Protein AF-A0A7S0JYP8-F1 (afdb_monomer)

Secondary structure (DSSP, 8-state):
----------------PPP---------TTPPPHHHHHHHHHHHTTHHHHHHHHTTSPPPSEEEE--TGGGTT-HHHHHHHIIIII-----PPPPTT--HHHHGGGG-EEEEEPP--TT----EEEEE--GGGHHHHHHHHHT--SS-EEEE--TTGGG-HHHHHHHHHHHHHHHHTT-SEEEE---PPSTTS---S----S-GGGGSHHHHHHT-GGGT-SS-HHHHSEEEE-HHHHHHHHH---HHHHHHIIIIIHHHHHHHHHHHHHHHHHS-SHHHHHT-BHHHHHHHHHHHHHHHHHHS-TT-S---GGGS-------SS--------TT---EEEEGGGGG-SSHHHHHHS----BTTTSSGGGPPP-EEEEEEE-TTT--EEEEEEE-S--SSTTSHHHHHHHHHHHHHHHHHHHHHHHHHHHHHHHTTS---TT-

Foldseek 3Di:
DDDDDDDDDDDDDDPPDPDPPDPPPPDPLFADDLVQLQVLQLLVLCLQVLQCVVVVHDGFQKEKQQAALLQPRQQLSLQSLCCNQRVDLASDDQPPPDDQLSVQSNLKMKMWGHDPDDPDSFTQIEIEGACSNDVRCVVSLVSRPDPRYHYQYDPVLNVPVVSVLVSSLLSVLVSCPPTQEYEYALDDDQPPDDDDPDDPDDRPRLPRNSQVSCQDVVSVSPHRPCVRHPYDHSNVSSVVSSPDQDPSNVSSCVPPVVVVQVVLVVVLVVVLVVQPDLVSSQQAFQVVSFVSQQVVQVVLVVVRPPNQQPDDPVVPDDDDDDDPDDDDPCPDVQVDAQGKAFACLQVDPRVSVCRVQPDRHGQCQRHDPGHHTQKMKGKHARRNSRDIDMDIDGSDDDPDCPDPSNVVVVVVVVVVVVVVVVVVVVVVVVVVVVVVDDDDPPD

pLDDT: mean 71.66, std 21.79, range [24.28, 95.75]

Nearest PDB structures (foldseek):
  3biq-assembly1_A  TM=5.154E-01  e=3.720E-04  Saccharomyces cerevisiae
  1ji6-assembly1_A  TM=6.051E-01  e=8.886E+00  Bacillus thuringiensis

Organism: Cafeteria roenbergensis (NCBI:txid33653)

Radius of gyration: 30.13 Å; Cα contacts (8 Å, |Δi|>4): 627; chains: 1; bounding box: 76×76×91 Å

InterPro domains:
  IPR040342 Dynein axonemal assembly factor 9 DNAAF9 [PTHR33664] (57-307)
  IPR056498 DAAF9, N-terminal domain [PF23281] (59-238)

Structure (mmCIF, N/CA/C/O backbone):
data_AF-A0A7S0JYP8-F1
#
_entry.id   AF-A0A7S0JYP8-F1
#
loop_
_atom_site.group_PDB
_atom_site.id
_atom_site.type_symbol
_atom_site.label_atom_id
_atom_site.label_alt_id
_atom_site.label_comp_id
_atom_site.label_asym_id
_atom_site.label_entity_id
_atom_site.label_seq_id
_atom_site.pdbx_PDB_ins_code
_atom_site.Cartn_x
_atom_site.Cartn_y
_atom_site.Cartn_z
_atom_site.occupancy
_atom_site.B_iso_or_equiv
_atom_site.auth_seq_id
_atom_site.auth_comp_id
_atom_site.auth_asym_id
_atom_site.auth_atom_id
_atom_site.pdbx_PDB_model_num
ATOM 1 N N . SER A 1 1 ? -37.304 51.599 -56.605 1.00 38.38 1 SER A N 1
ATOM 2 C CA . SER A 1 1 ? -36.209 51.089 -57.449 1.00 38.38 1 SER A CA 1
ATOM 3 C C . SER A 1 1 ? -35.754 49.749 -56.903 1.00 38.38 1 SER A C 1
ATOM 5 O O . SER A 1 1 ? -35.212 49.688 -55.813 1.00 38.38 1 SER A O 1
ATOM 7 N N . ASN A 1 2 ? -36.113 48.712 -57.657 1.00 34.31 2 ASN A N 1
ATOM 8 C CA . ASN A 1 2 ? -35.653 47.323 -57.707 1.00 34.31 2 ASN A CA 1
ATOM 9 C C . ASN A 1 2 ? -34.955 46.667 -56.505 1.00 34.31 2 ASN A C 1
ATOM 11 O O . ASN A 1 2 ? -33.808 46.949 -56.175 1.00 34.31 2 ASN A O 1
ATOM 15 N N . SER A 1 3 ? -35.674 45.663 -56.002 1.00 34.47 3 SER A N 1
ATOM 16 C CA . SER A 1 3 ? -35.250 44.478 -55.260 1.00 34.47 3 SER A CA 1
ATOM 17 C C . SER A 1 3 ? -34.004 43.766 -55.829 1.00 34.47 3 SER A C 1
ATOM 19 O O . SER A 1 3 ? -33.767 43.823 -57.039 1.00 34.47 3 SER A O 1
ATOM 21 N N . PRO A 1 4 ? -33.254 43.022 -54.991 1.00 41.75 4 PRO A N 1
ATOM 22 C CA . PRO A 1 4 ? -32.166 42.145 -55.430 1.00 41.75 4 PRO A CA 1
ATOM 23 C C . PRO A 1 4 ? -32.707 40.815 -56.002 1.00 41.75 4 PRO A C 1
ATOM 25 O O . PRO A 1 4 ? -33.774 40.371 -55.569 1.00 41.75 4 PRO A O 1
ATOM 28 N N . PRO A 1 5 ? -32.003 40.139 -56.934 1.00 43.28 5 PRO A N 1
ATOM 29 C CA . PRO A 1 5 ? -32.432 38.840 -57.432 1.00 43.28 5 PRO A CA 1
ATOM 30 C C . PRO A 1 5 ? -31.711 37.659 -56.754 1.00 43.28 5 PRO A C 1
ATOM 32 O O . PRO A 1 5 ? -30.488 37.555 -56.769 1.00 43.28 5 PRO A O 1
ATOM 35 N N . SER A 1 6 ? -32.550 36.734 -56.281 1.00 33.50 6 SER A N 1
ATOM 36 C CA . SER A 1 6 ? -32.518 35.291 -56.571 1.00 33.50 6 SER A CA 1
ATOM 37 C C . SER A 1 6 ? -31.501 34.388 -55.861 1.00 33.50 6 SER A C 1
ATOM 39 O O . SER A 1 6 ? -30.442 34.057 -56.394 1.00 33.50 6 SER A O 1
ATOM 41 N N . GLU A 1 7 ? -31.945 33.827 -54.733 1.00 34.00 7 GLU A N 1
ATOM 42 C CA . GLU A 1 7 ? -31.540 32.502 -54.254 1.00 34.00 7 GLU A CA 1
ATOM 43 C C . GLU A 1 7 ? -31.936 31.414 -55.270 1.00 34.00 7 GLU A C 1
ATOM 45 O O . GLU A 1 7 ? -33.095 31.297 -55.673 1.00 34.00 7 GLU A O 1
ATOM 50 N N . LYS A 1 8 ? -30.973 30.571 -55.656 1.00 33.84 8 LYS A N 1
ATOM 51 C CA . LYS A 1 8 ? -31.238 29.228 -56.184 1.00 33.84 8 LYS A CA 1
ATOM 52 C C . LYS A 1 8 ? -30.760 28.212 -55.154 1.00 33.84 8 LYS A C 1
ATOM 54 O O . LYS A 1 8 ? -29.562 28.029 -54.966 1.00 33.84 8 LYS A O 1
ATOM 59 N N . HIS A 1 9 ? -31.721 27.550 -54.520 1.00 34.22 9 HIS A N 1
ATOM 60 C CA . HIS A 1 9 ? -31.520 26.329 -53.751 1.00 34.22 9 HIS A CA 1
ATOM 61 C C . HIS A 1 9 ? -31.039 25.178 -54.649 1.00 34.22 9 HIS A C 1
ATOM 63 O O . HIS A 1 9 ? -31.643 24.900 -55.683 1.00 34.22 9 HIS A O 1
ATOM 69 N N . LEU A 1 10 ? -30.015 24.460 -54.185 1.00 30.80 10 LEU A N 1
ATOM 70 C CA . LEU A 1 10 ? -29.766 23.039 -54.454 1.00 30.80 10 LEU A CA 1
ATOM 71 C C . LEU A 1 10 ? -29.291 22.396 -53.131 1.00 30.80 10 LEU A C 1
ATOM 73 O O . LEU A 1 10 ? -28.670 23.086 -52.319 1.00 30.80 10 LEU A O 1
ATOM 77 N N . PRO A 1 11 ? -29.655 21.132 -52.853 1.00 31.03 11 PRO A N 1
ATOM 78 C CA . PRO A 1 11 ? -29.790 20.625 -51.494 1.00 31.03 11 PRO A CA 1
ATOM 79 C C . PRO A 1 11 ? -28.448 20.191 -50.900 1.00 31.03 11 PRO A C 1
ATOM 81 O O . PRO A 1 11 ? -27.652 19.512 -51.548 1.00 31.03 11 PRO A O 1
ATOM 84 N N . ALA A 1 12 ? -28.225 20.546 -49.635 1.00 29.23 12 ALA A N 1
ATOM 85 C CA . ALA A 1 12 ? -27.153 19.978 -48.835 1.00 29.23 12 ALA A CA 1
ATOM 86 C C . ALA A 1 12 ? -27.485 18.509 -48.538 1.00 29.23 12 ALA A C 1
ATOM 88 O O . ALA A 1 12 ? -28.432 18.210 -47.812 1.00 29.23 12 ALA A O 1
ATOM 89 N N . ALA A 1 13 ? -26.710 17.594 -49.116 1.00 32.03 13 ALA A N 1
ATOM 90 C CA . ALA A 1 13 ? -26.668 16.216 -48.662 1.00 32.03 13 ALA A CA 1
ATOM 91 C C . ALA A 1 13 ? -26.139 16.202 -47.220 1.00 32.03 13 ALA A C 1
ATOM 93 O O . ALA A 1 13 ? -25.031 16.671 -46.952 1.00 32.03 13 ALA A O 1
ATOM 94 N N . GLU A 1 14 ? -26.950 15.685 -46.298 1.00 32.75 14 GLU A N 1
ATOM 95 C CA . GLU A 1 14 ? -26.583 15.419 -44.911 1.00 32.75 14 GLU A CA 1
ATOM 96 C C . GLU A 1 14 ? -25.392 14.451 -44.849 1.00 32.75 14 GLU A C 1
ATOM 98 O O . GLU A 1 14 ? -25.542 13.230 -44.817 1.00 32.75 14 GLU A O 1
ATOM 103 N N . ALA A 1 15 ? -24.179 14.992 -44.769 1.00 31.27 15 ALA A N 1
ATOM 104 C CA . ALA A 1 15 ? -23.066 14.277 -44.173 1.00 31.27 15 ALA A CA 1
ATOM 105 C C . ALA A 1 15 ? -23.215 14.402 -42.653 1.00 31.27 15 ALA A C 1
ATOM 107 O O . ALA A 1 15 ? -22.774 15.373 -42.039 1.00 31.27 15 ALA A O 1
ATOM 108 N N . ARG A 1 16 ? -23.894 13.418 -42.055 1.00 28.92 16 ARG A N 1
ATOM 109 C CA . ARG A 1 16 ? -23.946 13.190 -40.607 1.00 28.92 16 ARG A CA 1
ATOM 110 C C . ARG A 1 16 ? -22.506 13.129 -40.084 1.00 28.92 16 ARG A C 1
ATOM 112 O O . ARG A 1 16 ? -21.831 12.110 -40.218 1.00 28.92 16 ARG A O 1
ATOM 119 N N . ALA A 1 17 ? -22.024 14.229 -39.512 1.00 27.73 17 ALA A N 1
ATOM 120 C CA . ALA A 1 17 ? -20.802 14.213 -38.727 1.00 27.73 17 ALA A CA 1
ATOM 121 C C . ALA A 1 17 ? -21.011 13.215 -37.574 1.00 27.73 17 ALA A C 1
ATOM 123 O O . ALA A 1 17 ? -22.061 13.269 -36.920 1.00 27.73 17 ALA A O 1
ATOM 124 N N . PRO A 1 18 ? -20.080 12.279 -37.322 1.00 28.25 18 PRO A N 1
ATOM 125 C CA . PRO A 1 18 ? -20.191 11.421 -36.158 1.00 28.25 18 PRO A CA 1
ATOM 126 C C . PRO A 1 18 ? -20.210 12.319 -34.921 1.00 28.25 18 PRO A C 1
ATOM 128 O O . PRO A 1 18 ? -19.336 13.172 -34.746 1.00 28.25 18 PRO A O 1
ATOM 131 N N . ALA A 1 19 ? -21.249 12.150 -34.101 1.00 27.58 19 ALA A N 1
ATOM 132 C CA . ALA A 1 19 ? -21.385 12.827 -32.822 1.00 27.58 19 ALA A CA 1
ATOM 133 C C . ALA A 1 19 ? -20.058 12.722 -32.052 1.00 27.58 19 ALA A C 1
ATOM 135 O O . ALA A 1 19 ? -19.449 11.645 -32.071 1.00 27.58 19 ALA A O 1
ATOM 136 N N . PRO A 1 20 ? -19.591 13.798 -31.392 1.00 28.33 20 PRO A N 1
ATOM 137 C CA . PRO A 1 20 ? -18.383 13.725 -30.593 1.00 28.33 20 PRO A CA 1
ATOM 138 C C . PRO A 1 20 ? -18.623 12.658 -29.533 1.00 28.33 20 PRO A C 1
ATOM 140 O O . PRO A 1 20 ? -19.459 12.825 -28.642 1.00 28.33 20 PRO A O 1
ATOM 143 N N . ALA A 1 21 ? -17.938 11.524 -29.692 1.00 29.47 21 ALA A N 1
ATOM 144 C CA . ALA A 1 21 ? -17.915 10.470 -28.704 1.00 29.47 21 ALA A CA 1
ATOM 145 C C . ALA A 1 21 ? -17.587 11.146 -27.380 1.00 29.47 21 ALA A C 1
ATOM 147 O O . ALA A 1 21 ? -16.561 11.820 -27.262 1.00 29.47 21 ALA A O 1
ATOM 148 N N . ALA A 1 22 ? -18.545 11.032 -26.463 1.00 30.12 22 ALA A N 1
ATOM 149 C CA . ALA A 1 22 ? -18.546 11.626 -25.149 1.00 30.12 22 ALA A CA 1
ATOM 150 C C . ALA A 1 22 ? -17.125 11.748 -24.599 1.00 30.12 22 ALA A C 1
ATOM 152 O O . ALA A 1 22 ? -16.362 10.776 -24.616 1.00 30.12 22 ALA A O 1
ATOM 153 N N . GLN A 1 23 ? -16.812 12.938 -24.085 1.00 27.78 23 GLN A N 1
ATOM 154 C CA . GLN A 1 23 ? -15.854 13.131 -23.006 1.00 27.78 23 GLN A CA 1
ATOM 155 C C . GLN A 1 23 ? -16.126 12.068 -21.932 1.00 27.78 23 GLN A C 1
ATOM 157 O O . GLN A 1 23 ? -16.851 12.288 -20.967 1.00 27.78 23 GLN A O 1
ATOM 162 N N . ARG A 1 24 ? -15.559 10.873 -22.119 1.00 27.98 24 ARG A N 1
ATOM 163 C CA . ARG A 1 24 ? -15.326 9.922 -21.050 1.00 27.98 24 ARG A CA 1
ATOM 164 C C . ARG A 1 24 ? -14.409 10.681 -20.120 1.00 27.98 24 ARG A C 1
ATOM 166 O O . ARG A 1 24 ? -13.292 11.015 -20.514 1.00 27.98 24 ARG A O 1
ATOM 173 N N . LEU A 1 25 ? -14.968 11.052 -18.972 1.00 29.31 25 LEU A N 1
ATOM 174 C CA . LEU A 1 25 ? -14.283 11.569 -17.799 1.00 29.31 25 LEU A CA 1
ATOM 175 C C . LEU A 1 25 ? -12.829 11.104 -17.823 1.00 29.31 25 LEU A C 1
ATOM 177 O O . LEU A 1 25 ? -12.538 9.937 -17.562 1.00 29.31 25 LEU A O 1
ATOM 181 N N . ARG A 1 26 ? -11.927 12.011 -18.208 1.00 27.34 26 ARG A N 1
ATOM 182 C CA . ARG A 1 26 ? -10.499 11.821 -18.000 1.00 27.34 26 ARG A CA 1
ATOM 183 C C . ARG A 1 26 ? -10.314 11.925 -16.494 1.00 27.34 26 ARG A C 1
ATOM 185 O O . ARG A 1 26 ? -10.079 13.009 -15.972 1.00 27.34 26 ARG A O 1
ATOM 192 N N . SER A 1 27 ? -10.535 10.816 -15.791 1.00 31.59 27 SER A N 1
ATOM 193 C CA . SER A 1 27 ? -10.029 10.647 -14.439 1.00 31.59 27 SER A CA 1
ATOM 194 C C . SER A 1 27 ? -8.530 10.897 -14.515 1.00 31.59 27 SER A C 1
ATOM 196 O O . SER A 1 27 ? -7.853 10.297 -15.356 1.00 31.59 27 SER A O 1
ATOM 198 N N . MET A 1 28 ? -8.034 11.816 -13.690 1.00 31.59 28 MET A N 1
ATOM 199 C CA . MET A 1 28 ? -6.600 12.017 -13.519 1.00 31.59 28 MET A CA 1
ATOM 200 C C . MET A 1 28 ? -5.933 10.647 -13.305 1.00 31.59 28 MET A C 1
ATOM 202 O O . MET A 1 28 ? -6.488 9.833 -12.557 1.00 31.59 28 MET A O 1
ATOM 206 N N . PRO A 1 29 ? -4.799 10.353 -13.963 1.00 39.94 29 PRO A N 1
ATOM 207 C CA . PRO A 1 29 ? -4.041 9.143 -13.677 1.00 39.94 29 PRO A CA 1
ATOM 208 C C . PRO A 1 29 ? -3.634 9.184 -12.197 1.00 39.94 29 PRO A C 1
ATOM 210 O O . PRO A 1 29 ? -2.798 9.993 -11.816 1.00 39.94 29 PRO A O 1
ATOM 213 N N . GLY A 1 30 ? -4.307 8.392 -11.358 1.00 55.50 30 GLY A N 1
ATOM 214 C CA . GLY A 1 30 ? -4.053 8.318 -9.914 1.00 55.50 30 GLY A CA 1
ATOM 215 C C . GLY A 1 30 ? -5.302 8.248 -9.030 1.00 55.50 30 GLY A C 1
ATOM 216 O O . GLY A 1 30 ? -5.243 7.648 -7.967 1.00 55.50 30 GLY A O 1
ATOM 217 N N . ALA A 1 31 ? -6.457 8.772 -9.454 1.00 67.25 31 ALA A N 1
ATOM 218 C CA . ALA A 1 31 ? -7.658 8.720 -8.611 1.00 67.25 31 ALA A CA 1
ATOM 219 C C . ALA A 1 31 ? -8.293 7.315 -8.605 1.00 67.25 31 ALA A C 1
ATOM 221 O O . ALA A 1 31 ? -8.536 6.728 -9.665 1.00 67.25 31 ALA A O 1
ATOM 222 N N . ILE A 1 32 ? -8.593 6.780 -7.418 1.00 73.00 32 ILE A N 1
ATOM 223 C CA . ILE A 1 32 ? -9.308 5.506 -7.267 1.00 73.00 32 ILE A CA 1
ATOM 224 C C . ILE A 1 32 ? -10.743 5.621 -7.805 1.00 73.00 32 ILE A C 1
ATOM 226 O O . ILE A 1 32 ? -11.442 6.607 -7.562 1.00 73.00 32 ILE A O 1
ATOM 230 N N . SER A 1 33 ? -11.197 4.626 -8.577 1.00 78.56 33 SER A N 1
ATOM 231 C CA . SER A 1 33 ? -12.579 4.616 -9.065 1.00 78.56 33 SER A CA 1
ATOM 232 C C . SER A 1 33 ? -13.539 4.138 -7.974 1.00 78.56 33 SER A C 1
ATOM 234 O O . SER A 1 33 ? -13.151 3.411 -7.060 1.00 78.56 33 SER A O 1
ATOM 236 N N . GLN A 1 34 ? -14.824 4.482 -8.096 1.00 77.00 34 GLN A N 1
ATOM 237 C CA . GLN A 1 34 ? -15.848 4.011 -7.156 1.00 77.00 34 GLN A CA 1
ATOM 238 C C . GLN A 1 34 ? -15.930 2.478 -7.082 1.00 77.00 34 GLN A C 1
ATOM 240 O O . GLN A 1 34 ? -16.160 1.932 -6.007 1.00 77.00 34 GLN A O 1
ATOM 245 N N . ALA A 1 35 ? -15.722 1.791 -8.210 1.00 81.19 35 ALA A N 1
ATOM 246 C CA . ALA A 1 35 ? -15.755 0.333 -8.278 1.00 81.19 35 ALA A CA 1
ATOM 247 C C . ALA A 1 35 ? -14.564 -0.305 -7.546 1.00 81.19 35 ALA A C 1
ATOM 249 O O . ALA A 1 35 ? -14.758 -1.250 -6.785 1.00 81.19 35 ALA A O 1
ATOM 250 N N . ASP A 1 36 ? -13.355 0.242 -7.720 1.00 80.19 36 ASP A N 1
ATOM 251 C CA . ASP A 1 36 ? -12.170 -0.252 -7.004 1.00 80.19 36 ASP A CA 1
ATOM 252 C C . ASP A 1 36 ? -12.294 0.008 -5.502 1.00 80.19 36 ASP A C 1
ATOM 254 O O . ASP A 1 36 ? -12.020 -0.873 -4.693 1.00 80.19 36 ASP A O 1
ATOM 258 N N . ALA A 1 37 ? -12.770 1.198 -5.121 1.00 78.94 37 ALA A N 1
ATOM 259 C CA . ALA A 1 37 ? -13.018 1.530 -3.725 1.00 78.94 37 ALA A CA 1
ATOM 260 C C . ALA A 1 37 ? -14.028 0.556 -3.100 1.00 78.94 37 ALA A C 1
ATOM 262 O O . ALA A 1 37 ? -13.767 -0.010 -2.042 1.00 78.94 37 ALA A O 1
ATOM 263 N N . ALA A 1 38 ? -15.150 0.283 -3.778 1.00 79.00 38 ALA A N 1
ATOM 264 C CA . ALA A 1 38 ? -16.141 -0.689 -3.316 1.00 79.00 38 ALA A CA 1
ATOM 265 C C . ALA A 1 38 ? -15.550 -2.102 -3.152 1.00 79.00 38 ALA A C 1
ATOM 267 O O . ALA A 1 38 ? -15.900 -2.811 -2.208 1.00 79.00 38 ALA A O 1
ATOM 268 N N . GLN A 1 39 ? -14.638 -2.515 -4.035 1.00 82.25 39 GLN A N 1
ATOM 269 C CA . GLN A 1 39 ? -13.924 -3.785 -3.907 1.00 82.25 39 GLN A CA 1
ATOM 270 C C . GLN A 1 39 ? -13.003 -3.806 -2.678 1.00 82.25 39 GLN A C 1
ATOM 272 O O . GLN A 1 39 ? -13.064 -4.760 -1.901 1.00 82.25 39 GLN A O 1
ATOM 277 N N . ARG A 1 40 ? -12.210 -2.750 -2.453 1.00 84.56 40 ARG A N 1
ATOM 278 C CA . ARG A 1 40 ? -11.354 -2.630 -1.259 1.00 84.56 40 ARG A CA 1
ATOM 279 C C . ARG A 1 40 ? -12.174 -2.661 0.031 1.00 84.56 40 ARG A C 1
ATOM 281 O O . ARG A 1 40 ? -11.799 -3.354 0.971 1.00 84.56 40 ARG A O 1
ATOM 288 N N . TRP A 1 41 ? -13.335 -2.005 0.054 1.00 81.62 41 TRP A N 1
ATOM 289 C CA . TRP A 1 41 ? -14.266 -2.055 1.186 1.00 81.62 41 TRP A CA 1
ATOM 290 C C . TRP A 1 41 ? -14.820 -3.461 1.456 1.00 81.62 41 TRP A C 1
ATOM 292 O O . TRP A 1 41 ? -14.961 -3.856 2.612 1.00 81.62 41 TRP A O 1
ATOM 302 N N . ARG A 1 42 ? -15.100 -4.252 0.412 1.00 81.75 42 ARG A N 1
ATOM 303 C CA . ARG A 1 42 ? -15.509 -5.657 0.585 1.00 81.75 42 ARG A CA 1
ATOM 304 C C . ARG A 1 42 ? -14.402 -6.491 1.220 1.00 81.75 42 ARG A C 1
ATOM 306 O O . ARG A 1 42 ? -14.683 -7.272 2.122 1.00 81.75 42 ARG A O 1
ATOM 313 N N . TRP A 1 43 ? -13.158 -6.307 0.784 1.00 85.44 43 TRP A N 1
ATOM 314 C CA . TRP A 1 43 ? -12.010 -6.976 1.399 1.00 85.44 43 TRP A CA 1
ATOM 315 C C . TRP A 1 43 ? -11.770 -6.525 2.832 1.00 85.44 43 TRP A C 1
ATOM 317 O O . TRP A 1 43 ? -11.442 -7.356 3.676 1.00 85.44 43 TRP A O 1
ATOM 327 N N . LEU A 1 44 ? -11.997 -5.242 3.127 1.00 87.06 44 LEU A N 1
ATOM 328 C CA . LEU A 1 44 ? -11.921 -4.725 4.488 1.00 87.06 44 LEU A CA 1
ATOM 329 C C . LEU A 1 44 ? -12.873 -5.482 5.423 1.00 87.06 44 LEU A C 1
ATOM 331 O O . LEU A 1 44 ? -12.488 -5.801 6.539 1.00 87.06 44 LEU A O 1
ATOM 335 N N . GLY A 1 45 ? -14.064 -5.873 4.960 1.00 86.25 45 GLY A N 1
ATOM 336 C CA . GLY A 1 45 ? -14.987 -6.715 5.735 1.00 86.25 45 GLY A CA 1
ATOM 337 C C . GLY A 1 45 ? -14.423 -8.068 6.171 1.00 86.25 45 GLY A C 1
ATOM 338 O O . GLY A 1 45 ? -14.879 -8.635 7.160 1.00 86.25 45 GLY A O 1
ATOM 339 N N . CYS A 1 46 ? -13.407 -8.586 5.478 1.00 86.38 46 CYS A N 1
ATOM 340 C CA . CYS A 1 46 ? -12.728 -9.821 5.861 1.00 86.38 46 CYS A CA 1
ATOM 341 C C . CYS A 1 46 ? -11.677 -9.612 6.961 1.00 86.38 46 CYS A C 1
ATOM 343 O O . CYS A 1 46 ? -11.145 -10.598 7.473 1.00 86.38 46 CYS A O 1
ATOM 345 N N . LEU A 1 47 ? -11.366 -8.367 7.336 1.00 89.81 47 LEU A N 1
ATOM 346 C CA . LEU A 1 47 ? -10.264 -8.041 8.240 1.00 89.81 47 LEU A CA 1
ATOM 347 C C . LEU A 1 47 ? -10.368 -8.732 9.614 1.00 89.81 47 LEU A C 1
ATOM 349 O O . LEU A 1 47 ? -9.358 -9.297 10.034 1.00 89.81 47 LEU A O 1
ATOM 353 N N . PRO A 1 48 ? -11.539 -8.818 10.284 1.00 91.62 48 PRO A N 1
ATOM 354 C CA . PRO A 1 48 ? -11.655 -9.589 11.525 1.00 91.62 48 PRO A CA 1
ATOM 355 C C . PRO A 1 48 ? -11.330 -11.077 11.333 1.00 91.62 48 PRO A C 1
ATOM 357 O O . PRO A 1 48 ? -10.617 -11.677 12.131 1.00 91.62 48 PRO A O 1
ATOM 360 N N . VAL A 1 49 ? -11.782 -11.686 10.233 1.00 89.56 49 VAL A N 1
ATOM 361 C CA . VAL A 1 49 ? -11.495 -13.100 9.933 1.00 89.56 49 VAL A CA 1
ATOM 362 C C . VAL A 1 49 ? -10.005 -13.314 9.656 1.00 89.56 49 VAL A C 1
ATOM 364 O O . VAL A 1 49 ? -9.426 -14.294 10.124 1.00 89.56 49 VAL A O 1
ATOM 367 N N . LEU A 1 50 ? -9.372 -12.398 8.917 1.00 89.19 50 LEU A N 1
ATOM 368 C CA . LEU A 1 50 ? -7.932 -12.432 8.657 1.00 89.19 50 LEU A CA 1
ATOM 369 C C . LEU A 1 50 ? -7.120 -12.266 9.946 1.00 89.19 50 LEU A C 1
ATOM 371 O O . LEU A 1 50 ? -6.144 -12.988 10.127 1.00 89.19 50 LEU A O 1
ATOM 375 N N . ALA A 1 51 ? -7.542 -11.380 10.851 1.00 87.94 51 ALA A N 1
ATOM 376 C CA . ALA A 1 51 ? -6.898 -11.181 12.147 1.00 87.94 51 ALA A CA 1
ATOM 377 C C . ALA A 1 51 ? -6.962 -12.446 13.015 1.00 87.94 51 ALA A C 1
ATOM 379 O O . ALA A 1 51 ? -5.931 -12.891 13.513 1.00 87.94 51 ALA A O 1
ATOM 380 N N . GLY A 1 52 ? -8.133 -13.089 13.112 1.00 85.38 52 GLY A N 1
ATOM 381 C CA . GLY A 1 52 ? -8.266 -14.371 13.816 1.00 85.38 52 GLY A CA 1
ATOM 382 C C . GLY A 1 52 ? -7.348 -15.449 13.235 1.00 85.38 52 GLY A C 1
ATOM 383 O O . GLY A 1 52 ? -6.590 -16.088 13.961 1.00 85.38 52 GLY A O 1
ATOM 384 N N . ARG A 1 53 ? -7.333 -15.595 11.902 1.00 87.12 53 ARG A N 1
ATOM 385 C CA . ARG A 1 53 ? -6.454 -16.554 11.209 1.00 87.12 53 ARG A CA 1
ATOM 386 C C . ARG A 1 53 ? -4.972 -16.296 11.459 1.00 87.12 53 ARG A C 1
ATOM 388 O O . ARG A 1 53 ? -4.250 -17.243 11.748 1.00 87.12 53 ARG A O 1
ATOM 395 N N . ALA A 1 54 ? -4.528 -15.045 11.351 1.00 82.44 54 ALA A N 1
ATOM 396 C CA . ALA A 1 54 ? -3.132 -14.676 11.574 1.00 82.44 54 ALA A CA 1
ATOM 397 C C . ALA A 1 54 ? -2.692 -14.951 13.020 1.00 82.44 54 ALA A C 1
ATOM 399 O O . ALA A 1 54 ? -1.583 -15.419 13.249 1.00 82.44 54 ALA A O 1
ATOM 400 N N . ALA A 1 55 ? -3.586 -14.723 13.982 1.00 78.44 55 ALA A N 1
ATOM 401 C CA . ALA A 1 55 ? -3.348 -14.995 15.395 1.00 78.44 55 ALA A CA 1
ATOM 402 C C . ALA A 1 55 ? -3.620 -16.457 15.806 1.00 78.44 55 ALA A C 1
ATOM 404 O O . ALA A 1 55 ? -3.572 -16.759 16.997 1.00 78.44 55 ALA A O 1
ATOM 405 N N . LEU A 1 56 ? -3.957 -17.350 14.861 1.00 83.25 56 LEU A N 1
ATOM 406 C CA . LEU A 1 56 ? -4.392 -18.732 15.125 1.00 83.25 56 LEU A CA 1
ATOM 407 C C . LEU A 1 56 ? -5.474 -18.820 16.219 1.00 83.25 56 LEU A C 1
ATOM 409 O O . LEU A 1 56 ? -5.471 -19.716 17.064 1.00 83.25 56 LEU A O 1
ATOM 413 N N . SER A 1 57 ? -6.400 -17.863 16.212 1.00 84.31 57 SER A N 1
ATOM 414 C CA . SER A 1 57 ? -7.440 -17.705 17.223 1.00 84.31 57 SER A CA 1
ATOM 415 C C . SER A 1 57 ? -8.796 -17.379 16.595 1.00 84.31 57 SER A C 1
ATOM 417 O O . SER A 1 57 ? -8.932 -17.138 15.394 1.00 84.31 57 SER A O 1
ATOM 419 N N . GLU A 1 58 ? -9.838 -17.413 17.418 1.00 85.81 58 GLU A N 1
ATOM 420 C CA . GLU A 1 58 ? -11.174 -16.980 17.016 1.00 85.81 58 GLU A CA 1
ATOM 421 C C . GLU A 1 58 ? -11.161 -15.508 16.554 1.00 85.81 58 GLU A C 1
ATOM 423 O O . GLU A 1 58 ? -10.560 -14.675 17.238 1.00 85.81 58 GLU A O 1
ATOM 428 N N . PRO A 1 59 ? -11.861 -15.151 15.457 1.00 90.38 59 PRO A N 1
ATOM 429 C CA . PRO A 1 59 ? -11.909 -13.777 14.962 1.00 90.38 59 PRO A CA 1
ATOM 430 C C . PRO A 1 59 ? -12.313 -12.764 16.049 1.00 90.38 59 PRO A C 1
ATOM 432 O O . PRO A 1 59 ? -13.286 -13.016 16.775 1.00 90.38 59 PRO A O 1
ATOM 435 N N . PRO A 1 60 ? -11.623 -11.612 16.173 1.00 92.56 60 PRO A N 1
ATOM 436 C CA . PRO A 1 60 ? -12.078 -10.525 17.030 1.00 92.56 60 PRO A CA 1
ATOM 437 C C . PRO A 1 60 ? -13.472 -10.048 16.606 1.00 92.56 60 PRO A C 1
ATOM 439 O O . PRO A 1 60 ? -13.892 -10.214 15.461 1.00 92.56 60 PRO A O 1
ATOM 442 N N . ASP A 1 61 ? -14.193 -9.437 17.542 1.00 93.25 61 ASP A N 1
ATOM 443 C CA . ASP A 1 61 ? -15.531 -8.906 17.275 1.00 93.25 61 ASP A CA 1
ATOM 444 C C . ASP A 1 61 ? -15.461 -7.650 16.409 1.00 93.25 61 ASP A C 1
ATOM 446 O O . ASP A 1 61 ? -16.375 -7.385 15.631 1.00 93.25 61 ASP A O 1
ATOM 450 N N . ALA A 1 62 ? -14.360 -6.905 16.515 1.00 94.25 62 ALA A N 1
ATOM 451 C CA . ALA A 1 62 ? -14.061 -5.794 15.635 1.00 94.25 62 ALA A CA 1
ATOM 452 C C . ALA A 1 62 ? -12.557 -5.595 15.438 1.00 94.25 62 ALA A C 1
ATOM 454 O O . ALA A 1 62 ? -11.750 -5.959 16.293 1.00 94.25 62 ALA A O 1
ATOM 455 N N . VAL A 1 63 ? -12.194 -4.962 14.325 1.00 95.31 63 VAL A N 1
ATOM 456 C CA . VAL A 1 63 ? -10.866 -4.391 14.091 1.00 95.31 63 VAL A CA 1
ATOM 457 C C . VAL A 1 63 ? -11.013 -2.878 13.994 1.00 95.31 63 VAL A C 1
ATOM 459 O O . VAL A 1 63 ? -11.793 -2.391 13.176 1.00 95.31 63 VAL A O 1
ATOM 462 N N . ALA A 1 64 ? -10.290 -2.144 14.833 1.00 95.62 64 ALA A N 1
ATOM 463 C CA . ALA A 1 64 ? -10.297 -0.689 14.861 1.00 95.62 64 ALA A CA 1
ATOM 464 C C . ALA A 1 64 ? -9.033 -0.132 14.192 1.00 95.62 64 ALA A C 1
ATOM 466 O O . ALA A 1 64 ? -7.923 -0.608 14.431 1.00 95.62 64 ALA A O 1
ATOM 467 N N . LEU A 1 65 ? -9.222 0.878 13.346 1.00 94.00 65 LEU A N 1
ATOM 468 C CA . LEU A 1 65 ? -8.171 1.627 12.670 1.00 94.00 65 LEU A CA 1
ATOM 469 C C . LEU A 1 65 ? -8.274 3.075 13.141 1.00 94.00 65 LEU A C 1
ATOM 471 O O . LEU A 1 65 ? -9.261 3.758 12.854 1.00 94.00 65 LEU A O 1
ATOM 475 N N . VAL A 1 66 ? -7.261 3.508 13.885 1.00 93.44 66 VAL A N 1
ATOM 476 C CA . VAL A 1 66 ? -7.161 4.850 14.461 1.00 93.44 66 VAL A CA 1
ATOM 477 C C . VAL A 1 66 ? -5.866 5.462 13.922 1.00 93.44 66 VAL A C 1
ATOM 479 O O . VAL A 1 66 ? -4.787 5.144 14.419 1.00 93.44 66 VAL A O 1
ATOM 482 N N . PRO A 1 67 ? -5.928 6.224 12.821 1.00 87.38 67 PRO A N 1
ATOM 483 C CA . PRO A 1 67 ? -4.776 6.935 12.282 1.00 87.38 67 PRO A CA 1
ATOM 484 C C . PRO A 1 67 ? -4.463 8.181 13.129 1.00 87.38 67 PRO A C 1
ATOM 486 O O . PRO A 1 67 ? -5.097 8.433 14.153 1.00 87.38 67 PRO A O 1
ATOM 489 N N . GLY A 1 68 ? -3.458 8.945 12.692 1.00 85.94 68 GLY A N 1
ATOM 490 C CA . GLY A 1 68 ? -3.153 10.258 13.264 1.00 85.94 68 GLY A CA 1
ATOM 491 C C . GLY A 1 68 ? -2.738 10.239 14.734 1.00 85.94 68 GLY A C 1
ATOM 492 O O . GLY A 1 68 ? -2.435 9.194 15.313 1.00 85.94 68 GLY A O 1
ATOM 493 N N . ILE A 1 69 ? -2.724 11.423 15.343 1.00 86.69 69 ILE A N 1
ATOM 494 C CA . ILE A 1 69 ? -2.285 11.646 16.731 1.00 86.69 69 ILE A CA 1
ATOM 495 C C . ILE A 1 69 ? -3.129 10.832 17.726 1.00 86.69 69 ILE A C 1
ATOM 497 O O . ILE A 1 69 ? -2.596 10.300 18.702 1.00 86.69 69 ILE A O 1
ATOM 501 N N . ASP A 1 70 ? -4.419 10.660 17.438 1.00 90.75 70 ASP A N 1
ATOM 502 C CA . ASP A 1 70 ? -5.376 9.917 18.262 1.00 90.75 70 ASP A CA 1
ATOM 503 C C . ASP A 1 70 ? -5.049 8.431 18.417 1.00 90.75 70 ASP A C 1
ATOM 505 O O . ASP A 1 70 ? -5.369 7.835 19.449 1.00 90.75 70 ASP A O 1
ATOM 509 N N . GLY A 1 71 ? -4.386 7.849 17.416 1.00 88.94 71 GLY A N 1
ATOM 510 C CA . GLY A 1 71 ? -3.838 6.497 17.439 1.00 88.94 71 GLY A CA 1
ATOM 511 C C . GLY A 1 71 ? -2.328 6.462 17.656 1.00 88.94 71 GLY A C 1
ATOM 512 O O . GLY A 1 71 ? -1.683 5.495 17.269 1.00 88.94 71 GLY A O 1
ATOM 513 N N . SER A 1 72 ? -1.730 7.520 18.217 1.00 86.94 72 SER A N 1
ATOM 514 C CA . SER A 1 72 ? -0.273 7.645 18.385 1.00 86.94 72 SER A CA 1
ATOM 515 C C . SER A 1 72 ? 0.512 7.517 17.065 1.00 86.94 72 SER A C 1
ATOM 517 O O . SER A 1 72 ? 1.608 6.956 17.032 1.00 86.94 72 SER A O 1
ATOM 519 N N . SER A 1 73 ? -0.053 8.041 15.978 1.00 82.00 73 SER A N 1
ATOM 520 C CA . SER A 1 73 ? 0.475 7.987 14.610 1.00 82.00 73 SER A CA 1
ATOM 521 C C . SER A 1 73 ? 0.701 6.565 14.094 1.00 82.00 73 SER A C 1
ATOM 523 O O . SER A 1 73 ? 1.669 6.298 13.384 1.00 82.00 73 SER A O 1
ATOM 525 N N . ASN A 1 74 ? -0.209 5.655 14.447 1.00 84.25 74 ASN A N 1
ATOM 526 C CA . ASN A 1 74 ? -0.141 4.246 14.085 1.00 84.25 74 ASN A CA 1
ATOM 527 C C . ASN A 1 74 ? -0.021 4.027 12.570 1.00 84.25 74 ASN A C 1
ATOM 529 O O . ASN A 1 74 ? -0.897 4.419 11.785 1.00 84.25 74 ASN A O 1
ATOM 533 N N . TRP A 1 75 ? 1.047 3.342 12.164 1.00 81.12 75 TRP A N 1
ATOM 534 C CA . TRP A 1 75 ? 1.396 3.184 10.756 1.00 81.12 75 TRP A CA 1
ATOM 535 C C . TRP A 1 75 ? 0.370 2.322 10.021 1.00 81.12 75 TRP A C 1
ATOM 537 O O . TRP A 1 75 ? -0.091 2.694 8.940 1.00 81.12 75 TRP A O 1
ATOM 547 N N . GLY A 1 76 ? -0.040 1.200 10.620 1.00 82.94 76 GLY A N 1
ATOM 548 C CA . GLY A 1 76 ? -0.989 0.276 9.990 1.00 82.94 76 GLY A CA 1
ATOM 549 C C . GLY A 1 76 ? -2.340 0.930 9.681 1.00 82.94 76 GLY A C 1
ATOM 550 O O . GLY A 1 76 ? -2.901 0.727 8.601 1.00 82.94 76 GLY A O 1
ATOM 551 N N . SER A 1 77 ? -2.838 1.765 10.594 1.00 87.69 77 SER A N 1
ATOM 552 C CA . SER A 1 77 ? -4.078 2.524 10.412 1.00 87.69 77 SER A CA 1
ATOM 553 C C . SER A 1 77 ? -3.931 3.586 9.323 1.00 87.69 77 SER A C 1
ATOM 555 O O . SER A 1 77 ? -4.759 3.641 8.413 1.00 87.69 77 SER A O 1
ATOM 557 N N . GLN A 1 78 ? -2.850 4.375 9.344 1.00 81.62 78 GLN A N 1
ATOM 558 C CA . GLN A 1 78 ? -2.589 5.381 8.308 1.00 81.62 78 GLN A CA 1
ATOM 559 C C . GLN A 1 78 ? -2.446 4.755 6.913 1.00 81.62 78 GLN A C 1
ATOM 561 O O . GLN A 1 78 ? -3.050 5.234 5.950 1.00 81.62 78 GLN A O 1
ATOM 566 N N . ALA A 1 79 ? -1.681 3.667 6.792 1.00 79.19 79 ALA A N 1
ATOM 567 C CA . ALA A 1 79 ? -1.488 2.953 5.533 1.00 79.19 79 ALA A CA 1
ATOM 568 C C . ALA A 1 79 ? -2.814 2.399 4.992 1.00 79.19 79 ALA A C 1
ATOM 570 O O . ALA A 1 79 ? -3.103 2.526 3.801 1.00 79.19 79 ALA A O 1
ATOM 571 N N . MET A 1 80 ? -3.663 1.849 5.867 1.00 84.88 80 MET A N 1
ATOM 572 C CA . MET A 1 80 ? -4.979 1.350 5.472 1.00 84.88 80 MET A CA 1
ATOM 573 C C . MET A 1 80 ? -5.901 2.466 4.978 1.00 84.88 80 MET A C 1
ATOM 575 O O . MET A 1 80 ? -6.588 2.289 3.974 1.00 84.88 80 MET A O 1
ATOM 579 N N . LEU A 1 81 ? -5.897 3.636 5.617 1.00 83.50 81 LEU A N 1
ATOM 580 C CA . LEU A 1 81 ? -6.690 4.764 5.133 1.00 83.50 81 LEU A CA 1
ATOM 581 C C . LEU A 1 81 ? -6.175 5.294 3.794 1.00 83.50 81 LEU A C 1
ATOM 583 O O . LEU A 1 81 ? -6.976 5.510 2.888 1.00 83.50 81 LEU A O 1
ATOM 587 N N . LYS A 1 82 ? -4.860 5.425 3.608 1.00 78.69 82 LYS A N 1
ATOM 588 C CA . LYS A 1 82 ? -4.280 5.789 2.302 1.00 78.69 82 LYS A CA 1
ATOM 589 C C . LYS A 1 82 ? -4.668 4.786 1.217 1.00 78.69 82 LYS A C 1
ATOM 591 O O . LYS A 1 82 ? -5.028 5.179 0.107 1.00 78.69 82 LYS A O 1
ATOM 596 N N . TYR A 1 83 ? -4.669 3.500 1.554 1.00 80.75 83 TYR A N 1
ATOM 597 C CA . TYR A 1 83 ? -5.144 2.446 0.671 1.00 80.75 83 TYR A CA 1
ATOM 598 C C . TYR A 1 83 ? -6.627 2.602 0.333 1.00 80.75 83 TYR A C 1
ATOM 600 O O . TYR A 1 83 ? -6.996 2.597 -0.838 1.00 80.75 83 TYR A O 1
ATOM 608 N N . LEU A 1 84 ? -7.504 2.804 1.308 1.00 81.00 84 LEU A N 1
ATOM 609 C CA . LEU A 1 84 ? -8.940 2.908 1.044 1.00 81.00 84 LEU A CA 1
ATOM 610 C C . LEU A 1 84 ? -9.318 4.206 0.312 1.00 81.00 84 LEU A C 1
ATOM 612 O O . LEU A 1 84 ? -10.138 4.174 -0.608 1.00 81.00 84 LEU A O 1
ATOM 616 N N . PHE A 1 85 ? -8.714 5.331 0.699 1.00 77.00 85 PHE A N 1
ATOM 617 C CA . PHE A 1 85 ? -9.129 6.668 0.274 1.00 77.00 85 PHE A CA 1
ATOM 618 C C . PHE A 1 85 ? -8.311 7.242 -0.884 1.00 77.00 85 PHE A C 1
ATOM 620 O O . PHE A 1 85 ? -8.862 7.907 -1.758 1.00 77.00 85 PHE A O 1
ATOM 627 N N . LEU A 1 86 ? -7.008 6.977 -0.933 1.00 74.75 86 LEU A N 1
ATOM 628 C CA . LEU A 1 86 ? -6.112 7.609 -1.907 1.00 74.75 86 LEU A CA 1
ATOM 629 C C . LEU A 1 86 ? -5.669 6.657 -3.016 1.00 74.75 86 LEU A C 1
ATOM 631 O O . LEU A 1 86 ? -4.975 7.065 -3.941 1.00 74.75 86 LEU A O 1
ATOM 635 N N . GLY A 1 87 ? -6.037 5.376 -2.941 1.00 72.75 87 GLY A N 1
ATOM 636 C CA . GLY A 1 87 ? -5.568 4.383 -3.905 1.00 72.75 87 GLY A CA 1
ATOM 637 C C . GLY A 1 87 ? -4.130 3.913 -3.655 1.00 72.75 87 GLY A C 1
ATOM 638 O O . GLY A 1 87 ? -3.728 2.895 -4.229 1.00 72.75 87 GLY A O 1
ATOM 639 N N . SER A 1 88 ? -3.391 4.586 -2.762 1.00 69.88 88 SER A N 1
ATOM 640 C CA . SER A 1 88 ? -1.967 4.353 -2.517 1.00 69.88 88 SER A CA 1
ATOM 641 C C . SER A 1 88 ? -1.697 3.002 -1.858 1.00 69.88 88 SER A C 1
ATOM 643 O O . SER A 1 88 ? -2.484 2.499 -1.063 1.00 69.88 88 SER A O 1
ATOM 645 N N . ARG A 1 89 ? -0.562 2.402 -2.208 1.00 59.88 89 ARG A N 1
ATOM 646 C CA . ARG A 1 89 ? -0.035 1.179 -1.584 1.00 59.88 89 ARG A CA 1
ATOM 647 C C . ARG A 1 89 ? 1.253 1.427 -0.812 1.00 59.88 89 ARG A C 1
ATOM 649 O O . ARG A 1 89 ? 1.750 0.500 -0.188 1.00 59.88 89 ARG A O 1
ATOM 656 N N . SER A 1 90 ? 1.814 2.627 -0.932 1.00 49.81 90 SER A N 1
ATOM 657 C CA . SER A 1 90 ? 3.129 2.936 -0.397 1.00 49.81 90 SER A CA 1
ATOM 658 C C . SER A 1 90 ? 3.045 3.258 1.094 1.00 49.81 90 SER A C 1
ATOM 660 O O . SER A 1 90 ? 2.137 3.956 1.552 1.00 49.81 90 SER A O 1
ATOM 662 N N . SER A 1 91 ? 4.021 2.743 1.841 1.00 42.62 91 SER A N 1
ATOM 663 C CA . SER A 1 91 ? 4.251 2.994 3.270 1.00 42.62 91 SER A CA 1
ATOM 664 C C . SER A 1 91 ? 4.684 4.426 3.607 1.00 42.62 91 SER A C 1
ATOM 666 O O . SER A 1 91 ? 4.823 4.753 4.786 1.00 42.62 91 SER A O 1
ATOM 668 N N . GLY A 1 92 ? 4.893 5.283 2.603 1.00 40.97 92 GLY A N 1
ATOM 669 C CA . GLY A 1 92 ? 5.380 6.643 2.797 1.00 40.97 92 GLY A CA 1
ATOM 670 C C . GLY A 1 92 ? 4.414 7.481 3.627 1.00 40.97 92 GLY A C 1
ATOM 671 O O . GLY A 1 92 ? 3.194 7.434 3.427 1.00 40.97 92 GLY A O 1
ATOM 672 N N . ALA A 1 93 ? 4.959 8.276 4.551 1.00 35.59 93 ALA A N 1
ATOM 673 C CA . ALA A 1 93 ? 4.260 9.418 5.135 1.00 35.59 93 ALA A CA 1
ATOM 674 C C . ALA A 1 93 ? 3.605 10.250 4.016 1.00 35.59 93 ALA A C 1
ATOM 676 O O . ALA A 1 93 ? 4.040 10.188 2.865 1.00 35.59 93 ALA A O 1
ATOM 677 N N . LEU A 1 94 ? 2.518 10.964 4.325 1.00 39.28 94 LEU A N 1
ATOM 678 C CA . LEU A 1 94 ? 1.900 11.856 3.342 1.00 39.28 94 LEU A CA 1
ATOM 679 C C . LEU A 1 94 ? 3.017 12.763 2.781 1.00 39.28 94 LEU A C 1
ATOM 681 O O . LEU A 1 94 ? 3.720 13.411 3.556 1.00 39.28 94 LEU A O 1
ATOM 685 N N . GLU A 1 95 ? 3.270 12.705 1.467 1.00 40.81 95 GLU A N 1
ATOM 686 C CA . GLU A 1 95 ? 4.310 13.518 0.822 1.00 40.81 95 GLU A CA 1
ATOM 687 C C . GLU A 1 95 ? 4.135 14.992 1.226 1.00 40.81 95 GLU A C 1
ATOM 689 O O . GLU A 1 95 ? 2.998 15.422 1.375 1.00 40.81 95 GLU A O 1
ATOM 694 N N . PRO A 1 96 ? 5.191 15.820 1.324 1.00 33.59 96 PRO A N 1
ATOM 695 C CA . PRO A 1 96 ? 5.105 17.206 1.816 1.00 33.59 96 PRO A CA 1
ATOM 696 C C . PRO A 1 96 ? 4.127 18.137 1.066 1.00 33.59 96 PRO A C 1
ATOM 698 O O . PRO A 1 96 ? 3.923 19.276 1.474 1.00 33.59 96 PRO A O 1
ATOM 701 N N . THR A 1 97 ? 3.526 17.681 -0.036 1.00 37.53 97 THR A N 1
ATOM 702 C CA . THR A 1 97 ? 2.442 18.343 -0.773 1.00 37.53 97 THR A CA 1
ATOM 703 C C . THR A 1 97 ? 1.065 17.745 -0.458 1.00 37.53 97 THR A C 1
ATOM 705 O O . THR A 1 97 ? 0.237 17.590 -1.359 1.00 37.53 97 THR A O 1
ATOM 708 N N . VAL A 1 98 ? 0.822 17.384 0.805 1.00 52.06 98 VAL A N 1
ATOM 709 C CA . VAL A 1 98 ? -0.476 16.903 1.304 1.00 52.06 98 VAL A CA 1
ATOM 710 C C . VAL A 1 98 ? -1.546 17.933 0.963 1.00 52.06 98 VAL A C 1
ATOM 712 O O . VAL A 1 98 ? -1.434 19.108 1.322 1.00 52.06 98 VAL A O 1
ATOM 715 N N . ARG A 1 99 ? -2.597 17.532 0.244 1.00 56.56 99 ARG A N 1
ATOM 716 C CA . ARG A 1 99 ? -3.776 18.395 0.128 1.00 56.56 99 ARG A CA 1
ATOM 717 C C . ARG A 1 99 ? -4.398 18.442 1.523 1.00 56.56 99 ARG A C 1
ATOM 719 O O . ARG A 1 99 ? -4.496 17.404 2.154 1.00 56.56 99 ARG A O 1
ATOM 726 N N . ALA A 1 100 ? -4.864 19.594 2.003 1.00 58.66 100 ALA A N 1
ATOM 727 C CA . ALA A 1 100 ? -5.446 19.698 3.354 1.00 58.66 100 ALA A CA 1
ATOM 728 C C . ALA A 1 100 ? -6.571 18.666 3.634 1.00 58.66 100 ALA A C 1
ATOM 730 O O . ALA A 1 100 ? -6.792 18.256 4.766 1.00 58.66 100 ALA A O 1
ATOM 731 N N . GLU A 1 101 ? -7.262 18.203 2.587 1.00 61.47 101 GLU A N 1
ATOM 732 C CA . GLU A 1 101 ? -8.255 17.120 2.656 1.00 61.47 101 GLU A CA 1
ATOM 733 C C . GLU A 1 101 ? -7.664 15.724 2.942 1.00 61.47 101 GLU A C 1
ATOM 735 O O . GLU A 1 101 ? -8.360 14.889 3.514 1.00 61.47 101 GLU A O 1
ATOM 740 N N . ASP A 1 102 ? -6.404 15.479 2.576 1.00 69.06 102 ASP A N 1
ATOM 741 C CA . ASP A 1 102 ? -5.667 14.244 2.866 1.00 69.06 102 ASP A CA 1
ATOM 742 C C . ASP A 1 102 ? -5.099 14.256 4.297 1.00 69.06 102 ASP A C 1
ATOM 744 O O . ASP A 1 102 ? -5.016 13.203 4.922 1.00 69.06 102 ASP A O 1
ATOM 748 N N . GLU A 1 103 ? -4.764 15.435 4.837 1.00 73.56 103 GLU A N 1
ATOM 749 C CA . GLU A 1 103 ? -4.372 15.620 6.246 1.00 73.56 103 GLU A CA 1
ATOM 750 C C . GLU A 1 103 ? -5.555 15.327 7.178 1.00 73.56 103 GLU A C 1
ATOM 752 O O . GLU A 1 103 ? -5.428 14.587 8.146 1.00 73.56 103 GLU A O 1
ATOM 757 N N . ALA A 1 104 ? -6.757 15.778 6.810 1.00 78.12 104 ALA A N 1
ATOM 758 C CA . ALA A 1 104 ? -7.978 15.488 7.559 1.00 78.12 104 ALA A CA 1
ATOM 759 C C . ALA A 1 104 ? -8.387 13.994 7.566 1.00 78.12 104 ALA A C 1
ATOM 761 O O . ALA A 1 104 ? -9.310 13.618 8.292 1.00 78.12 104 ALA A O 1
ATOM 762 N N . LEU A 1 105 ? -7.734 13.124 6.777 1.00 79.00 105 LEU A N 1
ATOM 763 C CA . LEU A 1 105 ? -7.900 11.669 6.907 1.00 79.00 105 LEU A CA 1
ATOM 764 C C . LEU A 1 105 ? -7.257 11.126 8.189 1.00 79.00 105 LEU A C 1
ATOM 766 O O . LEU A 1 105 ? -7.639 10.046 8.630 1.00 79.00 105 LEU A O 1
ATOM 770 N N . GLU A 1 106 ? -6.315 11.847 8.799 1.00 82.50 106 GLU A N 1
ATOM 771 C CA . GLU A 1 106 ? -5.689 11.445 10.063 1.00 82.50 106 GLU A CA 1
ATOM 772 C C . GLU A 1 106 ? -6.662 11.458 11.249 1.00 82.50 106 GLU A C 1
ATOM 774 O O . GLU A 1 106 ? -6.434 10.748 12.222 1.00 82.50 106 GLU A O 1
ATOM 779 N N . ASP A 1 107 ? -7.780 12.172 11.124 1.00 86.62 107 ASP A N 1
ATOM 780 C CA . ASP A 1 107 ? -8.851 12.236 12.123 1.00 86.62 107 ASP A CA 1
ATOM 781 C C . ASP A 1 107 ? -10.011 11.260 11.830 1.00 86.62 107 ASP A C 1
ATOM 783 O O . ASP A 1 107 ? -11.007 11.214 12.555 1.00 86.62 107 ASP A O 1
ATOM 787 N N . VAL A 1 108 ? -9.940 10.485 10.741 1.00 88.00 108 VAL A N 1
ATOM 788 C CA . VAL A 1 108 ? -10.979 9.507 10.378 1.00 88.00 108 VAL A CA 1
ATOM 789 C C . VAL A 1 108 ? -10.765 8.213 11.157 1.00 88.00 108 VAL A C 1
ATOM 791 O O . VAL A 1 108 ? -9.723 7.579 11.042 1.00 88.00 108 VAL A O 1
ATOM 794 N N . VAL A 1 109 ? -11.790 7.745 11.871 1.00 92.56 109 VAL A N 1
ATOM 795 C CA . VAL A 1 109 ? -11.732 6.485 12.631 1.00 92.56 109 VAL A CA 1
ATOM 796 C C . VAL A 1 109 ? -12.621 5.441 11.969 1.00 92.56 109 VAL A C 1
ATOM 798 O O . VAL A 1 109 ? -13.787 5.706 11.661 1.00 92.56 109 VAL A O 1
ATOM 801 N N . LEU A 1 110 ? -12.088 4.233 11.769 1.00 92.38 110 LEU A N 1
ATOM 802 C CA . LEU A 1 110 ? -12.824 3.103 11.196 1.00 92.38 110 LEU A CA 1
ATOM 803 C C . LEU A 1 110 ? -12.896 1.953 12.198 1.00 92.38 110 LEU A C 1
ATOM 805 O O . LEU A 1 110 ? -11.884 1.558 12.771 1.00 92.38 110 LEU A O 1
ATOM 809 N N . VAL A 1 111 ? -14.076 1.359 12.358 1.00 94.25 111 VAL A N 1
ATOM 810 C CA . VAL A 1 111 ? -14.250 0.109 13.108 1.00 94.25 111 VAL A CA 1
ATOM 811 C C . VAL A 1 111 ? -14.983 -0.894 12.231 1.00 94.25 111 VAL A C 1
ATOM 813 O O . VAL A 1 111 ? -16.128 -0.678 11.836 1.00 94.25 111 VAL A O 1
ATOM 816 N N . VAL A 1 112 ? -14.304 -1.995 11.924 1.00 92.62 112 VAL A N 1
ATOM 817 C CA . VAL A 1 112 ? -14.807 -3.091 11.095 1.00 92.62 112 VAL A CA 1
ATOM 818 C C . VAL A 1 112 ? -15.276 -4.207 12.011 1.00 92.62 112 VAL A C 1
ATOM 820 O O . VAL A 1 112 ? -14.458 -4.890 12.626 1.00 92.62 112 VAL A O 1
ATOM 823 N N . ARG A 1 113 ? -16.586 -4.403 12.111 1.00 90.50 113 ARG A N 1
ATOM 824 C CA . ARG A 1 113 ? -17.199 -5.421 12.965 1.00 90.50 113 ARG A CA 1
ATOM 825 C C . ARG A 1 113 ? -17.342 -6.746 12.225 1.00 90.50 113 ARG A C 1
ATOM 827 O O . ARG A 1 113 ? -17.695 -6.794 11.046 1.00 90.50 113 ARG A O 1
ATOM 834 N N . ALA A 1 114 ? -17.089 -7.842 12.931 1.00 86.62 114 ALA A N 1
ATOM 835 C CA . ALA A 1 114 ? -17.293 -9.183 12.407 1.00 86.62 114 ALA A CA 1
ATOM 836 C C . ALA A 1 114 ? -18.795 -9.463 12.239 1.00 86.62 114 ALA A C 1
ATOM 838 O O . ALA A 1 114 ? -19.556 -9.434 13.207 1.00 86.62 114 ALA A O 1
ATOM 839 N N . GLN A 1 115 ? -19.226 -9.788 11.019 1.00 73.69 115 GLN A N 1
ATOM 840 C CA . GLN A 1 115 ? -20.568 -10.321 10.792 1.00 73.69 115 GLN A CA 1
ATOM 841 C C . GLN A 1 115 ? -20.619 -11.780 11.243 1.00 73.69 115 GLN A C 1
ATOM 843 O O . GLN A 1 115 ? -19.848 -12.615 10.772 1.00 73.69 115 GLN A O 1
ATOM 848 N N . ARG A 1 116 ? -21.523 -12.092 12.175 1.00 61.94 116 ARG A N 1
ATOM 849 C CA . ARG A 1 116 ? -21.721 -13.459 12.685 1.00 61.94 116 ARG A CA 1
ATOM 850 C C . ARG A 1 116 ? -22.874 -14.201 12.001 1.00 61.94 116 ARG A C 1
ATOM 852 O O . ARG A 1 116 ? -23.006 -15.409 12.188 1.00 61.94 116 ARG A O 1
ATOM 859 N N . GLU A 1 117 ? -23.699 -13.510 11.217 1.00 58.16 117 GLU A N 1
ATOM 860 C CA . GLU A 1 117 ? -24.855 -14.108 10.545 1.00 58.16 117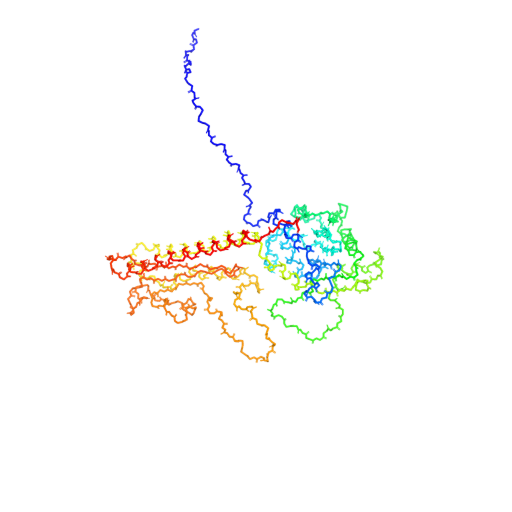 GLU A CA 1
ATOM 861 C C . GLU A 1 117 ? -24.467 -14.688 9.176 1.00 58.16 117 GLU A C 1
ATOM 863 O O . GLU A 1 117 ? -23.834 -14.034 8.352 1.00 58.16 117 GLU A O 1
ATOM 868 N N . LYS A 1 118 ? -24.834 -15.958 8.958 1.00 47.56 118 LYS A N 1
ATOM 869 C CA . LYS A 1 118 ? -24.334 -16.846 7.892 1.00 47.56 118 LYS A CA 1
ATOM 870 C C . LYS A 1 118 ? -24.720 -16.464 6.454 1.00 47.56 118 LYS A C 1
ATOM 872 O O . LYS A 1 118 ? -24.219 -17.101 5.533 1.00 47.56 118 LYS A O 1
ATOM 877 N N . GLU A 1 119 ? -25.590 -15.479 6.241 1.00 47.88 119 GLU A N 1
ATOM 878 C CA . GLU A 1 119 ? -26.272 -15.298 4.945 1.00 47.88 119 GLU A CA 1
ATOM 879 C C . GLU A 1 119 ? -26.008 -13.954 4.252 1.00 47.88 119 GLU A C 1
ATOM 881 O O . GLU A 1 119 ? -26.415 -13.774 3.107 1.00 47.88 119 GLU A O 1
ATOM 886 N N . SER A 1 120 ? -25.269 -13.028 4.876 1.00 45.00 120 SER A N 1
ATOM 887 C CA . SER A 1 120 ? -24.923 -11.748 4.247 1.00 45.00 120 SER A CA 1
ATOM 888 C C . SER A 1 120 ? -23.415 -11.506 4.279 1.00 45.00 120 SER A C 1
ATOM 890 O O . SER A 1 120 ? -22.833 -11.152 5.302 1.00 45.00 120 SER A O 1
ATOM 892 N N . PHE A 1 121 ? -22.764 -11.701 3.130 1.00 46.12 121 PHE A N 1
ATOM 893 C CA . PHE A 1 121 ? -21.390 -11.255 2.894 1.00 46.12 121 PHE A CA 1
ATOM 894 C C . PHE A 1 121 ? -21.383 -9.723 2.756 1.00 46.12 121 PHE A C 1
ATOM 896 O O . PHE A 1 121 ? -21.477 -9.176 1.657 1.00 46.12 121 PHE A O 1
ATOM 903 N N . GLY A 1 122 ? -21.295 -9.020 3.882 1.00 54.44 122 GLY A N 1
ATOM 904 C CA . GLY A 1 122 ? -21.136 -7.569 3.945 1.00 54.44 122 GLY A CA 1
ATOM 905 C C . GLY A 1 122 ? -20.185 -7.182 5.072 1.00 54.44 122 GLY A C 1
ATOM 906 O O . GLY A 1 122 ? -20.119 -7.859 6.088 1.00 54.44 122 GLY A O 1
ATOM 907 N N . ALA A 1 123 ? -19.419 -6.110 4.898 1.00 63.44 123 ALA A N 1
ATOM 908 C CA . ALA A 1 123 ? -18.662 -5.520 5.996 1.00 63.44 123 ALA A CA 1
ATOM 909 C C . ALA A 1 123 ? -19.629 -4.671 6.840 1.00 63.44 123 ALA A C 1
ATOM 911 O O . ALA A 1 123 ? -20.300 -3.812 6.269 1.00 63.44 123 ALA A O 1
ATOM 912 N N . ASP A 1 124 ? -19.711 -4.888 8.156 1.00 82.12 124 ASP A N 1
ATOM 913 C CA . ASP A 1 124 ? -20.312 -3.895 9.057 1.00 82.12 124 ASP A CA 1
ATOM 914 C C . ASP A 1 124 ? -19.223 -2.923 9.479 1.00 82.12 124 ASP A C 1
ATOM 916 O O . ASP A 1 124 ? -18.295 -3.280 10.207 1.00 82.12 124 ASP A O 1
ATOM 920 N N . VAL A 1 125 ? -19.284 -1.721 8.915 1.00 86.25 125 VAL A N 1
ATOM 921 C CA . VAL A 1 125 ? -18.241 -0.711 9.074 1.00 86.25 125 VAL A CA 1
ATOM 922 C C . VAL A 1 125 ? -18.861 0.539 9.662 1.00 86.25 125 VAL A C 1
ATOM 924 O O . VAL A 1 125 ? -19.711 1.196 9.048 1.00 86.25 125 VAL A O 1
ATOM 927 N N . ALA A 1 126 ? -18.384 0.892 10.848 1.00 89.00 126 ALA A N 1
ATOM 928 C CA . ALA A 1 126 ? -18.642 2.184 11.439 1.00 89.00 126 ALA A CA 1
ATOM 929 C C . ALA A 1 126 ? -17.496 3.138 11.089 1.00 89.00 126 ALA A C 1
ATOM 931 O O . ALA A 1 126 ? -16.322 2.763 11.141 1.00 89.00 126 ALA A O 1
ATOM 932 N N . VAL A 1 127 ? -17.847 4.363 10.705 1.00 88.50 127 VAL A N 1
ATOM 933 C CA . VAL A 1 127 ? -16.918 5.398 10.247 1.00 88.50 127 VAL A CA 1
ATOM 934 C C . VAL A 1 127 ? -17.239 6.703 10.958 1.00 88.50 127 VAL A C 1
ATOM 936 O O . VAL A 1 127 ? -18.318 7.264 10.761 1.00 88.50 127 VAL A O 1
ATOM 939 N N . TYR A 1 128 ? -16.286 7.214 11.727 1.00 89.94 128 TYR A N 1
ATOM 940 C CA . TYR A 1 128 ? -16.255 8.620 12.112 1.00 89.94 128 TYR A CA 1
ATOM 941 C C . TYR A 1 128 ? -15.408 9.382 11.091 1.00 89.94 128 TYR A C 1
ATOM 943 O O . TYR A 1 128 ? -14.318 8.936 10.739 1.00 89.94 128 TYR A O 1
ATOM 951 N N . ALA A 1 129 ? -15.909 10.511 10.593 1.00 86.00 129 ALA A N 1
ATOM 952 C CA . ALA A 1 129 ? -15.151 11.363 9.682 1.00 86.00 129 ALA A CA 1
ATOM 953 C C . ALA A 1 129 ? -15.494 12.838 9.924 1.00 86.00 129 ALA A C 1
ATOM 955 O O . ALA A 1 129 ? -16.678 13.170 9.812 1.00 86.00 129 ALA A O 1
ATOM 956 N N . PRO A 1 130 ? -14.507 13.717 10.176 1.00 81.56 130 PRO A N 1
ATOM 957 C CA . PRO A 1 130 ? -14.763 15.139 10.408 1.00 81.56 130 PRO A CA 1
ATOM 958 C C . PRO A 1 130 ? -15.257 15.836 9.133 1.00 81.56 130 PRO A C 1
ATOM 960 O O . PRO A 1 130 ? -14.972 15.380 8.017 1.00 81.56 130 PRO A O 1
ATOM 963 N N . ALA A 1 131 ? -15.946 16.978 9.257 1.00 77.38 131 ALA A N 1
ATOM 964 C CA . ALA A 1 131 ? -16.329 17.771 8.081 1.00 77.38 131 ALA A CA 1
ATOM 965 C C . ALA A 1 131 ? -15.123 18.213 7.235 1.00 77.38 131 ALA A C 1
ATOM 967 O O . ALA A 1 131 ? -15.226 18.284 6.006 1.00 77.38 131 ALA A O 1
ATOM 968 N N . ALA A 1 132 ? -13.972 18.455 7.872 1.00 72.75 132 ALA A N 1
ATOM 969 C CA . ALA A 1 132 ? -12.727 18.855 7.215 1.00 72.75 132 ALA A CA 1
ATOM 970 C C . ALA A 1 132 ? -12.200 17.814 6.207 1.00 72.75 132 ALA A C 1
ATOM 972 O O . ALA A 1 132 ? -11.598 18.192 5.205 1.00 72.75 132 ALA A O 1
ATOM 973 N N . ALA A 1 133 ? -12.519 16.523 6.389 1.00 69.06 133 ALA A N 1
ATOM 974 C CA . ALA A 1 133 ? -12.173 15.458 5.436 1.00 69.06 133 ALA A CA 1
ATOM 975 C C . ALA A 1 133 ? -12.912 15.592 4.083 1.00 69.06 133 ALA A C 1
ATOM 977 O O . ALA A 1 133 ? -12.646 14.870 3.113 1.00 69.06 133 ALA A O 1
ATOM 978 N N . GLY A 1 134 ? -13.851 16.541 4.000 1.00 65.62 134 GLY A N 1
ATOM 979 C CA . GLY A 1 134 ? -14.339 17.114 2.759 1.00 65.62 134 GLY A CA 1
ATOM 980 C C . GLY A 1 134 ? -15.048 16.129 1.829 1.00 65.62 134 GLY A C 1
ATOM 981 O O . GLY A 1 134 ? -15.603 15.092 2.218 1.00 65.62 134 GLY A O 1
ATOM 982 N N . SER A 1 135 ? -15.071 16.488 0.542 1.00 60.78 135 SER A N 1
ATOM 983 C CA . SER A 1 135 ? -15.775 15.713 -0.487 1.00 60.78 135 SER A CA 1
ATOM 984 C C . SER A 1 135 ? -15.065 14.406 -0.859 1.00 60.78 135 SER A C 1
ATOM 986 O O . SER A 1 135 ? -15.723 13.512 -1.389 1.00 60.78 135 SER A O 1
ATOM 988 N N . SER A 1 136 ? -13.768 14.273 -0.564 1.00 54.72 136 SER A N 1
ATOM 989 C CA . SER A 1 136 ? -12.948 13.096 -0.888 1.00 54.72 136 SER A CA 1
ATOM 990 C C . SER A 1 136 ? -13.254 11.921 0.043 1.00 54.72 136 SER A C 1
ATOM 992 O O . SER A 1 136 ? -13.661 10.861 -0.441 1.00 54.72 136 SER A O 1
ATOM 994 N N . ALA A 1 137 ? -13.230 12.130 1.366 1.00 60.72 137 ALA A N 1
ATOM 995 C CA . ALA A 1 137 ? -13.712 11.128 2.317 1.00 60.72 137 ALA A CA 1
ATOM 996 C C . ALA A 1 137 ? -15.204 10.847 2.095 1.00 60.72 137 ALA A C 1
ATOM 998 O O . ALA A 1 137 ? -15.622 9.698 2.018 1.00 60.72 137 ALA A O 1
ATOM 999 N N . THR A 1 138 ? -16.019 11.883 1.870 1.00 62.94 138 THR A N 1
ATOM 1000 C CA . THR A 1 138 ? -17.460 11.711 1.617 1.00 62.94 138 THR A CA 1
ATOM 1001 C C . THR A 1 138 ? -17.751 10.908 0.341 1.00 62.94 138 THR A C 1
ATOM 1003 O O . THR A 1 138 ? -18.640 10.058 0.353 1.00 62.94 138 THR A O 1
ATOM 1006 N N . ARG A 1 139 ? -17.003 11.089 -0.757 1.00 59.66 139 ARG A N 1
ATOM 1007 C CA . ARG A 1 139 ? -17.178 10.302 -1.994 1.00 59.66 139 ARG A CA 1
ATOM 1008 C C . ARG A 1 139 ? -16.848 8.826 -1.825 1.00 59.66 139 ARG A C 1
ATOM 1010 O O . ARG A 1 139 ? -17.468 8.013 -2.494 1.00 59.66 139 ARG A O 1
ATOM 1017 N N . LEU A 1 140 ? -15.891 8.481 -0.973 1.00 60.41 140 LEU A N 1
ATOM 1018 C CA . LEU A 1 140 ? -15.429 7.097 -0.818 1.00 60.41 140 LEU A CA 1
ATOM 1019 C C . LEU A 1 140 ? -16.101 6.379 0.354 1.00 60.41 140 LEU A C 1
ATOM 1021 O O . LEU A 1 140 ? -16.332 5.174 0.305 1.00 60.41 140 LEU A O 1
ATOM 1025 N N . ILE A 1 141 ? -16.540 7.135 1.357 1.00 64.38 141 ILE A N 1
ATOM 1026 C CA . ILE A 1 141 ? -17.497 6.666 2.358 1.00 64.38 141 ILE A CA 1
ATOM 1027 C C . ILE A 1 141 ? -18.853 6.409 1.684 1.00 64.38 141 ILE A C 1
ATOM 1029 O O . ILE A 1 141 ? -19.525 5.438 2.018 1.00 64.38 141 ILE A O 1
ATOM 1033 N N . THR A 1 142 ? -19.275 7.213 0.699 1.00 61.22 142 THR A N 1
ATOM 1034 C CA . THR A 1 142 ? -20.538 6.958 -0.027 1.00 61.22 142 THR A CA 1
ATOM 1035 C C . THR A 1 142 ? -20.476 5.747 -0.960 1.00 61.22 142 THR A C 1
ATOM 1037 O O . THR A 1 142 ? -21.524 5.149 -1.198 1.00 61.22 142 THR A O 1
ATOM 1040 N N . THR A 1 143 ? -19.286 5.324 -1.411 1.00 59.72 143 THR A N 1
ATOM 1041 C CA . THR A 1 143 ? -19.088 4.101 -2.219 1.00 59.72 143 THR A CA 1
ATOM 1042 C C . THR A 1 143 ? -18.987 2.813 -1.403 1.00 59.72 143 THR A C 1
ATOM 1044 O O . THR A 1 143 ? -18.912 1.739 -2.001 1.00 59.72 143 THR A O 1
ATOM 1047 N N . LEU A 1 144 ? -19.026 2.887 -0.065 1.00 62.12 144 LEU A N 1
ATOM 1048 C CA . LEU A 1 144 ? -19.282 1.731 0.799 1.00 62.12 144 LEU A CA 1
ATOM 1049 C C . LEU A 1 144 ? -20.582 1.051 0.343 1.00 62.12 144 LEU A C 1
ATOM 1051 O O . LEU A 1 144 ? -21.682 1.557 0.570 1.00 62.12 144 LEU A O 1
ATOM 1055 N N . ALA A 1 145 ? -20.444 -0.084 -0.337 1.00 47.69 145 ALA A N 1
ATOM 1056 C CA . ALA A 1 145 ? -21.561 -0.907 -0.765 1.00 47.69 145 ALA A CA 1
ATOM 1057 C C . ALA A 1 145 ? -21.881 -1.919 0.341 1.00 47.69 145 ALA A C 1
ATOM 1059 O O . ALA A 1 145 ? -21.094 -2.828 0.593 1.00 47.69 145 ALA A O 1
ATOM 1060 N N . GLY A 1 146 ? -23.037 -1.766 0.983 1.00 53.56 146 GLY A N 1
ATOM 1061 C CA . GLY A 1 146 ? -23.542 -2.700 1.987 1.00 53.56 146 GLY A CA 1
ATOM 1062 C C . GLY A 1 146 ? -24.615 -2.059 2.875 1.00 53.56 146 GLY A C 1
ATOM 1063 O O . GLY A 1 146 ? -24.603 -0.841 3.048 1.00 53.56 146 GLY A O 1
ATOM 1064 N N . PRO A 1 147 ? -25.556 -2.846 3.423 1.00 46.69 147 PRO A N 1
ATOM 1065 C CA . PRO A 1 147 ? -26.626 -2.340 4.288 1.00 46.69 147 PRO A CA 1
ATOM 1066 C C . PRO A 1 147 ? -26.144 -1.887 5.681 1.00 46.69 147 PRO A C 1
ATOM 1068 O O . PRO A 1 147 ? -26.836 -1.107 6.328 1.00 46.69 147 PRO A O 1
ATOM 1071 N N . ASN A 1 148 ? -24.954 -2.313 6.121 1.00 57.38 148 ASN A N 1
ATOM 1072 C CA . ASN A 1 148 ? -24.458 -2.119 7.489 1.00 57.38 148 ASN A CA 1
ATOM 1073 C C . ASN A 1 148 ? -23.346 -1.058 7.529 1.00 57.38 148 ASN A C 1
ATOM 1075 O O . ASN A 1 148 ? -22.170 -1.358 7.724 1.00 57.38 148 ASN A O 1
ATOM 1079 N N . ARG A 1 149 ? -23.714 0.199 7.254 1.00 69.12 149 ARG A N 1
ATOM 1080 C CA . ARG A 1 149 ? -22.806 1.350 7.356 1.00 69.12 149 ARG A CA 1
ATOM 1081 C C . ARG A 1 149 ? -23.311 2.329 8.401 1.00 69.12 149 ARG A C 1
ATOM 1083 O O . ARG A 1 149 ? -24.417 2.854 8.273 1.00 69.12 149 ARG A O 1
ATOM 1090 N N . HIS A 1 150 ? -22.436 2.686 9.333 1.00 73.38 150 HIS A N 1
ATOM 1091 C CA . HIS A 1 150 ? -22.710 3.694 10.352 1.00 73.38 150 HIS A CA 1
ATOM 1092 C C . HIS A 1 150 ? -21.755 4.878 10.180 1.00 73.38 150 HIS A C 1
ATOM 1094 O O . HIS A 1 150 ? -20.620 4.826 10.639 1.00 73.38 150 HIS A O 1
ATOM 1100 N N . ILE A 1 151 ? -22.195 5.931 9.478 1.00 76.06 151 ILE A N 1
ATOM 1101 C CA . ILE A 1 151 ? -21.432 7.187 9.374 1.00 76.06 151 ILE A CA 1
ATOM 1102 C C . ILE A 1 151 ? -21.824 8.076 10.553 1.00 76.06 151 ILE A C 1
ATOM 1104 O O . ILE A 1 151 ? -22.994 8.433 10.683 1.00 76.06 151 ILE A O 1
ATOM 1108 N N . LEU A 1 152 ? -20.849 8.452 11.372 1.00 79.56 152 LEU A N 1
ATOM 1109 C CA . LEU A 1 152 ? -21.026 9.327 12.527 1.00 79.56 152 LEU A CA 1
ATOM 1110 C C . LEU A 1 152 ? -20.439 10.704 12.195 1.00 79.56 152 LEU A C 1
ATOM 1112 O O . LEU A 1 152 ? -19.235 10.833 11.977 1.00 79.56 152 LEU A O 1
ATOM 1116 N N . ARG A 1 153 ? -21.313 11.715 12.108 1.00 77.06 153 ARG A N 1
ATOM 1117 C CA . ARG A 1 153 ? -21.000 13.123 11.800 1.00 77.06 153 ARG A CA 1
ATOM 1118 C C . ARG A 1 153 ? -21.908 14.056 12.596 1.00 77.06 153 ARG A C 1
ATOM 1120 O O . ARG A 1 153 ? -23.041 13.677 12.893 1.00 77.06 153 ARG A O 1
ATOM 1127 N N . SER A 1 154 ? -21.430 15.262 12.897 1.00 75.56 154 SER A N 1
ATOM 1128 C CA . SER A 1 154 ? -22.211 16.286 13.594 1.00 75.56 154 SER A CA 1
ATOM 1129 C C . SER A 1 154 ? -21.850 17.693 13.116 1.00 75.56 154 SER A C 1
ATOM 1131 O O . SER A 1 154 ? -20.827 18.243 13.514 1.00 75.56 154 SER A O 1
ATOM 1133 N N . ASP A 1 155 ? -22.759 18.308 12.350 1.00 72.44 155 ASP A N 1
ATOM 1134 C CA . ASP A 1 155 ? -22.616 19.684 11.845 1.00 72.44 155 ASP A CA 1
ATOM 1135 C C . ASP A 1 155 ? -22.477 20.730 12.970 1.00 72.44 155 ASP A C 1
ATOM 1137 O O . ASP A 1 155 ? -21.999 21.845 12.749 1.00 72.44 155 ASP A O 1
ATOM 1141 N N . GLU A 1 156 ? -22.964 20.414 14.173 1.00 72.19 156 GLU A N 1
ATOM 1142 C CA . GLU A 1 156 ? -22.846 21.272 15.355 1.00 72.19 156 GLU A CA 1
ATOM 1143 C C . GLU A 1 156 ? -21.480 21.138 16.025 1.00 72.19 156 GLU A C 1
ATOM 1145 O O . GLU A 1 156 ? -20.943 22.137 16.507 1.00 72.19 156 GLU A O 1
ATOM 1150 N N . ALA A 1 157 ? -20.922 19.926 16.032 1.00 73.69 157 ALA A N 1
ATOM 1151 C CA . ALA A 1 157 ? -19.587 19.661 16.549 1.00 73.69 157 ALA A CA 1
ATOM 1152 C C . ALA A 1 157 ? -18.515 20.242 15.617 1.00 73.69 157 ALA A C 1
ATOM 1154 O O . ALA A 1 157 ? -17.544 20.815 16.086 1.00 73.69 157 ALA A O 1
ATOM 1155 N N . ASP A 1 158 ? -18.742 20.229 14.302 1.00 71.88 158 ASP A N 1
ATOM 1156 C CA . ASP A 1 158 ? -17.800 20.764 13.308 1.00 71.88 158 ASP A CA 1
ATOM 1157 C C . ASP A 1 158 ? -17.548 22.288 13.424 1.00 71.88 158 ASP A C 1
ATOM 1159 O O . ASP A 1 158 ? -16.645 22.823 12.780 1.00 71.88 158 ASP A O 1
ATOM 1163 N N . ARG A 1 159 ? -18.340 23.017 14.226 1.00 78.38 159 ARG A N 1
ATOM 1164 C CA . ARG A 1 159 ? -18.180 24.468 14.455 1.00 78.38 159 ARG A CA 1
ATOM 1165 C C . ARG A 1 159 ? -17.321 24.811 15.672 1.00 78.38 159 ARG A C 1
ATOM 1167 O O . ARG A 1 159 ? -17.025 25.987 15.874 1.00 78.38 159 ARG A O 1
ATOM 1174 N N . ASP A 1 160 ? -16.978 23.823 16.490 1.00 85.94 160 ASP A N 1
ATOM 1175 C CA . ASP A 1 160 ? -16.326 24.002 17.784 1.00 85.94 160 ASP A CA 1
ATOM 1176 C C . ASP A 1 160 ? -15.380 22.822 18.038 1.00 85.94 160 ASP A C 1
ATOM 1178 O O . ASP A 1 160 ? -15.822 21.681 18.164 1.00 85.94 160 ASP A O 1
ATOM 1182 N N . ALA A 1 161 ? -14.075 23.097 18.096 1.00 84.06 161 ALA A N 1
ATOM 1183 C CA . ALA A 1 161 ? -13.051 22.061 18.205 1.00 84.06 161 ALA A CA 1
ATOM 1184 C C . ALA A 1 161 ? -13.244 21.170 19.444 1.00 84.06 161 ALA A C 1
ATOM 1186 O O . ALA A 1 161 ? -13.116 19.953 19.339 1.00 84.06 161 ALA A O 1
ATOM 1187 N N . ASP A 1 162 ? -13.643 21.739 20.584 1.00 85.81 162 ASP A N 1
ATOM 1188 C CA . ASP A 1 162 ? -13.830 20.969 21.818 1.00 85.81 162 ASP A CA 1
ATOM 1189 C C . ASP A 1 162 ? -15.034 20.021 21.693 1.00 85.81 162 ASP A C 1
ATOM 1191 O O . ASP A 1 162 ? -14.991 18.868 22.130 1.00 85.81 162 ASP A O 1
ATOM 1195 N N . LYS A 1 163 ? -16.105 20.471 21.027 1.00 87.19 163 LYS A N 1
ATOM 1196 C CA . LYS A 1 163 ? -17.277 19.624 20.746 1.00 87.19 163 LYS A CA 1
ATOM 1197 C C . LYS A 1 163 ? -16.984 18.556 19.701 1.00 87.19 163 LYS A C 1
ATOM 1199 O O . LYS A 1 163 ? -17.561 17.472 19.786 1.00 87.19 163 LYS A O 1
ATOM 1204 N N . ALA A 1 164 ? -16.128 18.845 18.720 1.00 87.00 164 ALA A N 1
ATOM 1205 C CA . ALA A 1 164 ? -15.664 17.861 17.745 1.00 87.00 164 ALA A CA 1
ATOM 1206 C C . ALA A 1 164 ? -14.898 16.725 18.435 1.00 87.00 164 ALA A C 1
ATOM 1208 O O . ALA A 1 164 ? -15.188 15.555 18.178 1.00 87.00 164 ALA A O 1
ATOM 1209 N N . GLU A 1 165 ? -14.004 17.054 19.369 1.00 89.81 165 GLU A N 1
ATOM 1210 C CA . GLU A 1 165 ? -13.268 16.068 20.165 1.00 89.81 165 GLU A CA 1
ATOM 1211 C C . GLU A 1 165 ? -14.191 15.238 21.074 1.00 89.81 165 GLU A C 1
ATOM 1213 O O . GLU A 1 165 ? -14.108 14.006 21.080 1.00 89.81 165 GLU A O 1
ATOM 1218 N N . GLU A 1 166 ? -15.142 15.867 21.780 1.00 90.44 166 GLU A N 1
ATOM 1219 C CA . GLU A 1 166 ? -16.128 15.129 22.590 1.00 90.44 166 GLU A CA 1
ATOM 1220 C C . GLU A 1 166 ? -16.981 14.192 21.718 1.00 90.44 166 GLU A C 1
ATOM 1222 O O . GLU A 1 166 ? -17.209 13.025 22.063 1.00 90.44 166 GLU A O 1
ATOM 1227 N N . PHE A 1 167 ? -17.444 14.682 20.565 1.00 91.69 167 PHE A N 1
ATOM 1228 C CA . PHE A 1 167 ? -18.243 13.890 19.638 1.00 91.69 167 PHE A CA 1
ATOM 1229 C C . PHE A 1 167 ? -17.445 12.714 19.068 1.00 91.69 167 PHE A C 1
ATOM 1231 O O . PHE A 1 167 ? -17.982 11.609 19.012 1.00 91.69 167 PHE A O 1
ATOM 1238 N N . LYS A 1 168 ? -16.173 12.908 18.702 1.00 92.25 168 LYS A N 1
ATOM 1239 C CA . LYS A 1 168 ? -15.270 11.842 18.241 1.00 92.25 168 LYS A CA 1
ATOM 1240 C C . LYS A 1 168 ? -15.115 10.747 19.296 1.00 92.25 168 LYS A C 1
ATOM 1242 O O . LYS A 1 168 ? -15.270 9.566 18.980 1.00 92.25 168 LYS A O 1
ATOM 1247 N N . ALA A 1 169 ? -14.888 11.122 20.556 1.00 93.94 169 ALA A N 1
ATOM 1248 C CA . ALA A 1 169 ? -14.786 10.165 21.656 1.00 93.94 169 ALA A CA 1
ATOM 1249 C C . ALA A 1 169 ? -16.098 9.382 21.857 1.00 93.94 169 ALA A C 1
ATOM 1251 O O . ALA A 1 169 ? -16.086 8.153 21.957 1.00 93.94 169 ALA A O 1
ATOM 1252 N N . ARG A 1 170 ? -17.252 10.065 21.844 1.00 93.50 170 ARG A N 1
ATOM 1253 C CA . ARG A 1 170 ? -18.569 9.414 21.959 1.00 93.50 170 ARG A CA 1
ATOM 1254 C C . ARG A 1 170 ? -18.876 8.511 20.760 1.00 93.50 170 ARG A C 1
ATOM 1256 O O . ARG A 1 170 ? -19.381 7.405 20.946 1.00 93.50 170 ARG A O 1
ATOM 1263 N N . ALA A 1 171 ? -18.513 8.942 19.553 1.00 92.94 171 ALA A N 1
ATOM 1264 C CA . ALA A 1 171 ? -18.613 8.141 18.342 1.00 92.94 171 ALA A CA 1
ATOM 1265 C C . ALA A 1 171 ? -17.782 6.861 18.476 1.00 92.94 171 ALA A C 1
ATOM 1267 O O . ALA A 1 171 ? -18.313 5.778 18.254 1.00 92.94 171 ALA A O 1
ATOM 1268 N N . PHE A 1 172 ? -16.529 6.953 18.929 1.00 95.25 172 PHE A N 1
ATOM 1269 C CA . PHE A 1 172 ? -15.684 5.780 19.149 1.00 95.25 172 PHE A CA 1
ATOM 1270 C C . PHE A 1 172 ? -16.306 4.791 20.150 1.00 95.25 172 PHE A C 1
ATOM 1272 O O . PHE A 1 172 ? -16.372 3.596 19.858 1.00 95.25 172 PHE A O 1
ATOM 1279 N N . VAL A 1 173 ? -16.853 5.276 21.273 1.00 95.06 173 VAL A N 1
ATOM 1280 C CA . VAL A 1 173 ? -17.594 4.442 22.243 1.00 95.06 173 VAL A CA 1
ATOM 1281 C C . VAL A 1 173 ? -18.757 3.704 21.574 1.00 95.06 173 VAL A C 1
ATOM 1283 O O . VAL A 1 173 ? -18.909 2.493 21.747 1.00 95.06 173 VAL A O 1
ATOM 1286 N N . ASP A 1 174 ? -19.568 4.403 20.780 1.00 93.00 174 ASP A N 1
ATOM 1287 C CA . ASP A 1 174 ? -20.687 3.797 20.053 1.00 93.00 174 ASP A CA 1
ATOM 1288 C C . ASP A 1 174 ? -20.205 2.766 19.013 1.00 93.00 174 ASP A C 1
ATOM 1290 O O . ASP A 1 174 ? -20.817 1.702 18.859 1.00 93.00 174 ASP A O 1
ATOM 1294 N N . MET A 1 175 ? -19.078 3.035 18.345 1.00 93.19 175 MET A N 1
ATOM 1295 C CA . MET A 1 175 ? -18.463 2.169 17.334 1.00 93.19 175 MET A CA 1
ATOM 1296 C C . MET A 1 175 ? -17.916 0.857 17.907 1.00 93.19 175 MET A C 1
ATOM 1298 O O . MET A 1 175 ? -17.959 -0.155 17.204 1.00 93.19 175 MET A O 1
ATOM 1302 N N . VAL A 1 176 ? -17.482 0.809 19.169 1.00 94.06 176 VAL A N 1
ATOM 1303 C CA . VAL A 1 176 ? -17.008 -0.435 19.819 1.00 94.06 176 VAL A CA 1
ATOM 1304 C C . VAL A 1 176 ? -18.034 -1.081 20.755 1.00 94.06 176 VAL A C 1
ATOM 1306 O O . VAL A 1 176 ? -17.821 -2.199 21.233 1.00 94.06 176 VAL A O 1
ATOM 1309 N N . ARG A 1 177 ? -19.176 -0.425 21.003 1.00 92.25 177 ARG A N 1
ATOM 1310 C CA . ARG A 1 177 ? -20.214 -0.932 21.911 1.00 92.25 177 ARG A CA 1
ATOM 1311 C C . ARG A 1 177 ? -20.641 -2.357 21.540 1.00 92.25 177 ARG A C 1
ATOM 1313 O O . ARG A 1 177 ? -20.984 -2.647 20.396 1.00 92.25 177 ARG A O 1
ATOM 1320 N N . GLY A 1 178 ? -20.652 -3.244 22.536 1.00 90.31 178 GLY A N 1
ATOM 1321 C CA . GLY A 1 178 ? -21.047 -4.649 22.384 1.00 90.31 178 GLY A CA 1
ATOM 1322 C C . GLY A 1 178 ? -19.943 -5.585 21.874 1.00 90.31 178 GLY A C 1
ATOM 1323 O O . GLY A 1 178 ? -20.122 -6.802 21.928 1.00 90.31 178 GLY A O 1
ATOM 1324 N N . CYS A 1 179 ? -18.794 -5.058 21.443 1.00 92.44 179 CYS A N 1
ATOM 1325 C CA . CYS A 1 179 ? -17.624 -5.871 21.119 1.00 92.44 179 CYS A CA 1
ATOM 1326 C C . CYS A 1 179 ? -16.941 -6.305 22.420 1.00 92.44 179 CYS A C 1
ATOM 1328 O O . CYS A 1 179 ? -16.711 -5.480 23.294 1.00 92.44 179 CYS A O 1
ATOM 1330 N N . LYS A 1 180 ? -16.586 -7.580 22.577 1.00 93.12 180 LYS A N 1
ATOM 1331 C CA . LYS A 1 180 ? -15.765 -8.048 23.709 1.00 93.12 180 LYS A CA 1
ATOM 1332 C C . LYS A 1 180 ? -14.290 -8.083 23.339 1.00 93.12 180 LYS A C 1
ATOM 1334 O O . LYS A 1 180 ? -13.445 -7.810 24.182 1.00 93.12 180 LYS A O 1
ATOM 1339 N N . ARG A 1 181 ? -13.991 -8.413 22.082 1.00 93.00 181 ARG A N 1
ATOM 1340 C CA . ARG A 1 181 ? -12.631 -8.520 21.546 1.00 93.00 181 ARG A CA 1
ATOM 1341 C C . ARG A 1 181 ? -12.435 -7.505 20.433 1.00 93.00 181 ARG A C 1
ATOM 1343 O O . ARG A 1 181 ? -13.105 -7.604 19.407 1.00 93.00 181 ARG A O 1
ATOM 1350 N N . VAL A 1 182 ? -11.525 -6.559 20.625 1.00 95.25 182 VAL A N 1
ATOM 1351 C CA . VAL A 1 182 ? -11.206 -5.534 19.624 1.00 95.25 182 VAL A CA 1
ATOM 1352 C C . VAL A 1 182 ? -9.738 -5.671 19.251 1.00 95.25 182 VAL A C 1
ATOM 1354 O O . VAL A 1 182 ? -8.874 -5.691 20.123 1.00 95.25 182 VAL A O 1
ATOM 1357 N N . ALA A 1 183 ? -9.447 -5.810 17.964 1.00 93.94 183 ALA A N 1
ATOM 1358 C CA . ALA A 1 183 ? -8.079 -5.858 17.474 1.00 93.94 183 ALA A CA 1
ATOM 1359 C C . ALA A 1 183 ? -7.653 -4.510 16.892 1.00 93.94 183 ALA A C 1
ATOM 1361 O O . ALA A 1 183 ? -8.471 -3.787 16.323 1.00 93.94 183 ALA A O 1
ATOM 1362 N N . PHE A 1 184 ? -6.366 -4.210 17.005 1.00 93.94 184 PHE A N 1
ATOM 1363 C CA . PHE A 1 184 ? -5.737 -3.024 16.434 1.00 93.94 184 PHE A CA 1
ATOM 1364 C C . PHE A 1 184 ? -4.453 -3.458 15.719 1.00 93.94 184 PHE A C 1
ATOM 1366 O O . PHE A 1 184 ? -3.812 -4.409 16.169 1.00 93.94 184 PHE A O 1
ATOM 1373 N N . PRO A 1 185 ? -4.038 -2.811 14.622 1.00 90.06 185 PRO A N 1
ATOM 1374 C CA . PRO A 1 185 ? -2.650 -2.913 14.178 1.00 90.06 185 PRO A CA 1
ATOM 1375 C C . PRO A 1 185 ? -1.750 -2.290 15.256 1.00 90.06 185 PRO A C 1
ATOM 1377 O O . PRO A 1 185 ? -1.887 -1.108 15.544 1.00 90.06 185 PRO A O 1
ATOM 1380 N N . LEU A 1 186 ? -0.871 -3.069 15.888 1.00 81.62 186 LEU A N 1
ATOM 1381 C CA . LEU A 1 186 ? -0.073 -2.622 17.044 1.00 81.62 186 LEU A CA 1
ATOM 1382 C C . LEU A 1 186 ? 1.310 -2.057 16.691 1.00 81.62 186 LEU A C 1
ATOM 1384 O O . LEU A 1 186 ? 2.039 -1.667 17.598 1.00 81.62 186 LEU A O 1
ATOM 1388 N N . ASP A 1 187 ? 1.619 -1.985 15.394 1.00 68.50 187 ASP A N 1
ATOM 1389 C CA . ASP A 1 187 ? 2.927 -1.677 14.812 1.00 68.50 187 ASP A CA 1
ATOM 1390 C C . ASP A 1 187 ? 4.007 -2.712 15.191 1.00 68.50 187 ASP A C 1
ATOM 1392 O O . ASP A 1 187 ? 4.353 -2.916 16.351 1.00 68.50 187 ASP A O 1
ATOM 1396 N N . SER A 1 188 ? 4.604 -3.343 14.180 1.00 46.12 188 SER A N 1
ATOM 1397 C CA . SER A 1 188 ? 6.006 -3.754 14.268 1.00 46.12 188 SER A CA 1
ATOM 1398 C C . SER A 1 188 ? 6.778 -2.720 13.450 1.00 46.12 188 SER A C 1
ATOM 1400 O O . SER A 1 188 ? 6.283 -2.344 12.381 1.00 46.12 188 SER A O 1
ATOM 1402 N N . PRO A 1 189 ? 7.924 -2.200 13.922 1.00 36.75 189 PRO A N 1
ATOM 1403 C CA . PRO A 1 189 ? 8.672 -1.218 13.152 1.00 36.75 189 PRO A CA 1
ATOM 1404 C C . PRO A 1 189 ? 9.018 -1.776 11.761 1.00 36.75 189 PRO A C 1
ATOM 1406 O O . PRO A 1 189 ? 9.153 -2.998 11.610 1.00 36.75 189 PRO A O 1
ATOM 1409 N N . PRO A 1 190 ? 9.191 -0.913 10.740 1.00 35.12 190 PRO A N 1
ATOM 1410 C CA . PRO A 1 190 ? 9.776 -1.346 9.478 1.00 35.12 190 PRO A CA 1
ATOM 1411 C C . PRO A 1 190 ? 11.090 -2.080 9.772 1.00 35.12 190 PRO A C 1
ATOM 1413 O O . PRO A 1 190 ? 11.832 -1.705 10.685 1.00 35.12 190 PRO A O 1
ATOM 1416 N N . ALA A 1 191 ? 11.328 -3.174 9.047 1.00 34.53 191 ALA A N 1
ATOM 1417 C CA . ALA A 1 191 ? 12.453 -4.075 9.271 1.00 34.53 191 ALA A CA 1
ATOM 1418 C C . ALA A 1 191 ? 13.768 -3.286 9.434 1.00 34.53 191 ALA A C 1
ATOM 1420 O O . ALA A 1 191 ? 14.259 -2.7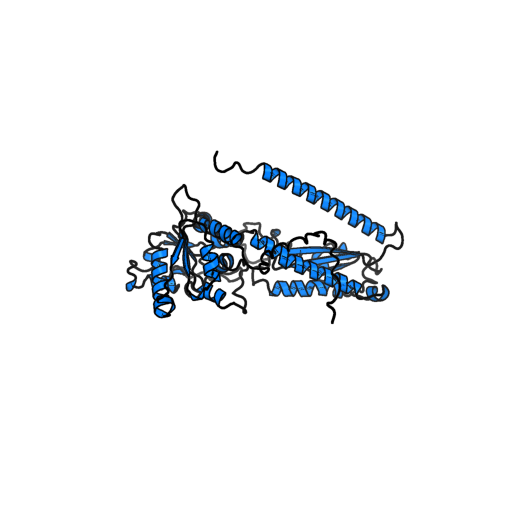01 8.472 1.00 34.53 191 ALA A O 1
ATOM 1421 N N . GLY A 1 192 ? 14.313 -3.248 10.657 1.00 37.31 192 GLY A N 1
ATOM 1422 C CA . GLY A 1 192 ? 15.551 -2.521 10.966 1.00 37.31 192 GLY A CA 1
ATOM 1423 C C . GLY A 1 192 ? 15.603 -1.799 12.318 1.00 37.31 192 GLY A C 1
ATOM 1424 O O . GLY A 1 192 ? 16.697 -1.447 12.747 1.00 37.31 192 GLY A O 1
ATOM 1425 N N . ALA A 1 193 ? 14.483 -1.601 13.023 1.00 32.81 193 ALA A N 1
ATOM 1426 C CA . ALA A 1 193 ? 14.528 -1.081 14.394 1.00 32.81 193 ALA A CA 1
ATOM 1427 C C . ALA A 1 193 ? 14.557 -2.238 15.404 1.00 32.81 193 ALA A C 1
ATOM 1429 O O . ALA A 1 193 ? 13.609 -3.019 15.499 1.00 32.81 193 ALA A O 1
ATOM 1430 N N . GLU A 1 194 ? 15.660 -2.363 16.142 1.00 27.62 194 GLU A N 1
ATOM 1431 C CA . GLU A 1 194 ? 15.832 -3.389 17.168 1.00 27.62 194 GLU A CA 1
ATOM 1432 C C . GLU A 1 194 ? 14.739 -3.284 18.240 1.00 27.62 194 GLU A C 1
ATOM 1434 O O . GLU A 1 194 ? 14.612 -2.277 18.944 1.00 27.62 194 GLU A O 1
ATOM 1439 N N . ALA A 1 195 ? 13.950 -4.349 18.390 1.00 30.89 195 ALA A N 1
ATOM 1440 C CA . ALA A 1 195 ? 13.058 -4.504 19.525 1.00 30.89 195 ALA A CA 1
ATOM 1441 C C . ALA A 1 195 ? 13.912 -4.614 20.796 1.00 30.89 195 ALA A C 1
ATOM 1443 O O . ALA A 1 195 ? 14.535 -5.643 21.051 1.00 30.89 195 ALA A O 1
ATOM 1444 N N . SER A 1 196 ? 13.955 -3.549 21.598 1.00 27.48 196 SER A N 1
ATOM 1445 C CA . SER A 1 196 ? 14.592 -3.590 22.915 1.00 27.48 196 SER A CA 1
ATOM 1446 C C . SER A 1 196 ? 13.824 -4.568 23.819 1.00 27.48 196 SER A C 1
ATOM 1448 O O . SER A 1 196 ? 12.645 -4.333 24.103 1.00 27.48 196 SER A O 1
ATOM 1450 N N . PRO A 1 197 ? 14.445 -5.663 24.294 1.00 28.33 197 PRO A N 1
ATOM 1451 C CA . PRO A 1 197 ? 13.771 -6.629 25.143 1.00 28.33 197 PRO A CA 1
ATOM 1452 C C . PRO A 1 197 ? 13.747 -6.092 26.576 1.00 28.33 197 PRO A C 1
ATOM 1454 O O . PRO A 1 197 ? 14.801 -5.908 27.181 1.00 28.33 197 PRO A O 1
ATOM 1457 N N . GLY A 1 198 ? 12.561 -5.837 27.143 1.00 29.56 198 GLY A N 1
ATOM 1458 C CA . GLY A 1 198 ? 12.494 -5.552 28.583 1.00 29.56 198 GLY A CA 1
ATOM 1459 C C . GLY A 1 198 ? 11.311 -4.782 29.163 1.00 29.56 198 GLY A C 1
ATOM 1460 O O . GLY A 1 198 ? 11.364 -4.497 30.352 1.00 29.56 198 GLY A O 1
ATOM 1461 N N . HIS A 1 199 ? 10.244 -4.463 28.421 1.00 29.45 199 HIS A N 1
ATOM 1462 C CA . HIS A 1 199 ? 9.048 -3.851 29.026 1.00 29.45 199 HIS A CA 1
ATOM 1463 C C . HIS A 1 199 ? 7.764 -4.577 28.615 1.00 29.45 199 HIS A C 1
ATOM 1465 O O . HIS A 1 199 ? 7.076 -4.197 27.674 1.00 29.45 199 HIS A O 1
ATOM 1471 N N . VAL A 1 200 ? 7.430 -5.631 29.361 1.00 36.12 200 VAL A N 1
ATOM 1472 C CA . VAL A 1 200 ? 6.095 -6.238 29.367 1.00 36.12 200 VAL A CA 1
ATOM 1473 C C . VAL A 1 200 ? 5.253 -5.488 30.403 1.00 36.12 200 VAL A C 1
ATOM 1475 O O . VAL A 1 200 ? 5.369 -5.793 31.585 1.00 36.12 200 VAL A O 1
ATOM 1478 N N . ALA A 1 201 ? 4.450 -4.496 29.996 1.00 36.34 201 ALA A N 1
ATOM 1479 C CA . ALA A 1 201 ? 3.312 -3.981 30.778 1.00 36.34 201 ALA A CA 1
ATOM 1480 C C . ALA A 1 201 ? 2.530 -2.893 30.012 1.00 36.34 201 ALA A C 1
ATOM 1482 O O . ALA A 1 201 ? 3.114 -1.915 29.556 1.00 36.34 201 ALA A O 1
ATOM 1483 N N . SER A 1 202 ? 1.199 -3.033 29.984 1.00 42.84 202 SER A N 1
ATOM 1484 C CA . SER A 1 202 ? 0.204 -2.189 29.297 1.00 42.84 202 SER A CA 1
ATOM 1485 C C . SER A 1 202 ? 0.202 -2.319 27.771 1.00 42.84 202 SER A C 1
ATOM 1487 O O . SER A 1 202 ? 1.202 -2.053 27.105 1.00 42.84 202 SER A O 1
ATOM 1489 N N . SER A 1 203 ? -0.942 -2.730 27.207 1.00 56.84 203 SER A N 1
ATOM 1490 C CA . SER A 1 203 ? -1.155 -2.701 25.757 1.00 56.84 203 SER A CA 1
ATOM 1491 C C . SER A 1 203 ? -0.802 -1.297 25.247 1.00 56.84 203 SER A C 1
ATOM 1493 O O . SER A 1 203 ? -1.320 -0.327 25.807 1.00 56.84 203 SER A O 1
ATOM 1495 N N . PRO A 1 204 ? 0.072 -1.135 24.233 1.00 76.88 204 PRO A N 1
ATOM 1496 C CA . PRO A 1 204 ? 0.461 0.186 23.727 1.00 76.88 204 PRO A CA 1
ATOM 1497 C C . PRO A 1 204 ? -0.756 1.042 23.343 1.00 76.88 204 PRO A C 1
ATOM 1499 O O . PRO A 1 204 ? -0.712 2.259 23.497 1.00 76.88 204 PRO A O 1
ATOM 1502 N N . VAL A 1 205 ? -1.858 0.386 22.969 1.00 86.81 205 VAL A N 1
ATOM 1503 C CA . VAL A 1 205 ? -3.158 0.984 22.641 1.00 86.81 205 VAL A CA 1
ATOM 1504 C C . VAL A 1 205 ? -3.778 1.748 23.805 1.00 86.81 205 VAL A C 1
ATOM 1506 O O . VAL A 1 205 ? -4.391 2.780 23.579 1.00 86.81 205 VAL A O 1
ATOM 1509 N N . GLU A 1 206 ? -3.604 1.306 25.056 1.00 88.69 206 GLU A N 1
ATOM 1510 C CA . GLU A 1 206 ? -4.197 2.011 26.202 1.00 88.69 206 GLU A CA 1
ATOM 1511 C C . GLU A 1 206 ? -3.617 3.423 26.329 1.00 88.69 206 GLU A C 1
ATOM 1513 O O . GLU A 1 206 ? -4.276 4.300 26.856 1.00 88.69 206 GLU A O 1
ATOM 1518 N N . ARG A 1 207 ? -2.407 3.686 25.819 1.00 89.00 207 ARG A N 1
ATOM 1519 C CA . ARG A 1 207 ? -1.786 5.021 25.849 1.00 89.00 207 ARG A CA 1
ATOM 1520 C C . ARG A 1 207 ? -2.268 5.952 24.733 1.00 89.00 207 ARG A C 1
ATOM 1522 O O . ARG A 1 207 ? -1.883 7.118 24.735 1.00 89.00 207 ARG A O 1
ATOM 1529 N N . TRP A 1 208 ? -3.057 5.462 23.780 1.00 92.19 208 TRP A N 1
ATOM 1530 C CA . TRP A 1 208 ? -3.529 6.270 22.656 1.00 92.19 208 TRP A CA 1
ATOM 1531 C C . TR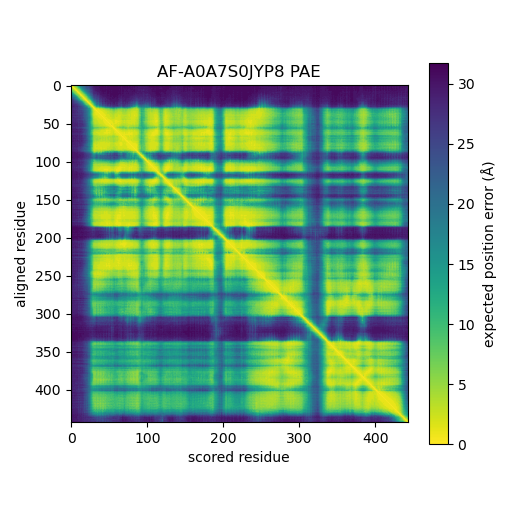P A 1 208 ? -4.546 7.317 23.134 1.00 92.19 208 TRP A C 1
ATOM 1533 O O . TRP A 1 208 ? -5.438 6.955 23.905 1.00 92.19 208 TRP A O 1
ATOM 1543 N N . PRO A 1 209 ? -4.458 8.591 22.698 1.00 94.12 209 PRO A N 1
ATOM 1544 C CA . PRO A 1 209 ? -5.350 9.653 23.170 1.00 94.12 209 PRO A CA 1
ATOM 1545 C C . PRO A 1 209 ? -6.843 9.320 23.055 1.00 94.12 209 PRO A C 1
ATOM 1547 O O . PRO A 1 209 ? -7.583 9.483 24.026 1.00 94.12 209 PRO A O 1
ATOM 1550 N N . LEU A 1 210 ? -7.281 8.759 21.923 1.00 94.69 210 LEU A N 1
ATOM 1551 C CA . LEU A 1 210 ? -8.688 8.393 21.731 1.00 94.69 210 LEU A CA 1
ATOM 1552 C C . LEU A 1 210 ? -9.125 7.229 22.635 1.00 94.69 210 LEU A C 1
ATOM 1554 O O . LEU A 1 210 ? -10.259 7.183 23.110 1.00 94.69 210 LEU A O 1
ATOM 1558 N N . VAL A 1 211 ? -8.215 6.294 22.912 1.00 93.81 211 VAL A N 1
ATOM 1559 C CA . VAL A 1 211 ? -8.471 5.162 23.812 1.00 93.81 211 VAL A CA 1
ATOM 1560 C C . VAL A 1 211 ? -8.494 5.627 25.267 1.00 93.81 211 VAL A C 1
ATOM 1562 O O . VAL A 1 211 ? -9.333 5.174 26.037 1.00 93.81 211 VAL A O 1
ATOM 1565 N N . GLN A 1 212 ? -7.654 6.591 25.643 1.00 93.19 212 GLN A N 1
ATOM 1566 C CA . GLN A 1 212 ? -7.723 7.246 26.951 1.00 93.19 212 GLN A CA 1
ATOM 1567 C C . GLN A 1 212 ? -9.045 7.996 27.137 1.00 93.19 212 GLN A C 1
ATOM 1569 O O . GLN A 1 212 ? -9.657 7.906 28.203 1.00 93.19 212 GLN A O 1
ATOM 1574 N N . ALA A 1 213 ? -9.542 8.666 26.091 1.00 93.19 213 ALA A N 1
ATOM 1575 C CA . ALA A 1 213 ? -10.834 9.345 26.130 1.00 93.19 213 ALA A CA 1
ATOM 1576 C C . ALA A 1 213 ? -11.999 8.381 26.424 1.00 93.19 213 ALA A C 1
ATOM 1578 O O . ALA A 1 213 ? -12.946 8.773 27.102 1.00 93.19 213 ALA A O 1
ATOM 1579 N N . TYR A 1 214 ? -11.907 7.107 26.014 1.00 93.62 214 TYR A N 1
ATOM 1580 C CA . TYR A 1 214 ? -12.888 6.066 26.358 1.00 93.62 214 TYR A CA 1
ATOM 1581 C C . TYR A 1 214 ? -13.059 5.890 27.877 1.00 93.62 214 TYR A C 1
ATOM 1583 O O . TYR A 1 214 ? -14.160 5.609 28.349 1.00 93.62 214 TYR A O 1
ATOM 1591 N N . GLY A 1 215 ? -11.986 6.064 28.654 1.00 88.50 215 GLY A N 1
ATOM 1592 C CA . GLY A 1 215 ? -12.006 5.953 30.115 1.00 88.50 215 GLY A CA 1
ATOM 1593 C C . GLY A 1 215 ? -12.608 7.164 30.835 1.00 88.50 215 GLY A C 1
ATOM 1594 O O . GLY A 1 215 ? -12.682 7.155 32.065 1.00 88.50 215 GLY A O 1
ATOM 1595 N N . ASN A 1 216 ? -13.029 8.208 30.110 1.00 89.25 216 ASN A N 1
ATOM 1596 C CA . ASN A 1 216 ? -13.647 9.383 30.713 1.00 89.25 216 ASN A CA 1
ATOM 1597 C C . ASN A 1 216 ? -14.972 9.005 31.404 1.00 89.25 216 ASN A C 1
ATOM 1599 O O . ASN A 1 216 ? -15.866 8.408 30.798 1.00 89.25 216 ASN A O 1
ATOM 1603 N N . ALA A 1 217 ? -15.106 9.385 32.679 1.00 82.31 217 ALA A N 1
ATOM 1604 C CA . ALA A 1 217 ? -16.279 9.109 33.503 1.00 82.31 217 ALA A CA 1
ATOM 1605 C C . ALA A 1 217 ? -17.586 9.630 32.877 1.00 82.31 217 ALA A C 1
ATOM 1607 O O . ALA A 1 217 ? -18.624 8.977 33.005 1.00 82.31 217 ALA A O 1
ATOM 1608 N N . ASP A 1 218 ? -17.522 10.742 32.139 1.00 86.88 218 ASP A N 1
ATOM 1609 C CA . ASP A 1 218 ? -18.681 11.362 31.487 1.00 86.88 218 ASP A CA 1
ATOM 1610 C C . ASP A 1 218 ? -19.241 10.525 30.323 1.00 86.88 218 ASP A C 1
ATOM 1612 O O . ASP A 1 218 ? -20.395 10.695 29.925 1.00 86.88 218 ASP A O 1
ATOM 1616 N N . LEU A 1 219 ? -18.456 9.585 29.781 1.00 86.44 219 LEU A N 1
ATOM 1617 C CA . LEU A 1 219 ? -18.892 8.672 28.719 1.00 86.44 219 LEU A CA 1
ATOM 1618 C C . LEU A 1 219 ? -19.527 7.378 29.254 1.00 86.44 219 LEU A C 1
ATOM 1620 O O . LEU A 1 219 ? -20.052 6.592 28.464 1.00 86.44 219 LEU A O 1
ATOM 1624 N N . ALA A 1 220 ? -19.512 7.162 30.577 1.00 82.19 220 ALA A N 1
ATOM 1625 C CA . ALA A 1 220 ? -20.164 6.041 31.263 1.00 82.19 220 ALA A CA 1
ATOM 1626 C C . ALA A 1 220 ? -19.856 4.651 30.658 1.00 82.19 220 ALA A C 1
ATOM 1628 O O . ALA A 1 220 ? -20.728 3.788 30.545 1.00 82.19 220 ALA A O 1
ATOM 1629 N N . THR A 1 221 ? -18.602 4.418 30.272 1.00 85.19 221 THR A N 1
ATOM 1630 C CA . THR A 1 221 ? -18.153 3.216 29.546 1.00 85.19 221 THR A CA 1
ATOM 1631 C C . THR A 1 221 ? -17.916 1.985 30.424 1.00 85.19 221 THR A C 1
ATOM 1633 O O . THR A 1 221 ? -17.803 0.873 29.909 1.00 85.19 221 THR A O 1
ATOM 1636 N N . GLY A 1 222 ? -17.861 2.161 31.747 1.00 82.06 222 GLY A N 1
ATOM 1637 C CA . GLY A 1 222 ? -17.606 1.084 32.710 1.00 82.06 222 GLY A CA 1
ATOM 1638 C C . GLY A 1 222 ? -16.132 0.880 33.080 1.00 82.06 222 GLY A C 1
ATOM 1639 O O . GLY A 1 222 ? -15.829 -0.068 33.801 1.00 82.06 222 GLY A O 1
ATOM 1640 N N . GLY A 1 223 ? -15.228 1.762 32.638 1.00 89.00 223 GLY A N 1
ATOM 1641 C CA . GLY A 1 223 ? -13.815 1.773 33.027 1.00 89.00 223 GLY A CA 1
ATOM 1642 C C . GLY A 1 223 ? -12.877 2.086 31.861 1.00 89.00 223 GLY A C 1
ATOM 1643 O O . GLY A 1 223 ? -13.307 2.533 30.801 1.00 89.00 223 GLY A O 1
ATOM 1644 N N . PHE A 1 224 ? -11.586 1.822 32.064 1.00 90.69 224 PHE A N 1
ATOM 1645 C CA . PHE A 1 224 ? -10.573 1.892 31.008 1.00 90.69 224 PHE A CA 1
ATOM 1646 C C . PHE A 1 224 ? -10.862 0.897 29.876 1.00 90.69 224 PHE A C 1
ATOM 1648 O O . PHE A 1 224 ? -11.513 -0.131 30.089 1.00 90.69 224 PHE A O 1
ATOM 1655 N N . PHE A 1 225 ? -10.357 1.173 28.672 1.00 93.38 225 PHE A N 1
ATOM 1656 C CA . PHE A 1 225 ? -10.718 0.402 27.482 1.00 93.38 225 PHE A CA 1
ATOM 1657 C C . PHE A 1 225 ? -10.355 -1.079 27.629 1.00 93.38 225 PHE A C 1
ATOM 1659 O O . PHE A 1 225 ? -11.209 -1.947 27.447 1.00 93.38 225 PHE A O 1
ATOM 1666 N N . THR A 1 226 ? -9.120 -1.379 28.042 1.00 90.75 226 THR A N 1
ATOM 1667 C CA . THR A 1 226 ? -8.643 -2.759 28.254 1.00 90.75 226 THR A CA 1
ATOM 1668 C C . THR A 1 226 ? -9.285 -3.483 29.441 1.00 90.75 226 THR A C 1
ATOM 1670 O O . THR A 1 226 ? -9.153 -4.702 29.552 1.00 90.75 226 THR A O 1
ATOM 1673 N N . MET A 1 227 ? -10.010 -2.777 30.318 1.00 91.31 227 MET A N 1
ATOM 1674 C CA . MET A 1 227 ? -10.829 -3.416 31.357 1.00 91.31 227 MET A CA 1
ATOM 1675 C C . MET A 1 227 ? -12.160 -3.934 30.802 1.00 91.31 227 MET A C 1
ATOM 1677 O O . MET A 1 227 ? -12.701 -4.909 31.322 1.00 91.31 227 MET A O 1
ATOM 1681 N N . VAL A 1 228 ? -12.694 -3.280 29.766 1.00 92.75 228 VAL A N 1
ATOM 1682 C CA . VAL A 1 228 ? -13.989 -3.611 29.150 1.00 92.75 228 VAL A CA 1
ATOM 1683 C C . VAL A 1 228 ? -13.815 -4.532 27.939 1.00 92.75 228 VAL A C 1
ATOM 1685 O O . VAL A 1 228 ? -14.612 -5.449 27.733 1.00 92.75 228 VAL A O 1
ATOM 1688 N N . HIS A 1 229 ? -12.760 -4.314 27.153 1.00 93.69 229 HIS A N 1
ATOM 1689 C CA . HIS A 1 229 ? -12.478 -5.016 25.906 1.00 93.69 229 HIS A CA 1
ATOM 1690 C C . HIS A 1 229 ? -11.128 -5.734 25.969 1.00 93.69 229 HIS A C 1
ATOM 1692 O O . HIS A 1 229 ? -10.117 -5.149 26.350 1.00 93.69 229 HIS A O 1
ATOM 1698 N N . SER A 1 230 ? -11.065 -6.985 25.510 1.00 92.88 230 SER A N 1
ATOM 1699 C CA . SER A 1 230 ? -9.779 -7.653 25.300 1.00 92.88 230 SER A CA 1
ATOM 1700 C C . SER A 1 230 ? -9.149 -7.187 23.986 1.00 92.88 230 SER A C 1
ATOM 1702 O O . SER A 1 230 ? -9.800 -7.252 22.936 1.00 92.88 230 SER A O 1
ATOM 1704 N N . VAL A 1 231 ? -7.880 -6.786 24.034 1.00 92.06 231 VAL A N 1
ATOM 1705 C CA . VAL A 1 231 ? -7.134 -6.276 22.876 1.00 92.06 231 VAL A CA 1
ATOM 1706 C C . VAL A 1 231 ? -6.281 -7.371 22.233 1.00 92.06 231 VAL A C 1
ATOM 1708 O O . VAL A 1 231 ? -5.697 -8.194 22.934 1.00 92.06 231 VAL A O 1
ATOM 1711 N N . SER A 1 232 ? -6.208 -7.382 20.900 1.00 90.31 232 SER A N 1
ATOM 1712 C CA . SER A 1 232 ? -5.363 -8.299 20.111 1.00 90.31 232 SER A CA 1
ATOM 1713 C C . SER A 1 232 ? -4.708 -7.586 18.921 1.00 90.31 232 SER A C 1
ATOM 1715 O O . SER A 1 232 ? -5.120 -6.483 18.562 1.00 90.31 232 SER A O 1
ATOM 1717 N N . ASP A 1 233 ? -3.683 -8.200 18.326 1.00 89.69 233 ASP A N 1
ATOM 1718 C CA . ASP A 1 233 ? -2.935 -7.630 17.200 1.00 89.69 233 ASP A CA 1
ATOM 1719 C C . ASP A 1 233 ? -3.555 -7.993 15.838 1.00 89.69 233 ASP A C 1
ATOM 1721 O O . ASP A 1 233 ? -3.840 -9.158 15.560 1.00 89.69 233 ASP A O 1
ATOM 1725 N N . ALA A 1 234 ? -3.730 -6.993 14.974 1.00 90.12 234 ALA A N 1
ATOM 1726 C CA . ALA A 1 234 ? -4.193 -7.132 13.593 1.00 90.12 234 ALA A CA 1
ATOM 1727 C C . ALA A 1 234 ? -3.123 -6.769 12.542 1.00 90.12 234 ALA A C 1
ATOM 1729 O O . ALA A 1 234 ? -3.435 -6.734 11.350 1.00 90.12 234 ALA A O 1
ATOM 1730 N N . THR A 1 235 ? -1.870 -6.518 12.939 1.00 87.44 235 THR A N 1
ATOM 1731 C CA . THR A 1 235 ? -0.795 -6.031 12.050 1.00 87.44 235 THR A CA 1
ATOM 1732 C C . THR A 1 235 ? -0.582 -6.940 10.840 1.00 87.44 235 THR A C 1
ATOM 1734 O O . THR A 1 235 ? -0.598 -6.474 9.700 1.00 87.44 235 THR A O 1
ATOM 1737 N N . ALA A 1 236 ? -0.474 -8.255 11.055 1.00 85.25 236 ALA A N 1
ATOM 1738 C CA . ALA A 1 236 ? -0.302 -9.221 9.968 1.00 85.25 236 ALA A CA 1
ATOM 1739 C C . ALA A 1 236 ? -1.502 -9.252 9.000 1.00 85.25 236 ALA A C 1
ATOM 1741 O O . ALA A 1 236 ? -1.325 -9.383 7.789 1.00 85.25 236 ALA A O 1
ATOM 1742 N N . ALA A 1 237 ? -2.725 -9.085 9.512 1.00 88.44 237 ALA A N 1
ATOM 1743 C CA . ALA A 1 237 ? -3.934 -9.051 8.693 1.00 88.44 237 ALA A CA 1
ATOM 1744 C C . ALA A 1 237 ? -4.023 -7.773 7.843 1.00 88.44 237 ALA A C 1
ATOM 1746 O O . ALA A 1 237 ? -4.363 -7.843 6.661 1.00 88.44 237 ALA A O 1
ATOM 1747 N N . VAL A 1 238 ? -3.663 -6.623 8.423 1.00 87.00 238 VAL A N 1
ATOM 1748 C CA . VAL A 1 238 ? -3.539 -5.345 7.705 1.00 87.00 238 VAL A CA 1
ATOM 1749 C C . VAL A 1 238 ? -2.476 -5.454 6.610 1.00 87.00 238 VAL A C 1
ATOM 1751 O O . VAL A 1 238 ? -2.762 -5.135 5.456 1.00 87.00 238 VAL A O 1
ATOM 1754 N N . GLY A 1 239 ? -1.294 -5.992 6.929 1.00 83.56 239 GLY A N 1
ATOM 1755 C CA . GLY A 1 239 ? -0.222 -6.221 5.956 1.00 83.56 239 GLY A CA 1
ATOM 1756 C C . GLY A 1 239 ? -0.641 -7.142 4.805 1.00 83.56 239 GLY A C 1
ATOM 1757 O O . GLY A 1 239 ? -0.386 -6.836 3.639 1.00 83.56 239 GLY A O 1
ATOM 1758 N N . ALA A 1 240 ? -1.362 -8.229 5.102 1.00 84.25 240 ALA A N 1
ATOM 1759 C CA . ALA A 1 240 ? -1.892 -9.130 4.080 1.00 84.25 240 ALA A CA 1
ATOM 1760 C C . ALA A 1 240 ? -2.847 -8.410 3.113 1.00 84.25 240 ALA A C 1
ATOM 1762 O O . ALA A 1 240 ? -2.756 -8.605 1.899 1.00 84.25 240 ALA A O 1
ATOM 1763 N N . LEU A 1 241 ? -3.721 -7.539 3.622 1.00 84.00 241 LEU A N 1
ATOM 1764 C CA . LEU A 1 241 ? -4.667 -6.787 2.796 1.00 84.00 241 LEU A CA 1
ATOM 1765 C C . LEU A 1 241 ? -3.957 -5.722 1.942 1.00 84.00 241 LEU A C 1
ATOM 1767 O O . LEU A 1 241 ? -4.205 -5.643 0.738 1.00 84.00 241 LEU A O 1
ATOM 1771 N N . LEU A 1 242 ? -3.006 -4.981 2.520 1.00 80.81 242 LEU A N 1
ATOM 1772 C CA . LEU A 1 242 ? -2.180 -4.003 1.796 1.00 80.81 242 LEU A CA 1
ATOM 1773 C C . LEU A 1 242 ? -1.342 -4.652 0.683 1.00 80.81 242 LEU A C 1
ATOM 1775 O O . LEU A 1 242 ? -1.137 -4.057 -0.376 1.00 80.81 242 LEU A O 1
ATOM 1779 N N . SER A 1 243 ? -0.910 -5.903 0.872 1.00 77.12 243 SER A N 1
ATOM 1780 C CA . SER A 1 243 ? -0.140 -6.642 -0.133 1.00 77.12 243 SER A CA 1
ATOM 1781 C C . SER A 1 243 ? -0.958 -7.037 -1.371 1.00 77.12 243 SER A C 1
ATOM 1783 O O . SER A 1 243 ? -0.389 -7.257 -2.442 1.00 77.12 243 SER A O 1
ATOM 1785 N N . HIS A 1 244 ? -2.291 -7.063 -1.286 1.00 77.88 244 HIS A N 1
ATOM 1786 C CA . HIS A 1 244 ? -3.151 -7.602 -2.339 1.00 77.88 244 HIS A CA 1
ATOM 1787 C C . HIS A 1 244 ? -3.181 -6.703 -3.581 1.00 77.88 244 HIS A C 1
ATOM 1789 O O . HIS A 1 244 ? -3.591 -5.548 -3.491 1.00 77.88 244 HIS A O 1
ATOM 1795 N N . VAL A 1 245 ? -2.745 -7.201 -4.744 1.00 77.00 245 VAL A N 1
ATOM 1796 C CA . VAL A 1 245 ? -2.720 -6.422 -5.996 1.00 77.00 245 VAL A CA 1
ATOM 1797 C C . VAL A 1 245 ? -4.125 -6.356 -6.589 1.00 77.00 245 VAL A C 1
ATOM 1799 O O . VAL A 1 245 ? -4.687 -7.372 -6.988 1.00 77.00 245 VAL A O 1
ATOM 1802 N N . ASP A 1 246 ? -4.688 -5.152 -6.663 1.00 81.38 246 ASP A N 1
ATOM 1803 C CA . ASP A 1 246 ? -6.015 -4.914 -7.224 1.00 81.38 246 ASP A CA 1
ATOM 1804 C C . ASP A 1 246 ? -5.965 -4.233 -8.593 1.00 81.38 246 ASP A C 1
ATOM 1806 O O . ASP A 1 246 ? -4.906 -3.876 -9.114 1.00 81.38 246 ASP A O 1
ATOM 1810 N N . ALA A 1 247 ? -7.135 -4.055 -9.206 1.00 83.00 247 ALA A N 1
ATOM 1811 C CA . ALA A 1 247 ? -7.222 -3.488 -10.544 1.00 83.00 247 ALA A CA 1
ATOM 1812 C C . ALA A 1 247 ? -6.710 -2.035 -10.594 1.00 83.00 247 ALA A C 1
ATOM 1814 O O . ALA A 1 247 ? -6.116 -1.629 -11.595 1.00 83.00 247 ALA A O 1
ATOM 1815 N N . HIS A 1 248 ? -6.903 -1.257 -9.521 1.00 81.50 248 HIS A N 1
ATOM 1816 C CA . HIS A 1 248 ? -6.355 0.093 -9.410 1.00 81.50 248 HIS A CA 1
ATOM 1817 C C . HIS A 1 248 ? -4.824 0.079 -9.349 1.00 81.50 248 HIS A C 1
ATOM 1819 O O . HIS A 1 248 ? -4.185 0.789 -10.123 1.00 81.50 248 HIS A O 1
ATOM 1825 N N . ALA A 1 249 ? -4.237 -0.766 -8.499 1.00 76.12 249 ALA A N 1
ATOM 1826 C CA . ALA A 1 249 ? -2.794 -0.949 -8.389 1.00 76.12 249 ALA A CA 1
ATOM 1827 C C . ALA A 1 249 ? -2.178 -1.350 -9.729 1.00 76.12 249 ALA A C 1
ATOM 1829 O O . ALA A 1 249 ? -1.222 -0.725 -10.186 1.00 76.12 249 ALA A O 1
ATOM 1830 N N . LEU A 1 250 ? -2.775 -2.341 -10.397 1.00 78.12 250 LEU A N 1
ATOM 1831 C CA . LEU A 1 250 ? -2.311 -2.812 -11.695 1.00 78.12 250 LEU A CA 1
ATOM 1832 C C . LEU A 1 250 ? -2.369 -1.702 -12.750 1.00 78.12 250 LEU A C 1
ATOM 1834 O O . LEU A 1 250 ? -1.419 -1.539 -13.510 1.00 78.12 250 LEU A O 1
ATOM 1838 N N . ARG A 1 251 ? -3.447 -0.906 -12.788 1.00 80.19 251 ARG A N 1
ATOM 1839 C CA . ARG A 1 251 ? -3.546 0.246 -13.699 1.00 80.19 251 ARG A CA 1
ATOM 1840 C C . ARG A 1 251 ? -2.540 1.338 -13.368 1.00 80.19 251 ARG A C 1
ATOM 1842 O O . ARG A 1 251 ? -1.962 1.899 -14.289 1.00 80.19 251 ARG A O 1
ATOM 1849 N N . SER A 1 252 ? -2.324 1.636 -12.090 1.00 73.19 252 SER A N 1
ATOM 1850 C CA . SER A 1 252 ? -1.342 2.635 -11.664 1.00 73.19 252 SER A CA 1
ATOM 1851 C C . SER A 1 252 ? 0.064 2.245 -12.128 1.00 73.19 252 SER A C 1
ATOM 1853 O O . SER A 1 252 ? 0.731 3.025 -12.808 1.00 73.19 252 SER A O 1
ATOM 1855 N N . VAL A 1 253 ? 0.458 0.989 -11.895 1.00 72.25 253 VAL A N 1
ATOM 1856 C CA . VAL A 1 253 ? 1.727 0.420 -12.373 1.00 72.25 253 VAL A CA 1
ATOM 1857 C C . VAL A 1 253 ? 1.796 0.411 -13.908 1.00 72.25 253 VAL A C 1
ATOM 1859 O O . VAL A 1 253 ? 2.777 0.869 -14.493 1.00 72.25 253 VAL A O 1
ATOM 1862 N N . ALA A 1 254 ? 0.742 -0.047 -14.588 1.00 73.25 254 ALA A N 1
ATOM 1863 C CA . ALA A 1 254 ? 0.711 -0.138 -16.047 1.00 73.25 254 ALA A CA 1
ATOM 1864 C C . ALA A 1 254 ? 0.715 1.230 -16.749 1.00 73.25 254 ALA A C 1
ATOM 1866 O O . ALA A 1 254 ? 1.254 1.350 -17.845 1.00 73.25 254 ALA A O 1
ATOM 1867 N N . CYS A 1 255 ? 0.106 2.259 -16.160 1.00 72.94 255 CYS A N 1
ATOM 1868 C CA . CYS A 1 255 ? 0.037 3.587 -16.764 1.00 72.94 255 CYS A CA 1
ATOM 1869 C C . CYS A 1 255 ? 1.225 4.465 -16.374 1.00 72.94 255 CYS A C 1
ATOM 1871 O O . CYS A 1 255 ? 1.768 5.138 -17.242 1.00 72.94 255 CYS A O 1
ATOM 1873 N N . SER A 1 256 ? 1.629 4.472 -15.103 1.00 72.56 256 SER A N 1
ATOM 1874 C CA . SER A 1 256 ? 2.715 5.329 -14.623 1.00 72.56 256 SER A CA 1
ATOM 1875 C C . SER A 1 256 ? 4.076 4.697 -14.909 1.00 72.56 256 SER A C 1
ATOM 1877 O O . SER A 1 256 ? 4.778 5.142 -15.818 1.00 72.56 256 SER A O 1
ATOM 1879 N N . ALA A 1 257 ? 4.410 3.592 -14.238 1.00 73.75 257 ALA A N 1
ATOM 1880 C CA . ALA A 1 257 ? 5.739 2.991 -14.312 1.00 73.75 257 ALA A CA 1
ATOM 1881 C C . ALA A 1 257 ? 6.111 2.501 -15.723 1.00 73.75 257 ALA A C 1
ATOM 1883 O O . ALA A 1 257 ? 7.236 2.714 -16.174 1.00 73.75 257 ALA A O 1
ATOM 1884 N N . ALA A 1 258 ? 5.172 1.919 -16.479 1.00 79.56 258 ALA A N 1
ATOM 1885 C CA . ALA A 1 258 ? 5.467 1.493 -17.850 1.00 79.56 258 ALA A CA 1
ATOM 1886 C C . ALA A 1 258 ? 5.741 2.681 -18.792 1.00 79.56 258 ALA A C 1
ATOM 1888 O O . ALA A 1 258 ? 6.633 2.600 -19.639 1.00 79.56 258 ALA A O 1
ATOM 1889 N N . SER A 1 259 ? 4.996 3.786 -18.647 1.00 80.88 259 SER A N 1
ATOM 1890 C CA . SER A 1 259 ? 5.195 4.998 -19.459 1.00 80.88 259 SER A CA 1
ATOM 1891 C C . SER A 1 259 ? 6.556 5.634 -19.178 1.00 80.88 259 SER A C 1
ATOM 1893 O O . SER A 1 259 ? 7.294 5.980 -20.103 1.00 80.88 259 SER A O 1
ATOM 1895 N N . THR A 1 260 ? 6.927 5.665 -17.904 1.00 78.62 260 THR A N 1
ATOM 1896 C CA . THR A 1 260 ? 8.218 6.107 -17.401 1.00 78.62 260 THR A CA 1
ATOM 1897 C C . THR A 1 260 ? 9.369 5.261 -17.950 1.00 78.62 260 THR A C 1
ATOM 1899 O O . THR A 1 260 ? 10.259 5.798 -18.612 1.00 78.62 260 THR A O 1
ATOM 1902 N N . LEU A 1 261 ? 9.306 3.932 -17.805 1.00 83.56 261 LEU A N 1
ATOM 1903 C CA . LEU A 1 261 ? 10.292 3.002 -18.374 1.00 83.56 261 LEU A CA 1
ATOM 1904 C C . LEU A 1 261 ? 10.397 3.135 -19.896 1.00 83.56 261 LEU A C 1
ATOM 1906 O O . LEU A 1 261 ? 11.494 3.109 -20.463 1.00 83.56 261 LEU A O 1
ATOM 1910 N N . GLN A 1 262 ? 9.267 3.322 -20.581 1.00 86.75 262 GLN A N 1
ATOM 1911 C CA . GLN A 1 262 ? 9.252 3.561 -22.019 1.00 86.75 262 GLN A CA 1
ATOM 1912 C C . GLN A 1 262 ? 9.959 4.873 -22.382 1.00 86.75 262 GLN A C 1
ATOM 1914 O O . GLN A 1 262 ? 10.729 4.898 -23.350 1.00 86.75 262 GLN A O 1
ATOM 1919 N N . GLN A 1 263 ? 9.717 5.951 -21.638 1.00 85.12 263 GLN A N 1
ATOM 1920 C CA . GLN A 1 263 ? 10.368 7.239 -21.849 1.00 85.12 263 GLN A CA 1
ATOM 1921 C C . GLN A 1 263 ? 11.875 7.138 -21.605 1.00 85.12 263 GLN A C 1
ATOM 1923 O O . GLN A 1 263 ? 12.643 7.560 -22.469 1.00 85.12 263 GLN A O 1
ATOM 1928 N N . GLN A 1 264 ? 12.301 6.520 -20.500 1.00 83.56 264 GLN A N 1
ATOM 1929 C CA . GLN A 1 264 ? 13.714 6.283 -20.188 1.00 83.56 264 GLN A CA 1
ATOM 1930 C C . GLN A 1 264 ? 14.416 5.547 -21.328 1.00 83.56 264 GLN A C 1
ATOM 1932 O O . GLN A 1 264 ? 15.409 6.020 -21.876 1.00 83.56 264 GLN A O 1
ATOM 1937 N N . MET A 1 265 ? 13.844 4.421 -21.752 1.00 86.94 265 MET A N 1
ATOM 1938 C CA . MET A 1 265 ? 14.412 3.614 -22.824 1.00 86.94 265 MET A CA 1
ATOM 1939 C C . MET A 1 265 ? 14.466 4.389 -24.151 1.00 86.94 265 MET A C 1
ATOM 1941 O O . MET A 1 265 ? 15.431 4.282 -24.909 1.00 86.94 265 MET A O 1
ATOM 1945 N N . SER A 1 266 ? 13.452 5.213 -24.428 1.00 87.94 266 SER A N 1
ATOM 1946 C CA . SER A 1 266 ? 13.414 6.062 -25.624 1.00 87.94 266 SER A CA 1
ATOM 1947 C C . SER A 1 266 ? 14.477 7.162 -25.587 1.00 87.94 266 SER A C 1
ATOM 1949 O O . SER A 1 266 ? 15.101 7.428 -26.613 1.00 87.94 266 SER A O 1
ATOM 1951 N N . LEU A 1 267 ? 14.725 7.770 -24.423 1.00 84.69 267 LEU A N 1
ATOM 1952 C CA . LEU A 1 267 ? 15.771 8.777 -24.235 1.00 84.69 267 LEU A CA 1
ATOM 1953 C C . LEU A 1 267 ? 17.167 8.181 -24.415 1.00 84.69 267 LEU A C 1
ATOM 1955 O O . LEU A 1 267 ? 17.985 8.788 -25.102 1.00 84.69 267 LEU A O 1
ATOM 1959 N N . THR A 1 268 ? 17.426 6.977 -23.901 1.00 84.25 268 THR A N 1
ATOM 1960 C CA . THR A 1 268 ? 18.706 6.277 -24.112 1.00 84.25 268 THR A CA 1
ATOM 1961 C C . THR A 1 268 ? 18.960 6.008 -25.595 1.00 84.25 268 THR A C 1
ATOM 1963 O O . THR A 1 268 ? 20.047 6.278 -26.112 1.00 84.25 268 THR A O 1
ATOM 1966 N N . VAL A 1 269 ? 17.937 5.553 -26.327 1.00 83.56 269 VAL A N 1
ATOM 1967 C CA . VAL A 1 269 ? 18.028 5.364 -27.784 1.00 83.56 269 VAL A CA 1
ATOM 1968 C C . VAL A 1 269 ? 18.225 6.701 -28.507 1.00 83.56 269 VAL A C 1
ATOM 1970 O O . VAL A 1 269 ? 19.050 6.796 -29.418 1.00 83.56 269 VAL A O 1
ATOM 1973 N N . ALA A 1 270 ? 17.512 7.753 -28.098 1.00 85.06 270 ALA A N 1
ATOM 1974 C CA . ALA A 1 270 ? 17.649 9.085 -28.678 1.00 85.06 270 ALA A CA 1
ATOM 1975 C C . ALA A 1 270 ? 19.041 9.683 -28.427 1.00 85.06 270 ALA A C 1
ATOM 1977 O O . ALA A 1 270 ? 19.604 10.297 -29.330 1.00 85.06 270 ALA A O 1
ATOM 1978 N N . LEU A 1 271 ? 19.631 9.457 -27.250 1.00 84.50 271 LEU A N 1
ATOM 1979 C CA . LEU A 1 271 ? 20.989 9.875 -26.906 1.00 84.50 271 LEU A CA 1
ATOM 1980 C C . LEU A 1 271 ? 22.020 9.209 -27.825 1.00 84.50 271 LEU A C 1
ATOM 1982 O O . LEU A 1 271 ? 22.881 9.894 -28.382 1.00 84.50 271 LEU A O 1
ATOM 1986 N N . ALA A 1 272 ? 21.881 7.900 -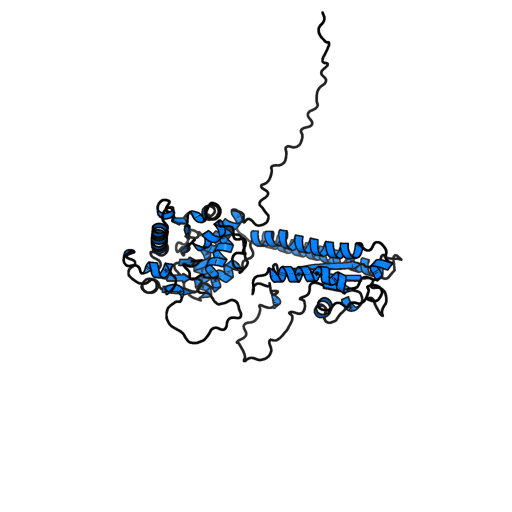28.062 1.00 77.50 272 ALA A N 1
ATOM 1987 C CA . ALA A 1 272 ? 22.703 7.177 -29.032 1.00 77.50 272 ALA A CA 1
ATOM 1988 C C . ALA A 1 272 ? 22.512 7.709 -30.469 1.00 77.50 272 ALA A C 1
ATOM 1990 O O . ALA A 1 272 ? 23.470 7.811 -31.240 1.00 77.50 272 ALA A O 1
ATOM 1991 N N . ALA A 1 273 ? 21.286 8.095 -30.837 1.00 78.06 273 ALA A N 1
ATOM 1992 C CA . ALA A 1 273 ? 20.951 8.611 -32.165 1.00 78.06 273 ALA A CA 1
ATOM 1993 C C . ALA A 1 273 ? 21.311 10.097 -32.382 1.00 78.06 273 ALA A C 1
ATOM 1995 O O . ALA A 1 273 ? 21.511 10.521 -33.524 1.00 78.06 273 ALA A O 1
ATOM 1996 N N . ALA A 1 274 ? 21.434 10.896 -31.315 1.00 77.69 274 ALA A N 1
ATOM 1997 C CA . ALA A 1 274 ? 21.699 12.337 -31.377 1.00 77.69 274 ALA A CA 1
ATOM 1998 C C . ALA A 1 274 ? 23.028 12.661 -32.078 1.00 77.69 274 ALA A C 1
ATOM 2000 O O . ALA A 1 274 ? 23.193 13.711 -32.712 1.00 77.69 274 ALA A O 1
ATOM 2001 N N . ARG A 1 275 ? 23.992 11.739 -32.021 1.00 78.06 275 ARG A N 1
ATOM 2002 C CA . ARG A 1 275 ? 25.214 11.811 -32.821 1.00 78.06 275 ARG A CA 1
ATOM 2003 C C . ARG A 1 275 ? 24.899 11.354 -34.249 1.00 78.06 275 ARG A C 1
ATOM 2005 O O . ARG A 1 275 ? 24.826 10.166 -34.544 1.00 78.06 275 ARG A O 1
ATOM 2012 N N . ARG A 1 276 ? 24.728 12.321 -35.160 1.00 69.75 276 ARG A N 1
ATOM 2013 C CA . ARG A 1 276 ? 24.288 12.082 -36.552 1.00 69.75 276 ARG A CA 1
ATOM 2014 C C . ARG A 1 276 ? 25.248 11.219 -37.380 1.00 69.75 276 ARG A C 1
ATOM 2016 O O . ARG A 1 276 ? 24.789 10.447 -38.218 1.00 69.75 276 ARG A O 1
ATOM 2023 N N . THR A 1 277 ? 26.559 11.297 -37.140 1.00 74.69 277 THR A N 1
ATOM 2024 C CA . THR A 1 277 ? 27.554 10.525 -37.901 1.00 74.69 277 THR A CA 1
ATOM 2025 C C . THR A 1 277 ? 27.999 9.261 -37.152 1.00 74.69 277 THR A C 1
ATOM 2027 O O . THR A 1 277 ? 28.178 9.315 -35.934 1.00 74.69 277 THR A O 1
ATOM 2030 N N . PRO A 1 278 ? 28.241 8.133 -37.854 1.00 69.50 278 PRO A N 1
ATOM 2031 C CA . PRO A 1 278 ? 28.768 6.907 -37.245 1.00 69.50 278 PRO A CA 1
ATOM 2032 C C . PRO A 1 278 ? 30.072 7.131 -36.470 1.00 69.50 278 PRO A C 1
ATOM 2034 O O . PRO A 1 278 ? 30.215 6.623 -35.366 1.00 69.50 278 PRO A O 1
ATOM 2037 N N . ALA A 1 279 ? 30.973 7.969 -36.995 1.00 74.56 279 ALA A N 1
ATOM 2038 C CA . ALA A 1 279 ? 32.230 8.317 -36.333 1.00 74.56 279 ALA A CA 1
ATOM 2039 C C . ALA A 1 279 ? 32.015 8.997 -34.968 1.00 74.56 279 ALA A C 1
ATOM 2041 O O . ALA A 1 279 ? 32.709 8.684 -34.013 1.00 74.56 279 ALA A O 1
ATOM 2042 N N . ARG A 1 280 ? 31.013 9.880 -34.843 1.00 80.12 280 ARG A N 1
ATOM 2043 C CA . ARG A 1 280 ? 30.678 10.535 -33.564 1.00 80.12 280 ARG A CA 1
ATOM 2044 C C . ARG A 1 280 ? 29.910 9.631 -32.601 1.00 80.12 280 ARG A C 1
ATOM 2046 O O . ARG A 1 280 ? 29.914 9.896 -31.406 1.00 80.12 280 ARG A O 1
ATOM 2053 N N . ARG A 1 281 ? 29.213 8.607 -33.106 1.00 77.31 281 ARG A N 1
ATOM 2054 C CA . ARG A 1 281 ? 28.620 7.559 -32.258 1.00 77.31 281 ARG A CA 1
ATOM 2055 C C . ARG A 1 281 ? 29.701 6.651 -31.687 1.00 77.31 281 ARG A C 1
ATOM 2057 O O . ARG A 1 281 ? 29.648 6.322 -30.514 1.00 77.31 281 ARG A O 1
ATOM 2064 N N . ALA A 1 282 ? 30.708 6.321 -32.491 1.00 79.81 282 ALA A N 1
ATOM 2065 C CA . ALA A 1 282 ? 31.813 5.458 -32.088 1.00 79.81 282 ALA A CA 1
ATOM 2066 C C . ALA A 1 282 ? 32.639 6.038 -30.919 1.00 79.81 282 ALA A C 1
ATOM 2068 O O . ALA A 1 282 ? 33.169 5.277 -30.119 1.00 79.81 282 ALA A O 1
ATOM 2069 N N . THR A 1 283 ? 32.694 7.368 -30.772 1.00 86.44 283 THR A N 1
ATOM 2070 C CA . THR A 1 283 ? 33.373 8.042 -29.648 1.00 86.44 283 THR A CA 1
ATOM 2071 C C . THR A 1 283 ? 32.542 8.119 -28.364 1.00 86.44 283 THR A C 1
ATOM 2073 O O . THR A 1 283 ? 33.021 8.664 -27.375 1.00 86.44 283 THR A O 1
ATOM 2076 N N . MET A 1 284 ? 31.279 7.679 -28.363 1.00 87.69 284 MET A N 1
ATOM 2077 C CA . MET A 1 284 ? 30.477 7.655 -27.134 1.00 87.69 284 MET A CA 1
ATOM 2078 C C . MET A 1 284 ? 30.991 6.552 -26.212 1.00 87.69 284 MET A C 1
ATOM 2080 O O . MET A 1 284 ? 31.284 5.462 -26.692 1.00 87.69 284 MET A O 1
ATOM 2084 N N . SER A 1 285 ? 31.082 6.815 -24.910 1.00 90.00 285 SER A N 1
ATOM 2085 C CA . SER A 1 285 ? 31.384 5.776 -23.924 1.00 90.00 285 SER A CA 1
ATOM 2086 C C . SER A 1 285 ? 30.143 4.941 -23.609 1.00 90.00 285 SER A C 1
ATOM 2088 O O . SER A 1 285 ? 29.011 5.428 -23.697 1.00 90.00 285 SER A O 1
ATOM 2090 N N . VAL A 1 286 ? 30.355 3.686 -23.209 1.00 88.38 286 VAL A N 1
ATOM 2091 C CA . VAL A 1 286 ? 29.275 2.816 -22.706 1.00 88.38 286 VAL A CA 1
ATOM 2092 C C . VAL A 1 286 ? 28.651 3.420 -21.446 1.00 88.38 286 VAL A C 1
ATOM 2094 O O . VAL A 1 286 ? 27.427 3.474 -21.327 1.00 88.38 286 VAL A O 1
ATOM 2097 N N . GLN A 1 287 ? 29.487 3.972 -20.563 1.00 89.50 287 GLN A N 1
ATOM 2098 C CA . GLN A 1 287 ? 29.062 4.669 -19.353 1.00 89.50 287 GLN A CA 1
ATOM 2099 C C . GLN A 1 287 ? 28.042 5.789 -19.624 1.00 89.50 287 GLN A C 1
ATOM 2101 O O . GLN A 1 287 ? 27.017 5.838 -18.956 1.00 89.50 287 GLN A O 1
ATOM 2106 N N . LEU A 1 288 ? 28.238 6.621 -20.655 1.00 88.62 288 LEU A N 1
ATOM 2107 C CA . LEU A 1 288 ? 27.296 7.702 -20.982 1.00 88.62 288 LEU A CA 1
ATOM 2108 C C . LEU A 1 288 ? 25.880 7.184 -21.302 1.00 88.62 288 LEU A C 1
ATOM 2110 O O . LEU A 1 288 ? 24.892 7.844 -20.985 1.00 88.62 288 LEU A O 1
ATOM 2114 N N . LEU A 1 289 ? 25.769 6.019 -21.950 1.00 86.06 289 LEU A N 1
ATOM 2115 C CA . LEU A 1 289 ? 24.476 5.387 -22.229 1.00 86.06 289 LEU A CA 1
ATOM 2116 C C . LEU A 1 289 ? 23.867 4.756 -20.970 1.00 86.06 289 LEU A C 1
ATOM 2118 O O . LEU A 1 289 ? 22.650 4.792 -20.804 1.00 86.06 289 LEU A O 1
ATOM 2122 N N . ALA A 1 290 ? 24.702 4.194 -20.096 1.00 88.25 290 ALA A N 1
ATOM 2123 C CA . ALA A 1 290 ? 24.267 3.596 -18.841 1.00 88.25 290 ALA A CA 1
ATOM 2124 C C . ALA A 1 290 ? 23.783 4.641 -17.825 1.00 88.25 290 ALA A C 1
ATOM 2126 O O . ALA A 1 290 ? 22.750 4.439 -17.190 1.00 88.25 290 ALA A O 1
ATOM 2127 N N . ASP A 1 291 ? 24.460 5.785 -17.725 1.00 86.69 291 ASP A N 1
ATOM 2128 C CA . ASP A 1 291 ? 24.113 6.858 -16.787 1.00 86.69 291 ASP A CA 1
ATOM 2129 C C . ASP A 1 291 ? 22.737 7.471 -17.102 1.00 86.69 291 ASP A C 1
ATOM 2131 O O . ASP A 1 291 ? 21.987 7.831 -16.197 1.00 86.69 291 ASP A O 1
ATOM 2135 N N . ALA A 1 292 ? 22.337 7.488 -18.380 1.00 82.81 292 ALA A N 1
ATOM 2136 C CA . ALA A 1 292 ? 20.991 7.898 -18.787 1.00 82.81 292 ALA A CA 1
ATOM 2137 C C . ALA A 1 292 ? 19.877 7.006 -18.197 1.00 82.81 292 ALA A C 1
ATOM 2139 O O . ALA A 1 292 ? 18.761 7.484 -17.990 1.00 82.81 292 ALA A O 1
ATOM 2140 N N . LEU A 1 293 ? 20.166 5.728 -17.920 1.00 82.81 293 LEU A N 1
ATOM 2141 C CA . LEU A 1 293 ? 19.233 4.798 -17.274 1.00 82.81 293 LEU A CA 1
ATOM 2142 C C . LEU A 1 293 ? 19.377 4.808 -15.748 1.00 82.81 293 LEU A C 1
ATOM 2144 O O . LEU A 1 293 ? 18.362 4.793 -15.050 1.00 82.81 293 LEU A O 1
ATOM 2148 N N . ARG A 1 294 ? 20.611 4.882 -15.234 1.00 82.62 294 ARG A N 1
ATOM 2149 C CA . ARG A 1 294 ? 20.896 4.881 -13.792 1.00 82.62 294 ARG A CA 1
ATOM 2150 C C . ARG A 1 294 ? 20.336 6.079 -13.054 1.00 82.62 294 ARG A C 1
ATOM 2152 O O . ARG A 1 294 ? 19.639 5.874 -12.069 1.00 82.62 294 ARG A O 1
ATOM 2159 N N . ASN A 1 295 ? 20.546 7.293 -13.565 1.00 81.06 295 ASN A N 1
ATOM 2160 C CA . ASN A 1 295 ? 20.084 8.515 -12.895 1.00 81.06 295 ASN A CA 1
ATOM 2161 C C . ASN A 1 295 ? 18.578 8.468 -12.599 1.00 81.06 295 ASN A C 1
ATOM 2163 O O . ASN A 1 295 ? 18.103 8.998 -11.599 1.00 81.06 295 ASN A O 1
ATOM 2167 N N . PHE A 1 296 ? 17.814 7.818 -13.475 1.00 74.19 296 PHE A N 1
ATOM 2168 C CA . PHE A 1 296 ? 16.385 7.658 -13.281 1.00 74.19 296 PHE A CA 1
ATOM 2169 C C . PHE A 1 296 ? 16.043 6.582 -12.245 1.00 74.19 296 PHE A C 1
ATOM 2171 O O . PHE A 1 296 ? 15.150 6.787 -11.425 1.00 74.19 296 PHE A O 1
ATOM 2178 N N . ALA A 1 297 ? 16.728 5.437 -12.283 1.00 74.00 297 ALA A N 1
ATOM 2179 C CA . ALA A 1 297 ? 16.537 4.383 -11.291 1.00 74.00 297 ALA A CA 1
ATOM 2180 C C . ALA A 1 297 ? 16.904 4.878 -9.883 1.00 74.00 297 ALA A C 1
ATOM 2182 O O . ALA A 1 297 ? 16.169 4.611 -8.940 1.00 74.00 297 ALA A O 1
ATOM 2183 N N . GLU A 1 298 ? 17.971 5.670 -9.758 1.00 76.25 298 GLU A N 1
ATOM 2184 C CA . GLU A 1 298 ? 18.365 6.349 -8.519 1.00 76.25 298 GLU A CA 1
ATOM 2185 C C . GLU A 1 298 ? 17.298 7.348 -8.061 1.00 76.25 298 GLU A C 1
ATOM 2187 O O . GLU A 1 298 ? 16.892 7.332 -6.903 1.00 76.25 298 GLU A O 1
ATOM 2192 N N . PHE A 1 299 ? 16.769 8.171 -8.971 1.00 73.19 299 PHE A N 1
ATOM 2193 C CA . PHE A 1 299 ? 15.683 9.099 -8.648 1.00 73.19 299 PHE A CA 1
ATOM 2194 C C . PHE A 1 299 ? 14.397 8.392 -8.207 1.00 73.19 299 PHE A C 1
ATOM 2196 O O . PHE A 1 299 ? 13.738 8.836 -7.272 1.00 73.19 299 PHE A O 1
ATOM 2203 N N . SER A 1 300 ? 14.065 7.269 -8.840 1.00 67.69 300 SER A N 1
ATOM 2204 C CA . SER A 1 300 ? 12.903 6.454 -8.470 1.00 67.69 300 SER A CA 1
ATOM 2205 C C . SER A 1 300 ? 13.122 5.732 -7.141 1.00 67.69 300 SER A C 1
ATOM 2207 O O . SER A 1 300 ? 12.200 5.639 -6.340 1.00 67.69 300 SER A O 1
ATOM 2209 N N . ALA A 1 301 ? 14.350 5.277 -6.870 1.00 67.19 301 ALA A N 1
ATOM 2210 C CA . ALA A 1 301 ? 14.728 4.712 -5.578 1.00 67.19 301 ALA A CA 1
ATOM 2211 C C . ALA A 1 301 ? 14.613 5.745 -4.449 1.00 67.19 301 ALA A C 1
ATOM 2213 O O . ALA A 1 301 ? 14.143 5.396 -3.376 1.00 67.19 301 ALA A O 1
ATOM 2214 N N . MET A 1 302 ? 14.967 7.013 -4.697 1.00 64.81 302 MET A N 1
ATOM 2215 C CA . MET A 1 302 ? 14.791 8.101 -3.722 1.00 64.81 302 MET A CA 1
ATOM 2216 C C . MET A 1 302 ? 13.319 8.421 -3.418 1.00 64.81 302 MET A C 1
ATOM 2218 O O . MET A 1 302 ? 13.032 9.010 -2.381 1.00 64.81 302 MET A O 1
ATOM 2222 N N . GLN A 1 303 ? 12.391 8.069 -4.313 1.00 58.25 303 GLN A N 1
ATOM 2223 C CA . GLN A 1 303 ? 10.947 8.232 -4.099 1.00 58.25 303 GLN A CA 1
ATOM 2224 C C . GLN A 1 303 ? 10.280 6.993 -3.494 1.00 58.25 303 GLN A C 1
ATOM 2226 O O . GLN A 1 303 ? 9.139 7.073 -3.037 1.00 58.25 303 GLN A O 1
ATOM 2231 N N . ALA A 1 304 ? 10.955 5.841 -3.501 1.00 51.81 304 ALA A N 1
ATOM 2232 C CA . ALA A 1 304 ? 10.460 4.660 -2.817 1.00 51.81 304 ALA A CA 1
ATOM 2233 C C . ALA A 1 304 ? 10.592 4.896 -1.301 1.00 51.81 304 ALA A C 1
ATOM 2235 O O . ALA A 1 304 ? 11.687 5.219 -0.843 1.00 51.81 304 ALA A O 1
ATOM 2236 N N . PRO A 1 305 ? 9.512 4.772 -0.512 1.00 48.22 305 PRO A N 1
ATOM 2237 C CA . PRO A 1 305 ? 9.618 4.946 0.929 1.00 48.22 305 PRO A CA 1
ATOM 2238 C C . PRO A 1 305 ? 10.565 3.902 1.529 1.00 48.22 305 PRO A C 1
ATOM 2240 O O . PRO A 1 305 ? 10.602 2.753 1.077 1.00 48.22 305 PRO A O 1
ATOM 2243 N N . ASP A 1 306 ? 11.340 4.322 2.530 1.00 37.09 306 ASP A N 1
ATOM 2244 C CA . ASP A 1 306 ? 12.329 3.485 3.211 1.00 37.09 306 ASP A CA 1
ATOM 2245 C C . ASP A 1 306 ? 11.696 2.153 3.656 1.00 37.09 306 ASP A C 1
ATOM 2247 O O . ASP A 1 306 ? 10.800 2.118 4.497 1.00 37.09 306 ASP A O 1
ATOM 2251 N N . GLY A 1 307 ? 12.149 1.046 3.056 1.00 41.91 307 GLY A N 1
ATOM 2252 C CA . GLY A 1 307 ? 11.674 -0.316 3.346 1.00 41.91 307 GLY A CA 1
ATOM 2253 C C . GLY A 1 307 ? 10.734 -0.949 2.307 1.00 41.91 307 GLY A C 1
ATOM 2254 O O . GLY A 1 307 ? 10.523 -2.160 2.362 1.00 41.91 307 GLY A O 1
ATOM 2255 N N . ASP A 1 308 ? 10.237 -0.187 1.327 1.00 39.00 308 ASP A N 1
ATOM 2256 C CA . ASP A 1 30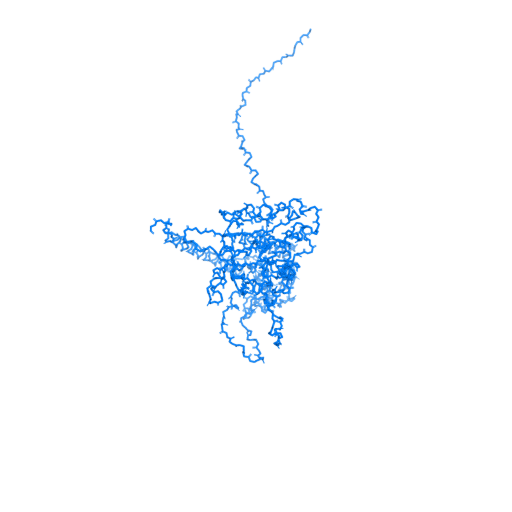8 ? 9.299 -0.660 0.288 1.00 39.00 308 ASP A CA 1
ATOM 2257 C C . ASP A 1 308 ? 9.928 -0.825 -1.102 1.00 39.00 308 ASP A C 1
ATOM 2259 O O . ASP A 1 308 ? 9.219 -1.098 -2.075 1.00 39.00 308 ASP A O 1
ATOM 2263 N N . ALA A 1 309 ? 11.257 -0.710 -1.224 1.00 36.91 309 ALA A N 1
ATOM 2264 C CA . ALA A 1 309 ? 11.944 -1.165 -2.429 1.00 36.91 309 ALA A CA 1
ATOM 2265 C C . ALA A 1 309 ? 11.485 -2.601 -2.702 1.00 36.91 309 ALA A C 1
ATOM 2267 O O . ALA A 1 309 ? 11.689 -3.490 -1.871 1.00 36.91 309 ALA A O 1
ATOM 2268 N N . HIS A 1 310 ? 10.796 -2.815 -3.825 1.00 40.50 310 HIS A N 1
ATOM 2269 C CA . HIS A 1 310 ? 10.174 -4.093 -4.134 1.00 40.50 310 HIS A CA 1
ATOM 2270 C C . HIS A 1 310 ? 11.299 -5.107 -4.371 1.00 40.50 310 HIS A C 1
ATOM 2272 O O . HIS A 1 310 ? 11.789 -5.283 -5.487 1.00 40.50 310 HIS A O 1
ATOM 2278 N N . VAL A 1 311 ? 11.764 -5.755 -3.300 1.00 33.28 311 VAL A N 1
ATOM 2279 C CA . VAL A 1 311 ? 12.717 -6.851 -3.408 1.00 33.28 311 VAL A CA 1
ATOM 2280 C C . VAL A 1 311 ? 11.986 -7.949 -4.185 1.00 33.28 311 VAL A C 1
ATOM 2282 O O . VAL A 1 311 ? 10.863 -8.311 -3.807 1.00 33.28 311 VAL A O 1
ATOM 2285 N N . PRO A 1 312 ? 12.541 -8.433 -5.311 1.00 28.91 312 PRO A N 1
ATOM 2286 C CA . PRO A 1 312 ? 11.872 -9.424 -6.139 1.00 28.91 312 PRO A CA 1
ATOM 2287 C C . PRO A 1 312 ? 11.493 -10.668 -5.313 1.00 28.91 312 PRO A C 1
ATOM 2289 O O . PRO A 1 312 ? 12.195 -11.019 -4.361 1.00 28.91 312 PRO A O 1
ATOM 2292 N N . PRO A 1 313 ? 10.405 -11.374 -5.677 1.00 28.48 313 PRO A N 1
ATOM 2293 C CA . PRO A 1 313 ? 9.811 -12.456 -4.881 1.00 28.48 313 PRO A CA 1
ATOM 2294 C C . PRO A 1 313 ? 10.730 -13.664 -4.628 1.00 28.48 313 PRO A C 1
ATOM 2296 O O . PRO A 1 313 ? 10.380 -14.532 -3.835 1.00 28.48 313 PRO A O 1
ATOM 2299 N N . ALA A 1 314 ? 11.923 -13.709 -5.227 1.00 26.42 314 ALA A N 1
ATOM 2300 C CA . ALA A 1 314 ? 12.952 -14.694 -4.902 1.00 26.42 314 ALA A CA 1
ATOM 2301 C C . ALA A 1 314 ? 13.559 -14.520 -3.490 1.00 26.42 314 ALA A C 1
ATOM 2303 O O . ALA A 1 314 ? 14.193 -15.445 -3.001 1.00 26.42 314 ALA A O 1
ATOM 2304 N N . ALA A 1 315 ? 13.350 -13.378 -2.821 1.00 29.47 315 ALA A N 1
ATOM 2305 C CA . ALA A 1 315 ? 13.906 -13.105 -1.490 1.00 29.47 315 ALA A CA 1
ATOM 2306 C C . ALA A 1 315 ? 12.948 -13.388 -0.314 1.00 29.47 315 ALA A C 1
ATOM 2308 O O . ALA A 1 315 ? 13.287 -13.089 0.826 1.00 29.47 315 ALA A O 1
ATOM 2309 N N . ARG A 1 316 ? 11.735 -13.907 -0.560 1.00 30.66 316 ARG A N 1
ATOM 2310 C CA . ARG A 1 316 ? 10.702 -14.082 0.487 1.00 30.66 316 ARG A CA 1
ATOM 2311 C C . ARG A 1 316 ? 10.310 -15.538 0.749 1.00 30.66 316 ARG A C 1
ATOM 2313 O O . ARG A 1 316 ? 9.218 -15.794 1.245 1.00 30.66 316 ARG A O 1
ATOM 2320 N N . VAL A 1 317 ? 11.185 -16.490 0.430 1.00 24.41 317 VAL A N 1
ATOM 2321 C CA . VAL A 1 317 ? 10.979 -17.903 0.775 1.00 24.41 317 VAL A CA 1
ATOM 2322 C C . VAL A 1 317 ? 12.034 -18.336 1.785 1.00 24.41 317 VAL A C 1
ATOM 2324 O O . VAL A 1 317 ? 13.211 -18.398 1.445 1.00 24.41 317 VAL A O 1
ATOM 2327 N N . GLY A 1 318 ? 11.591 -18.684 2.995 1.00 25.70 318 GLY A N 1
ATOM 2328 C CA . GLY A 1 318 ? 12.353 -19.527 3.912 1.00 25.70 318 GLY A CA 1
ATOM 2329 C C . GLY A 1 318 ? 12.194 -19.158 5.380 1.00 25.70 318 GLY A C 1
ATOM 2330 O O . GLY A 1 318 ? 12.908 -18.294 5.876 1.00 25.70 318 GLY A O 1
ATOM 2331 N N . ASP A 1 319 ? 11.311 -19.875 6.074 1.00 29.05 319 ASP A N 1
ATOM 2332 C CA . ASP A 1 319 ? 11.389 -20.087 7.516 1.00 29.05 319 ASP A CA 1
ATOM 2333 C C . ASP A 1 319 ? 12.801 -20.586 7.877 1.00 29.05 319 ASP A C 1
ATOM 2335 O O . ASP A 1 319 ? 13.162 -21.729 7.593 1.00 29.05 319 ASP A O 1
ATOM 2339 N N . ALA A 1 320 ? 13.626 -19.729 8.472 1.00 27.09 320 ALA A N 1
ATOM 2340 C CA . ALA A 1 320 ? 14.875 -20.128 9.102 1.00 27.09 320 ALA A CA 1
ATOM 2341 C C . ALA A 1 320 ? 15.057 -19.300 10.375 1.00 27.09 320 ALA A C 1
ATOM 2343 O O . ALA A 1 320 ? 15.139 -18.074 10.329 1.00 27.09 320 ALA A O 1
ATOM 2344 N N . GLU A 1 321 ? 15.071 -19.996 11.512 1.00 24.28 321 GLU A N 1
ATOM 2345 C CA . GLU A 1 321 ? 15.402 -19.453 12.829 1.00 24.28 321 GLU A CA 1
ATOM 2346 C C . GLU A 1 321 ? 16.679 -18.588 12.781 1.00 24.28 321 GLU A C 1
ATOM 2348 O O . GLU A 1 321 ? 17.634 -18.942 12.078 1.00 24.28 321 GLU A O 1
ATOM 2353 N N . PRO A 1 322 ? 16.739 -17.475 13.534 1.00 28.80 322 PRO A N 1
ATOM 2354 C CA . PRO A 1 322 ? 17.883 -16.577 13.506 1.00 28.80 322 PRO A CA 1
ATOM 2355 C C . PRO A 1 322 ? 19.088 -17.230 14.196 1.00 28.80 322 PRO A C 1
ATOM 2357 O O . PRO A 1 322 ? 19.188 -17.280 15.421 1.00 28.80 322 PRO A O 1
ATOM 2360 N N . GLY A 1 323 ? 20.025 -17.731 13.390 1.00 26.48 323 GLY A N 1
ATOM 2361 C CA . GLY A 1 323 ? 21.367 -18.094 13.842 1.00 26.48 323 GLY A CA 1
ATOM 2362 C C . GLY A 1 323 ? 22.190 -16.858 14.241 1.00 26.48 323 GLY A C 1
ATOM 2363 O O . GLY A 1 323 ? 21.883 -15.742 13.812 1.00 26.48 323 GLY A O 1
ATOM 2364 N N . PRO A 1 324 ? 23.233 -17.029 15.074 1.00 26.00 324 PRO A N 1
ATOM 2365 C CA . PRO A 1 324 ? 23.989 -15.916 15.633 1.00 26.00 324 PRO A CA 1
ATOM 2366 C C . PRO A 1 324 ? 24.754 -15.175 14.533 1.00 26.00 324 PRO A C 1
ATOM 2368 O O . PRO A 1 324 ? 25.286 -15.796 13.617 1.00 26.00 324 PRO A O 1
ATOM 2371 N N . ALA A 1 325 ? 24.795 -13.847 14.664 1.00 34.25 325 ALA A N 1
ATOM 2372 C CA . ALA A 1 325 ? 25.430 -12.880 13.772 1.00 34.25 325 ALA A CA 1
ATOM 2373 C C . ALA A 1 325 ? 26.671 -13.424 13.036 1.00 34.25 325 ALA A C 1
ATOM 2375 O O . ALA A 1 325 ? 27.757 -13.539 13.603 1.00 34.25 325 ALA A O 1
ATOM 2376 N N . GLY A 1 326 ? 26.493 -13.734 11.754 1.00 26.64 326 GLY A N 1
ATOM 2377 C CA . GLY A 1 326 ? 27.540 -14.231 10.874 1.00 26.64 326 GLY A CA 1
ATOM 2378 C C . GLY A 1 326 ? 26.993 -14.377 9.462 1.00 26.64 326 GLY A C 1
ATOM 2379 O O . GLY A 1 326 ? 26.216 -15.283 9.201 1.00 26.64 326 GLY A O 1
ATOM 2380 N N . GLU A 1 327 ? 27.388 -13.443 8.596 1.00 26.28 327 GLU A N 1
ATOM 2381 C CA . GLU A 1 327 ? 27.256 -13.486 7.134 1.00 26.28 327 GLU A CA 1
ATOM 2382 C C . GLU A 1 327 ? 25.835 -13.743 6.604 1.00 26.28 327 GLU A C 1
ATOM 2384 O O . GLU A 1 327 ? 25.404 -14.870 6.368 1.00 26.28 327 GLU A O 1
ATOM 2389 N N . ALA A 1 328 ? 25.119 -12.646 6.331 1.00 27.83 328 ALA A N 1
ATOM 2390 C CA . ALA A 1 328 ? 23.964 -12.669 5.446 1.00 27.83 328 ALA A CA 1
ATOM 2391 C C . ALA A 1 328 ? 24.372 -13.334 4.120 1.00 27.83 328 ALA A C 1
ATOM 2393 O O . ALA A 1 328 ? 25.116 -12.757 3.327 1.00 27.83 328 ALA A O 1
ATOM 2394 N N . SER A 1 329 ? 23.910 -14.569 3.919 1.00 26.31 329 SER A N 1
ATOM 2395 C CA . SER A 1 329 ? 24.075 -15.339 2.690 1.00 26.31 329 SER A CA 1
ATOM 2396 C C . SER A 1 329 ? 23.534 -14.527 1.511 1.00 26.31 329 SER A C 1
ATOM 2398 O O . SER A 1 329 ? 22.327 -14.400 1.303 1.00 26.31 329 SER A O 1
ATOM 2400 N N . ALA A 1 330 ? 24.450 -13.909 0.772 1.00 33.81 330 ALA A N 1
ATOM 2401 C CA . ALA A 1 330 ? 24.167 -13.107 -0.399 1.00 33.81 330 ALA A CA 1
ATOM 2402 C C . ALA A 1 330 ? 23.996 -14.022 -1.621 1.00 33.81 330 ALA A C 1
ATOM 2404 O O . ALA A 1 330 ? 24.978 -14.399 -2.253 1.00 33.81 330 ALA A O 1
ATOM 2405 N N . ALA A 1 331 ? 22.752 -14.356 -1.981 1.00 25.92 331 ALA A N 1
ATOM 2406 C CA . ALA A 1 331 ? 22.416 -14.860 -3.317 1.00 25.92 331 ALA A CA 1
ATOM 2407 C C . ALA A 1 331 ? 20.909 -14.725 -3.641 1.00 25.92 331 ALA A C 1
ATOM 2409 O O . ALA A 1 331 ? 20.084 -15.184 -2.857 1.00 25.92 331 ALA A O 1
ATOM 2410 N N . PRO A 1 332 ? 20.509 -14.210 -4.822 1.00 35.66 332 PRO A N 1
ATOM 2411 C CA . PRO A 1 332 ? 21.127 -13.166 -5.616 1.00 35.66 332 PRO 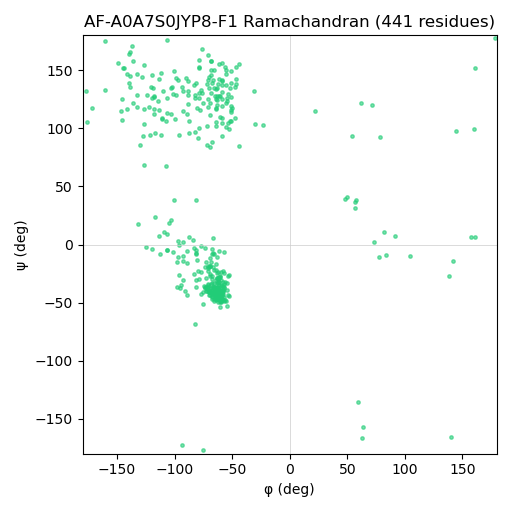A CA 1
ATOM 2412 C C . PRO A 1 332 ? 20.240 -11.906 -5.589 1.00 35.66 332 PRO A C 1
ATOM 2414 O O . PRO A 1 332 ? 19.254 -11.790 -6.314 1.00 35.66 332 PRO A O 1
ATOM 2417 N N . ALA A 1 333 ? 20.696 -10.879 -4.874 1.00 37.38 333 ALA A N 1
ATOM 2418 C CA . ALA A 1 333 ? 20.454 -9.488 -5.273 1.00 37.38 333 ALA A CA 1
ATOM 2419 C C . ALA A 1 333 ? 21.198 -9.132 -6.594 1.00 37.38 333 ALA A C 1
ATOM 2421 O O . ALA A 1 333 ? 21.191 -7.990 -7.044 1.00 37.38 333 ALA A O 1
ATOM 2422 N N . ALA A 1 334 ? 21.833 -10.120 -7.237 1.00 38.16 334 ALA A N 1
ATOM 2423 C CA . ALA A 1 334 ? 22.703 -10.023 -8.405 1.00 38.16 334 ALA A CA 1
ATOM 2424 C C . ALA A 1 334 ? 21.951 -9.941 -9.749 1.00 38.16 334 ALA A C 1
ATOM 2426 O O . ALA A 1 334 ? 22.386 -10.505 -10.744 1.00 38.16 334 ALA A O 1
ATOM 2427 N N . LEU A 1 335 ? 20.822 -9.231 -9.803 1.00 44.12 335 LEU A N 1
ATOM 2428 C CA . LEU A 1 335 ? 20.236 -8.732 -11.061 1.00 44.12 335 LEU A CA 1
ATOM 2429 C C . LEU A 1 335 ? 19.860 -7.247 -10.943 1.00 44.12 335 LEU A C 1
ATOM 2431 O O . LEU A 1 335 ? 19.027 -6.744 -11.689 1.00 44.12 335 LEU A O 1
ATOM 2435 N N . CYS A 1 336 ? 20.397 -6.529 -9.961 1.00 53.06 336 CYS A N 1
ATOM 2436 C CA . CYS A 1 336 ? 19.968 -5.171 -9.644 1.00 53.06 336 CYS A CA 1
ATOM 2437 C C . CYS A 1 336 ? 20.880 -4.144 -10.321 1.00 53.06 336 CYS A C 1
ATOM 2439 O O . CYS A 1 336 ? 21.913 -3.767 -9.782 1.00 53.06 336 CYS A O 1
ATOM 2441 N N . GLY A 1 337 ? 20.488 -3.676 -11.505 1.00 65.31 337 GLY A N 1
ATOM 2442 C CA . GLY A 1 337 ? 21.136 -2.528 -12.126 1.00 65.31 337 GLY A CA 1
ATOM 2443 C C . GLY A 1 337 ? 20.394 -2.053 -13.364 1.00 65.31 337 GLY A C 1
ATOM 2444 O O . GLY A 1 337 ? 20.303 -2.778 -14.349 1.00 65.31 337 GLY A O 1
ATOM 2445 N N . ALA A 1 338 ? 19.888 -0.819 -13.335 1.00 81.12 338 ALA A N 1
ATOM 2446 C CA . ALA A 1 338 ? 19.619 -0.114 -14.581 1.00 81.12 338 ALA A CA 1
ATOM 2447 C C . ALA A 1 338 ? 20.974 0.201 -15.234 1.00 81.12 338 ALA A C 1
ATOM 2449 O O . ALA A 1 338 ? 21.879 0.689 -14.559 1.00 81.12 338 ALA A O 1
ATOM 2450 N N . GLY A 1 339 ? 21.154 -0.100 -16.516 1.00 87.75 339 GLY A N 1
ATOM 2451 C CA . GLY A 1 339 ? 22.463 0.025 -17.146 1.00 87.75 339 GLY A CA 1
ATOM 2452 C C . GLY A 1 339 ? 22.498 -0.405 -18.604 1.00 87.75 339 GLY A C 1
ATOM 2453 O O . GLY A 1 339 ? 21.500 -0.832 -19.185 1.00 87.75 339 GLY A O 1
ATOM 2454 N N . VAL A 1 340 ? 23.676 -0.261 -19.209 1.00 89.00 340 VAL A N 1
ATOM 2455 C CA . VAL A 1 340 ? 23.936 -0.656 -20.595 1.00 89.00 340 VAL A CA 1
ATOM 2456 C C . VAL A 1 340 ? 25.236 -1.444 -20.651 1.00 89.00 340 VAL A C 1
ATOM 2458 O O . VAL A 1 340 ? 26.270 -0.966 -20.193 1.00 89.00 340 VAL A O 1
ATOM 2461 N N . VAL A 1 341 ? 25.184 -2.621 -21.268 1.00 89.75 341 VAL A N 1
ATOM 2462 C CA . VAL A 1 341 ? 26.346 -3.460 -21.594 1.00 89.75 341 VAL A CA 1
ATOM 2463 C C . VAL A 1 341 ? 26.425 -3.657 -23.105 1.00 89.75 341 VAL A C 1
ATOM 2465 O O . VAL A 1 341 ? 25.402 -3.717 -23.786 1.00 89.75 341 VAL A O 1
ATOM 2468 N N . VAL A 1 342 ? 27.629 -3.735 -23.667 1.00 89.62 342 VAL A N 1
ATOM 2469 C CA . VAL A 1 342 ? 27.839 -3.865 -25.121 1.00 89.62 342 VAL A CA 1
ATOM 2470 C C . VAL A 1 342 ? 28.910 -4.907 -25.433 1.00 89.62 342 VAL A C 1
ATOM 2472 O O . VAL A 1 342 ? 29.747 -5.207 -24.585 1.00 89.62 342 VAL A O 1
ATOM 2475 N N . GLY A 1 343 ? 28.887 -5.456 -26.649 1.00 88.12 343 GLY A N 1
ATOM 2476 C CA . GLY A 1 343 ? 29.940 -6.355 -27.128 1.00 88.12 343 GLY A CA 1
ATOM 2477 C C . GLY A 1 343 ? 30.107 -7.609 -26.265 1.00 88.12 343 GLY A C 1
ATOM 2478 O O . GLY A 1 343 ? 29.118 -8.239 -25.892 1.00 88.12 343 GLY A O 1
ATOM 2479 N N . GLU A 1 344 ? 31.350 -7.981 -25.949 1.00 85.12 344 GLU A N 1
ATOM 2480 C CA . GLU A 1 344 ? 31.672 -9.176 -25.146 1.00 85.12 344 GLU A CA 1
ATOM 2481 C C . GLU A 1 344 ? 31.122 -9.104 -23.717 1.00 85.12 344 GLU A C 1
ATOM 2483 O O . GLU A 1 344 ? 30.741 -10.131 -23.162 1.00 85.12 344 GLU A O 1
ATOM 2488 N N . ALA A 1 345 ? 30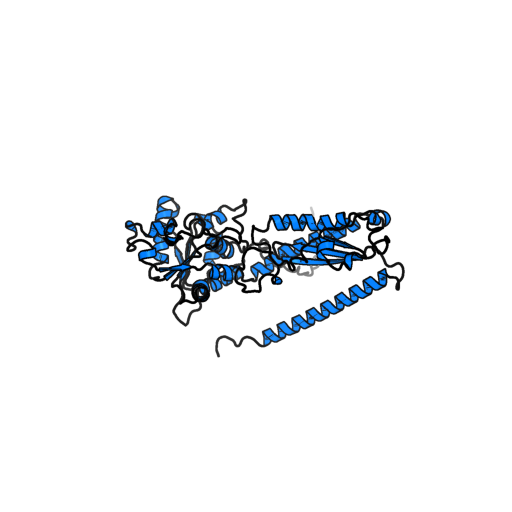.967 -7.899 -23.156 1.00 85.06 345 ALA A N 1
ATOM 2489 C CA . ALA A 1 345 ? 30.408 -7.714 -21.816 1.00 85.06 345 ALA A CA 1
ATOM 2490 C C . ALA A 1 345 ? 28.942 -8.177 -21.707 1.00 85.06 345 ALA A C 1
ATOM 2492 O O . ALA A 1 345 ? 28.449 -8.406 -20.608 1.00 85.06 345 ALA A O 1
ATOM 2493 N N . THR A 1 346 ? 28.242 -8.361 -22.835 1.00 85.88 346 THR A N 1
ATOM 2494 C CA . THR A 1 346 ? 26.896 -8.965 -22.851 1.00 85.88 346 THR A CA 1
ATOM 2495 C C . THR A 1 346 ? 26.888 -10.456 -22.496 1.00 85.88 346 THR A C 1
ATOM 2497 O O . THR A 1 346 ? 25.835 -10.980 -22.152 1.00 85.88 346 THR A O 1
ATOM 2500 N N . GLY A 1 347 ? 28.038 -11.132 -22.584 1.00 82.88 347 GLY A N 1
ATOM 2501 C CA . GLY A 1 347 ? 28.228 -12.533 -22.203 1.00 82.88 347 GLY A CA 1
ATOM 2502 C C . GLY A 1 347 ? 28.973 -12.710 -20.879 1.00 82.88 347 GLY A C 1
ATOM 2503 O O . GLY A 1 347 ? 29.535 -13.779 -20.660 1.00 82.88 347 GLY A O 1
ATOM 2504 N N . ALA A 1 348 ? 29.038 -11.671 -20.037 1.00 82.56 348 ALA A N 1
ATOM 2505 C CA . ALA A 1 348 ? 29.692 -11.744 -18.734 1.00 82.56 348 ALA A CA 1
ATOM 2506 C C . ALA A 1 348 ? 29.054 -12.826 -17.846 1.00 82.56 348 ALA A C 1
ATOM 2508 O O . ALA A 1 348 ? 27.832 -12.967 -17.821 1.00 82.56 348 ALA A O 1
ATOM 2509 N N . GLU A 1 349 ? 29.884 -13.558 -17.095 1.00 82.38 349 GLU A N 1
ATOM 2510 C CA . GLU A 1 349 ? 29.415 -14.578 -16.144 1.00 82.38 349 GLU A CA 1
ATOM 2511 C C . GLU A 1 349 ? 28.544 -13.968 -15.035 1.00 82.38 349 GLU A C 1
ATOM 2513 O O . GLU A 1 349 ? 27.574 -14.587 -14.603 1.00 82.38 349 GLU A O 1
ATOM 2518 N N . ASP A 1 350 ? 28.852 -12.728 -14.637 1.00 82.00 350 ASP A N 1
ATOM 2519 C CA . ASP A 1 350 ? 28.024 -11.907 -13.753 1.00 82.00 350 ASP A CA 1
ATOM 2520 C C . ASP A 1 350 ? 27.446 -10.698 -14.523 1.00 82.00 350 ASP A C 1
ATOM 2522 O O . ASP A 1 350 ? 28.100 -9.651 -14.648 1.00 82.00 350 ASP A O 1
ATOM 2526 N N . PRO A 1 351 ? 26.219 -10.815 -15.066 1.00 75.50 351 PRO A N 1
ATOM 2527 C CA . PRO A 1 351 ? 25.586 -9.734 -15.814 1.00 75.50 351 PRO A CA 1
ATOM 2528 C C . PRO A 1 351 ? 25.237 -8.526 -14.932 1.00 75.50 351 PRO A C 1
ATOM 2530 O O . PRO A 1 351 ? 25.205 -7.402 -15.434 1.00 75.50 351 PRO A O 1
ATOM 2533 N N . ALA A 1 352 ? 25.005 -8.713 -13.629 1.00 74.50 352 ALA A N 1
ATOM 2534 C CA . ALA A 1 352 ? 24.695 -7.601 -12.737 1.00 74.50 352 ALA A CA 1
ATOM 2535 C C . ALA A 1 352 ? 25.926 -6.773 -12.405 1.00 74.50 352 ALA A C 1
ATOM 2537 O O . ALA A 1 352 ? 25.843 -5.546 -12.441 1.00 74.50 352 ALA A O 1
ATOM 2538 N N . ALA A 1 353 ? 27.071 -7.411 -12.160 1.00 79.00 353 ALA A N 1
ATOM 2539 C CA . ALA A 1 353 ? 28.332 -6.690 -12.021 1.00 79.00 353 ALA A CA 1
ATOM 2540 C C . ALA A 1 353 ? 28.658 -5.888 -13.293 1.00 79.00 353 ALA A C 1
ATOM 2542 O O . ALA A 1 353 ? 29.043 -4.719 -13.210 1.00 79.00 353 ALA A O 1
ATOM 2543 N N . ALA A 1 354 ? 28.428 -6.478 -14.473 1.00 80.00 354 ALA A N 1
ATOM 2544 C CA . ALA A 1 354 ? 28.640 -5.803 -15.753 1.00 80.00 354 ALA A CA 1
ATOM 2545 C C . ALA A 1 354 ? 27.715 -4.584 -15.952 1.00 80.00 354 ALA A C 1
ATOM 2547 O O . ALA A 1 354 ? 28.148 -3.557 -16.479 1.00 80.00 354 ALA A O 1
ATOM 2548 N N . LEU A 1 355 ? 26.455 -4.665 -15.506 1.00 79.69 355 LEU A N 1
ATOM 2549 C CA . LEU A 1 355 ? 25.509 -3.543 -15.528 1.00 79.69 355 LEU A CA 1
ATOM 2550 C C . LEU A 1 355 ? 25.838 -2.471 -14.478 1.00 79.69 355 LEU A C 1
ATOM 2552 O O . LEU A 1 355 ? 25.683 -1.278 -14.754 1.00 79.69 355 LEU A O 1
ATOM 2556 N N . ALA A 1 356 ? 26.306 -2.873 -13.295 1.00 75.62 356 ALA A N 1
ATOM 2557 C CA . ALA A 1 356 ? 26.641 -1.977 -12.191 1.00 75.62 356 ALA A CA 1
ATOM 2558 C C . ALA A 1 356 ? 27.883 -1.122 -12.484 1.00 75.62 356 ALA A C 1
ATOM 2560 O O . ALA A 1 356 ? 27.901 0.062 -12.153 1.00 75.62 356 ALA A O 1
ATOM 2561 N N . ALA A 1 357 ? 28.886 -1.682 -13.164 1.00 78.19 357 ALA A N 1
ATOM 2562 C CA . ALA A 1 357 ? 30.145 -1.004 -13.468 1.00 78.19 357 ALA A CA 1
ATOM 2563 C C . ALA A 1 357 ? 30.475 -1.034 -14.976 1.00 78.19 357 ALA A C 1
ATOM 2565 O O . ALA A 1 357 ? 31.432 -1.687 -15.398 1.00 78.19 357 ALA A O 1
ATOM 2566 N N . PRO A 1 358 ? 29.704 -0.328 -15.824 1.00 81.00 358 PRO A N 1
ATOM 2567 C CA . PRO A 1 358 ? 29.948 -0.313 -17.251 1.00 81.00 358 PRO A CA 1
ATOM 2568 C C . PRO A 1 358 ? 31.215 0.491 -17.551 1.00 81.00 358 PRO A C 1
ATOM 2570 O O . PRO A 1 358 ? 31.454 1.541 -16.944 1.00 81.00 358 PRO A O 1
ATOM 2573 N N . PRO A 1 359 ? 32.021 0.030 -18.514 1.00 81.25 359 PRO A N 1
ATOM 2574 C CA . PRO A 1 359 ? 33.311 0.631 -18.792 1.00 81.25 359 PRO A CA 1
ATOM 2575 C C . PRO A 1 359 ? 33.173 2.036 -19.397 1.00 81.25 359 PRO A C 1
ATOM 2577 O O . PRO A 1 359 ? 32.249 2.336 -20.159 1.00 81.25 359 PRO A O 1
ATOM 2580 N N . ALA A 1 360 ? 34.163 2.891 -19.137 1.00 85.75 360 ALA A N 1
ATOM 2581 C CA . ALA A 1 360 ? 34.293 4.188 -19.808 1.00 85.75 360 ALA A CA 1
ATOM 2582 C C . ALA A 1 360 ? 34.766 4.062 -21.276 1.00 85.75 360 ALA A C 1
ATOM 2584 O O . ALA A 1 360 ? 34.861 5.065 -21.984 1.00 85.75 360 ALA A O 1
ATOM 2585 N N . THR A 1 361 ? 35.049 2.838 -21.738 1.00 88.81 361 THR A N 1
ATOM 2586 C CA . THR A 1 361 ? 35.534 2.521 -23.086 1.00 88.81 361 THR A CA 1
ATOM 2587 C C . THR A 1 361 ? 34.591 3.065 -24.168 1.00 88.81 361 THR A C 1
ATOM 2589 O O . THR A 1 361 ? 33.364 2.943 -24.038 1.00 88.81 361 THR A O 1
ATOM 2592 N N . PRO A 1 362 ? 35.125 3.664 -25.248 1.00 90.38 362 PRO A N 1
ATOM 2593 C CA . PRO A 1 362 ? 34.314 4.110 -26.372 1.00 90.38 362 PRO A CA 1
ATOM 2594 C C . PRO A 1 362 ? 33.675 2.925 -27.109 1.00 90.38 362 PRO A C 1
ATOM 2596 O O . PRO A 1 362 ? 34.257 1.847 -27.209 1.00 90.38 362 PRO A O 1
ATOM 2599 N N . LEU A 1 363 ? 32.498 3.130 -27.708 1.00 87.75 363 LEU A N 1
ATOM 2600 C CA . LEU A 1 363 ? 31.799 2.107 -28.502 1.00 87.75 363 LEU A CA 1
ATOM 2601 C C . LEU A 1 363 ? 32.645 1.565 -29.667 1.00 87.75 363 LEU A C 1
ATOM 2603 O O . LEU A 1 363 ? 32.419 0.442 -30.114 1.00 87.75 363 LEU A O 1
ATOM 2607 N N . ALA A 1 364 ? 33.615 2.347 -30.151 1.00 88.25 364 ALA A N 1
ATOM 2608 C CA . ALA A 1 364 ? 34.598 1.937 -31.153 1.00 88.25 364 ALA A CA 1
ATOM 2609 C C . ALA A 1 364 ? 35.509 0.783 -30.706 1.00 88.25 364 ALA A C 1
ATOM 2611 O O . ALA A 1 364 ? 36.050 0.097 -31.567 1.00 88.25 364 ALA A O 1
ATOM 2612 N N . GLU A 1 365 ? 35.672 0.595 -29.397 1.00 90.31 365 GLU A N 1
ATOM 2613 C CA . GLU A 1 365 ? 36.631 -0.338 -28.793 1.00 90.31 365 GLU A CA 1
ATOM 2614 C C . GLU A 1 365 ? 35.957 -1.327 -27.827 1.00 90.31 365 GLU A C 1
ATOM 2616 O O . GLU A 1 365 ? 36.609 -2.191 -27.254 1.00 90.31 365 GLU A O 1
ATOM 2621 N N . ALA A 1 366 ? 34.642 -1.209 -27.625 1.00 88.06 366 ALA A N 1
ATOM 2622 C CA . ALA A 1 366 ? 33.896 -2.001 -26.646 1.00 88.06 366 ALA A CA 1
ATOM 2623 C C . ALA A 1 366 ? 33.393 -3.361 -27.181 1.00 88.06 366 ALA A C 1
ATOM 2625 O O . ALA A 1 366 ? 32.593 -4.036 -26.534 1.00 88.06 366 ALA A O 1
ATOM 2626 N N . GLY A 1 367 ? 33.789 -3.740 -28.393 1.00 85.69 367 GLY A N 1
ATOM 2627 C CA . GLY A 1 367 ? 33.528 -5.038 -29.008 1.00 85.69 367 GLY A CA 1
ATOM 2628 C C . GLY A 1 367 ? 34.660 -6.038 -28.774 1.00 85.69 367 GLY A C 1
ATOM 2629 O O . GLY A 1 367 ? 35.606 -5.790 -28.029 1.00 85.69 367 GLY A O 1
ATOM 2630 N N . ALA A 1 368 ? 34.564 -7.186 -29.442 1.00 83.62 368 ALA A N 1
ATOM 2631 C CA . ALA A 1 368 ? 35.505 -8.284 -29.262 1.00 83.62 368 ALA A CA 1
ATOM 2632 C C . ALA A 1 368 ? 36.941 -7.887 -29.617 1.00 83.62 368 ALA A C 1
ATOM 2634 O O . ALA A 1 368 ? 37.176 -7.344 -30.700 1.00 83.62 368 ALA A O 1
ATOM 2635 N N . GLY A 1 369 ? 37.888 -8.132 -28.709 1.00 83.06 369 GLY A N 1
ATOM 2636 C CA . GLY A 1 369 ? 39.305 -7.810 -28.916 1.00 83.06 369 GLY A CA 1
ATOM 2637 C C . GLY A 1 369 ? 39.592 -6.333 -29.230 1.00 83.06 369 GLY A C 1
ATOM 2638 O O . GLY A 1 369 ? 40.509 -6.049 -29.998 1.00 83.06 369 GLY A O 1
ATOM 2639 N N . GLY A 1 370 ? 38.792 -5.397 -28.704 1.00 82.88 370 GLY A N 1
ATOM 2640 C CA . GLY A 1 370 ? 38.954 -3.960 -28.969 1.00 82.88 370 GLY A CA 1
ATOM 2641 C C . GLY A 1 370 ? 38.346 -3.490 -30.295 1.00 82.88 370 GLY A C 1
ATOM 2642 O O . GLY A 1 370 ? 38.612 -2.376 -30.742 1.00 82.88 370 GLY A O 1
ATOM 2643 N N . SER A 1 371 ? 37.553 -4.334 -30.960 1.00 87.19 371 SER A N 1
ATOM 2644 C CA . SER A 1 371 ? 36.799 -3.948 -32.156 1.00 87.19 371 SER A CA 1
ATOM 2645 C C . SER A 1 371 ? 35.566 -3.096 -31.810 1.00 87.19 371 SER A C 1
ATOM 2647 O O . SER A 1 371 ? 35.168 -3.023 -30.648 1.00 87.19 371 SER A O 1
ATOM 2649 N N . PRO A 1 372 ? 34.905 -2.461 -32.795 1.00 87.19 372 PRO A N 1
ATOM 2650 C CA . PRO A 1 372 ? 33.658 -1.747 -32.542 1.00 87.19 372 PRO A CA 1
ATOM 2651 C C . PRO A 1 372 ? 32.539 -2.676 -32.069 1.00 87.19 372 PRO A C 1
ATOM 2653 O O . PRO A 1 372 ? 32.280 -3.715 -32.679 1.00 87.19 372 PRO A O 1
ATOM 2656 N N . ALA A 1 373 ? 31.815 -2.268 -31.028 1.00 87.75 373 ALA A N 1
ATOM 2657 C CA . ALA A 1 373 ? 30.651 -3.005 -30.554 1.00 87.75 373 ALA A CA 1
ATOM 2658 C C . ALA A 1 373 ? 29.535 -3.007 -31.616 1.00 87.75 373 ALA A C 1
ATOM 2660 O O . ALA A 1 373 ? 29.118 -1.956 -32.110 1.00 87.75 373 ALA A O 1
ATOM 2661 N N . LEU A 1 374 ? 29.031 -4.196 -31.960 1.00 86.62 374 LEU A N 1
ATOM 2662 C CA . LEU A 1 374 ? 27.945 -4.368 -32.938 1.00 86.62 374 LEU A CA 1
ATOM 2663 C C . LEU A 1 374 ? 26.565 -4.399 -32.267 1.00 86.62 374 LEU A C 1
ATOM 2665 O O . LEU A 1 374 ? 25.570 -3.960 -32.853 1.00 86.62 374 LEU A O 1
ATOM 2669 N N . HIS A 1 375 ? 26.508 -4.890 -31.029 1.00 88.50 375 HIS A N 1
ATOM 2670 C CA . HIS A 1 375 ? 25.293 -5.042 -30.239 1.00 88.50 375 HIS A CA 1
ATOM 2671 C C . HIS A 1 375 ? 25.507 -4.642 -28.778 1.00 88.50 375 HIS A C 1
ATOM 2673 O O . HIS A 1 375 ? 26.636 -4.515 -28.300 1.00 88.50 375 HIS A O 1
ATOM 2679 N N . GLY A 1 376 ? 24.399 -4.474 -28.067 1.00 88.06 376 GLY A N 1
ATOM 2680 C CA . GLY A 1 376 ? 24.374 -4.310 -26.622 1.00 88.06 376 GLY A CA 1
ATOM 2681 C C . GLY A 1 376 ? 23.005 -4.602 -26.033 1.00 88.06 376 GLY A C 1
ATOM 2682 O O . GLY A 1 376 ? 22.040 -4.833 -26.762 1.00 88.06 376 GLY A O 1
ATOM 2683 N N . VAL A 1 377 ? 22.927 -4.577 -24.711 1.00 89.00 377 VAL A N 1
ATOM 2684 C CA . VAL A 1 377 ? 21.699 -4.725 -23.935 1.00 89.00 377 VAL A CA 1
ATOM 2685 C C . VAL A 1 377 ? 21.573 -3.512 -23.028 1.00 89.00 377 VAL A C 1
ATOM 2687 O O . VAL A 1 377 ? 22.513 -3.152 -22.326 1.00 89.00 377 VAL A O 1
ATOM 2690 N N . ALA A 1 378 ? 20.412 -2.873 -23.079 1.00 88.50 378 ALA A N 1
ATOM 2691 C CA . ALA A 1 378 ? 20.000 -1.834 -22.153 1.00 88.50 378 ALA A CA 1
ATOM 2692 C C . ALA A 1 378 ? 18.939 -2.411 -21.218 1.00 88.50 378 ALA A C 1
ATOM 2694 O O . ALA A 1 378 ? 17.929 -2.930 -21.697 1.00 88.50 378 ALA A O 1
ATOM 2695 N N . GLU A 1 379 ? 19.150 -2.304 -19.913 1.00 88.19 379 GLU A N 1
ATOM 2696 C CA . GLU A 1 379 ? 18.197 -2.716 -18.887 1.00 88.19 379 GLU A CA 1
ATOM 2697 C C . GLU A 1 379 ? 17.775 -1.495 -18.070 1.00 88.19 379 GLU A C 1
ATOM 2699 O O . GLU A 1 379 ? 18.602 -0.732 -17.579 1.00 88.19 379 GLU A O 1
ATOM 2704 N N . ALA A 1 380 ? 16.469 -1.283 -17.968 1.00 85.62 380 ALA A N 1
ATOM 2705 C CA . ALA A 1 380 ? 15.850 -0.276 -17.128 1.00 85.62 380 ALA A CA 1
ATOM 2706 C C . ALA A 1 380 ? 15.051 -0.976 -16.030 1.00 85.62 380 ALA A C 1
ATOM 2708 O O . ALA A 1 380 ? 14.400 -1.997 -16.272 1.00 85.62 380 ALA A O 1
ATOM 2709 N N . TRP A 1 381 ? 15.079 -0.400 -14.837 1.00 83.12 381 TRP A N 1
ATOM 2710 C CA . TRP A 1 381 ? 14.382 -0.911 -13.669 1.00 83.12 381 TRP A CA 1
ATOM 2711 C C . TRP A 1 381 ? 13.758 0.255 -12.910 1.00 83.12 381 TRP A C 1
ATOM 2713 O O . TRP A 1 381 ? 14.399 1.293 -12.740 1.00 83.12 381 TRP A O 1
ATOM 2723 N N . ASP A 1 382 ? 12.511 0.071 -12.490 1.00 77.19 382 ASP A N 1
ATOM 2724 C CA . ASP A 1 382 ? 11.815 0.956 -11.566 1.00 77.19 382 ASP A CA 1
ATOM 2725 C C . ASP A 1 382 ? 11.693 0.253 -10.198 1.00 77.19 382 ASP A C 1
ATOM 2727 O O . ASP A 1 382 ? 10.897 -0.683 -10.060 1.00 77.19 382 ASP A O 1
ATOM 2731 N N . PRO A 1 383 ? 12.477 0.668 -9.187 1.00 70.62 383 PRO A N 1
ATOM 2732 C CA . PRO A 1 383 ? 12.452 0.079 -7.849 1.00 70.62 383 PRO A CA 1
ATOM 2733 C C . PRO A 1 383 ? 11.108 0.215 -7.127 1.00 70.62 383 PRO A C 1
ATOM 2735 O O . PRO A 1 383 ? 10.775 -0.649 -6.316 1.00 70.62 383 PRO A O 1
ATOM 2738 N N . ALA A 1 384 ? 10.335 1.265 -7.425 1.00 67.69 384 ALA A N 1
ATOM 2739 C CA . ALA A 1 384 ? 9.074 1.542 -6.741 1.00 67.69 384 ALA A CA 1
ATOM 2740 C C . ALA A 1 384 ? 7.959 0.576 -7.176 1.00 67.69 384 ALA A C 1
ATOM 2742 O O . ALA A 1 384 ? 7.155 0.133 -6.359 1.00 67.69 384 ALA A O 1
ATOM 2743 N N . SER A 1 385 ? 7.915 0.209 -8.461 1.00 70.44 385 SER A N 1
ATOM 2744 C CA . SER A 1 385 ? 6.942 -0.763 -8.984 1.00 70.44 385 SER A CA 1
ATOM 2745 C C . SER A 1 385 ? 7.490 -2.184 -9.128 1.00 70.44 385 SER A C 1
ATOM 2747 O O . SER A 1 385 ? 6.720 -3.123 -9.330 1.00 70.44 385 SER A O 1
ATOM 2749 N N . GLY A 1 386 ? 8.812 -2.354 -9.085 1.00 73.06 386 GLY A N 1
ATOM 2750 C CA . GLY A 1 386 ? 9.486 -3.607 -9.418 1.00 73.06 386 GLY A CA 1
ATOM 2751 C C . GLY A 1 386 ? 9.507 -3.927 -10.920 1.00 73.06 386 GLY A C 1
ATOM 2752 O O . GLY A 1 386 ? 10.030 -4.976 -11.305 1.00 73.06 386 GLY A O 1
ATOM 2753 N N . LEU A 1 387 ? 8.964 -3.057 -11.784 1.00 78.38 387 LEU A N 1
ATOM 2754 C CA . LEU A 1 387 ? 8.943 -3.282 -13.228 1.00 78.38 387 LEU A CA 1
ATOM 2755 C C . LEU A 1 387 ? 10.338 -3.176 -13.844 1.00 78.38 387 LEU A C 1
ATOM 2757 O O . LEU A 1 387 ? 11.153 -2.325 -13.489 1.00 78.38 387 LEU A O 1
ATOM 2761 N N . ARG A 1 388 ? 10.577 -4.022 -14.846 1.00 83.50 388 ARG A N 1
ATOM 2762 C CA . ARG A 1 388 ? 11.818 -4.068 -15.617 1.00 83.50 388 ARG A CA 1
ATOM 2763 C C . ARG A 1 388 ? 11.522 -4.010 -17.100 1.00 83.50 388 ARG A C 1
ATOM 2765 O O . ARG A 1 388 ? 10.547 -4.590 -17.578 1.00 83.50 388 ARG A O 1
ATOM 2772 N N . ALA A 1 389 ? 12.397 -3.343 -17.832 1.00 86.06 389 ALA A N 1
ATOM 2773 C CA . ALA A 1 389 ? 12.358 -3.299 -19.280 1.00 86.06 389 ALA A CA 1
ATOM 2774 C C . ALA A 1 389 ? 13.768 -3.493 -19.827 1.00 86.06 389 ALA A C 1
ATOM 2776 O O . ALA A 1 389 ? 14.660 -2.698 -19.548 1.00 86.06 389 ALA A O 1
ATOM 2777 N N . SER A 1 390 ? 13.961 -4.514 -20.655 1.00 87.38 390 SER A N 1
ATOM 2778 C CA . SER A 1 390 ? 15.215 -4.732 -21.370 1.00 87.38 390 SER A CA 1
ATOM 2779 C C . SER A 1 390 ? 15.033 -4.510 -22.867 1.00 87.38 390 SER A C 1
ATOM 2781 O O . SER A 1 390 ? 13.962 -4.741 -23.439 1.00 87.38 390 SER A O 1
ATOM 2783 N N . ARG A 1 391 ? 16.083 -4.021 -23.526 1.00 87.31 391 ARG A N 1
ATOM 2784 C CA . ARG A 1 391 ? 16.141 -3.901 -24.982 1.00 87.31 391 ARG A CA 1
ATOM 2785 C C . ARG A 1 391 ? 17.508 -4.280 -25.510 1.00 87.31 391 ARG A C 1
ATOM 2787 O O . ARG A 1 391 ? 18.532 -3.855 -24.987 1.00 87.31 391 ARG A O 1
ATOM 2794 N N . VAL A 1 392 ? 17.499 -4.996 -26.627 1.00 89.06 392 VAL A N 1
ATOM 2795 C CA . VAL A 1 392 ? 18.697 -5.224 -27.432 1.00 89.06 392 VAL A CA 1
ATOM 2796 C C . VAL A 1 392 ? 18.923 -4.020 -28.344 1.00 89.06 392 VAL A C 1
ATOM 2798 O O . VAL A 1 392 ? 18.022 -3.581 -29.064 1.00 89.06 392 VAL A O 1
ATOM 2801 N N . LEU A 1 393 ? 20.137 -3.484 -28.308 1.00 86.25 393 LEU A N 1
ATOM 2802 C CA . LEU A 1 393 ? 20.602 -2.384 -29.140 1.00 86.25 393 LEU A CA 1
ATOM 2803 C C . LEU A 1 393 ? 21.452 -2.940 -30.283 1.00 86.25 393 LEU A C 1
ATOM 2805 O O . LEU A 1 393 ? 22.397 -3.687 -30.048 1.00 86.25 393 LEU A O 1
ATOM 2809 N N . PHE A 1 394 ? 21.156 -2.534 -31.517 1.00 87.00 394 PHE A N 1
ATOM 2810 C CA . PHE A 1 394 ? 22.025 -2.777 -32.670 1.00 87.00 394 PHE A CA 1
ATOM 2811 C C . PHE A 1 394 ? 22.764 -1.485 -33.005 1.00 87.00 394 PHE A C 1
ATOM 2813 O O . PHE A 1 394 ? 22.150 -0.505 -33.430 1.00 87.00 394 PHE A O 1
ATOM 2820 N N . LEU A 1 395 ? 24.079 -1.480 -32.796 1.00 82.38 395 LEU A N 1
ATOM 2821 C CA . LEU A 1 395 ? 24.919 -0.281 -32.877 1.00 82.38 395 LEU A CA 1
ATOM 2822 C C . LEU A 1 395 ? 25.463 -0.036 -34.293 1.00 82.38 395 LEU A C 1
ATOM 2824 O O . LEU A 1 395 ? 25.880 1.075 -34.629 1.00 82.38 395 LEU A O 1
ATOM 2828 N N . SER A 1 396 ? 25.394 -1.054 -35.151 1.00 78.88 396 SER A N 1
ATOM 2829 C CA . SER A 1 396 ? 25.797 -1.010 -36.553 1.00 78.88 396 SER A CA 1
ATOM 2830 C C . SER A 1 396 ? 24.678 -1.481 -37.494 1.00 78.88 396 SER A C 1
ATOM 2832 O O . SER A 1 396 ? 23.756 -2.222 -37.128 1.00 78.88 396 SER A O 1
ATOM 2834 N N . ALA A 1 397 ? 24.733 -0.997 -38.738 1.00 79.38 397 ALA A N 1
ATOM 2835 C CA . ALA A 1 397 ? 23.875 -1.460 -39.823 1.00 79.38 397 ALA A CA 1
ATOM 2836 C C . ALA A 1 397 ? 24.547 -2.632 -40.560 1.00 79.38 397 ALA A C 1
ATOM 2838 O O . ALA A 1 397 ? 25.766 -2.594 -40.745 1.00 79.38 397 ALA A O 1
ATOM 2839 N N . PRO A 1 398 ? 23.783 -3.644 -41.010 1.00 82.19 398 PRO A N 1
ATOM 2840 C CA . PRO A 1 398 ? 24.338 -4.770 -41.743 1.00 82.19 398 PRO A CA 1
ATOM 2841 C C . PRO A 1 398 ? 24.934 -4.307 -43.068 1.00 82.19 398 PRO A C 1
ATOM 2843 O O . PRO A 1 398 ? 24.267 -3.661 -43.874 1.00 82.19 398 PRO A O 1
ATOM 2846 N N . ARG A 1 399 ? 26.207 -4.647 -43.279 1.00 82.44 399 ARG A N 1
ATOM 2847 C CA . ARG A 1 399 ? 26.942 -4.348 -44.518 1.00 82.44 399 ARG A CA 1
ATOM 2848 C C . ARG A 1 399 ? 26.676 -5.378 -45.616 1.00 82.44 399 ARG A C 1
ATOM 2850 O O . ARG A 1 399 ? 26.794 -5.060 -46.792 1.00 82.44 399 ARG A O 1
ATOM 2857 N N . ALA A 1 400 ? 26.314 -6.597 -45.222 1.00 84.06 400 ALA A N 1
ATOM 2858 C CA . ALA A 1 400 ? 25.985 -7.710 -46.102 1.00 84.06 400 ALA A CA 1
ATOM 2859 C C . ALA A 1 400 ? 24.862 -8.561 -45.476 1.00 84.06 400 ALA A C 1
ATOM 2861 O O . ALA A 1 400 ? 24.775 -8.632 -44.247 1.00 84.06 400 ALA A O 1
ATOM 2862 N N . PRO A 1 401 ? 24.026 -9.238 -46.285 1.00 80.12 401 PRO A N 1
ATOM 2863 C CA . PRO A 1 401 ? 22.902 -10.045 -45.795 1.00 80.12 401 PRO A CA 1
ATOM 2864 C C . PRO A 1 401 ? 23.326 -11.259 -44.950 1.00 80.12 401 PRO A C 1
ATOM 2866 O O . PRO A 1 401 ? 22.539 -11.737 -44.140 1.00 80.12 401 PRO A O 1
ATOM 2869 N N . SER A 1 402 ? 24.564 -11.733 -45.103 1.00 84.25 402 SER A N 1
ATOM 2870 C CA . SER A 1 402 ? 25.161 -12.827 -44.322 1.00 84.25 402 SER A CA 1
ATOM 2871 C C . SER A 1 402 ? 26.256 -12.356 -43.354 1.00 84.25 402 SER A C 1
ATOM 2873 O O . SER A 1 402 ? 26.999 -13.175 -42.821 1.00 84.25 402 SER A O 1
ATOM 2875 N N . GLY A 1 403 ? 26.399 -11.040 -43.157 1.00 86.44 403 GLY A N 1
ATOM 2876 C CA . GLY A 1 403 ? 27.369 -10.477 -42.217 1.00 86.44 403 GLY A CA 1
ATOM 2877 C C . GLY A 1 403 ? 26.974 -10.715 -40.753 1.00 86.44 403 GLY A C 1
ATOM 2878 O O . GLY A 1 403 ? 25.802 -10.992 -40.471 1.00 86.44 403 GLY A O 1
ATOM 2879 N N . PRO A 1 404 ? 27.914 -10.567 -39.804 1.00 84.62 404 PRO A N 1
ATOM 2880 C CA . PRO A 1 404 ? 27.657 -10.799 -38.381 1.00 84.62 404 PRO A CA 1
ATOM 2881 C C . PRO A 1 404 ? 26.506 -9.935 -37.842 1.00 84.62 404 PRO A C 1
ATOM 2883 O O . PRO A 1 404 ? 25.679 -10.418 -37.071 1.00 84.62 404 PRO A O 1
ATOM 2886 N N . GLU A 1 405 ? 26.362 -8.691 -38.309 1.00 87.25 405 GLU A N 1
ATOM 2887 C CA . GLU A 1 405 ? 25.252 -7.817 -37.919 1.00 87.25 405 GLU A CA 1
ATOM 2888 C C . GLU A 1 405 ? 23.888 -8.342 -38.394 1.00 87.25 405 GLU A C 1
ATOM 2890 O O . GLU A 1 405 ? 22.882 -8.188 -37.699 1.00 87.25 405 GLU A O 1
ATOM 2895 N N . ALA A 1 406 ? 23.835 -8.941 -39.589 1.00 88.06 406 ALA A N 1
ATOM 2896 C CA . ALA A 1 406 ? 22.608 -9.508 -40.143 1.00 88.06 406 ALA A CA 1
ATOM 2897 C C . ALA A 1 406 ? 22.223 -10.800 -39.410 1.00 88.06 406 ALA A C 1
ATOM 2899 O O . ALA A 1 406 ? 21.053 -10.988 -39.075 1.00 88.06 406 ALA A O 1
ATOM 2900 N N . VAL A 1 407 ? 23.208 -11.643 -39.082 1.00 89.75 407 VAL A N 1
ATOM 2901 C CA . VAL A 1 407 ? 23.003 -12.864 -38.289 1.00 89.75 407 VAL A CA 1
ATOM 2902 C C . VAL A 1 407 ?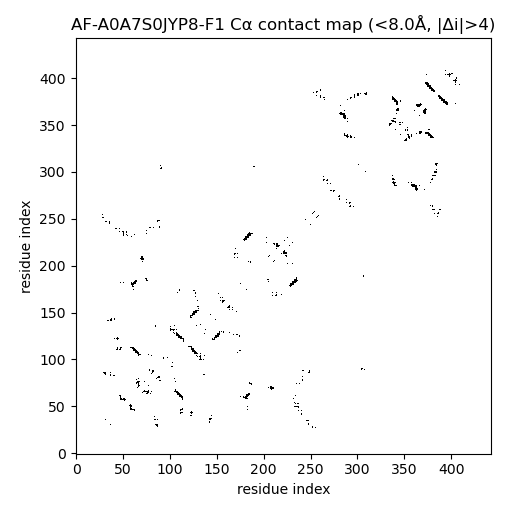 22.440 -12.526 -36.907 1.00 89.75 407 VAL A C 1
ATOM 2904 O O . VAL A 1 407 ? 21.403 -13.071 -36.533 1.00 89.75 407 VAL A O 1
ATOM 2907 N N . LEU A 1 408 ? 23.043 -11.576 -36.182 1.00 87.62 408 LEU A N 1
ATOM 2908 C CA . LEU A 1 408 ? 22.566 -11.163 -34.855 1.00 87.62 408 LEU A CA 1
ATOM 2909 C C . LEU A 1 408 ? 21.120 -10.645 -34.888 1.00 87.62 408 LEU A C 1
ATOM 2911 O O . LEU A 1 408 ? 20.311 -10.979 -34.019 1.00 87.62 408 LEU A O 1
ATOM 2915 N N . ARG A 1 409 ? 20.760 -9.867 -35.916 1.00 90.25 409 ARG A N 1
ATOM 2916 C CA . ARG A 1 409 ? 19.385 -9.374 -36.103 1.00 90.25 409 ARG A CA 1
ATOM 2917 C C . ARG A 1 409 ? 18.396 -10.501 -36.383 1.00 90.25 409 ARG A C 1
ATOM 2919 O O . ARG A 1 409 ? 17.304 -10.487 -35.820 1.00 90.25 409 ARG A O 1
ATOM 2926 N N . ASN A 1 410 ? 18.774 -11.472 -37.212 1.00 91.75 410 ASN A N 1
ATOM 2927 C CA . ASN A 1 410 ? 17.930 -12.623 -37.529 1.00 91.75 410 ASN A CA 1
ATOM 2928 C C . ASN A 1 410 ? 17.702 -13.510 -36.298 1.00 91.75 410 ASN A C 1
ATOM 2930 O O . ASN A 1 410 ? 16.567 -13.906 -36.039 1.00 91.75 410 ASN A O 1
ATOM 2934 N N . VAL A 1 411 ? 18.749 -13.754 -35.500 1.00 91.44 411 VAL A N 1
ATOM 2935 C CA . VAL A 1 411 ? 18.642 -14.491 -34.229 1.00 91.44 411 VAL A CA 1
ATOM 2936 C C . VAL A 1 411 ? 17.693 -13.771 -33.271 1.00 91.44 411 VAL A C 1
ATOM 2938 O O . VAL A 1 411 ? 16.760 -14.380 -32.756 1.00 91.44 411 VAL A O 1
ATOM 2941 N N . HIS A 1 412 ? 17.858 -12.460 -33.083 1.00 91.31 412 HIS A N 1
ATOM 2942 C CA . HIS A 1 412 ? 16.965 -11.680 -32.226 1.00 91.31 412 HIS A CA 1
ATOM 2943 C C . HIS A 1 412 ? 15.510 -11.678 -32.727 1.00 91.31 412 HIS A C 1
ATOM 2945 O O . HIS A 1 412 ? 14.579 -11.811 -31.934 1.00 91.31 412 HIS A O 1
ATOM 2951 N N . ALA A 1 413 ? 15.288 -11.573 -34.041 1.00 92.69 413 ALA A N 1
ATOM 2952 C CA . ALA A 1 413 ? 13.949 -11.654 -34.622 1.00 92.69 413 ALA A CA 1
ATOM 2953 C C . ALA A 1 413 ? 13.291 -13.025 -34.378 1.00 92.69 413 ALA A C 1
ATOM 2955 O O . ALA A 1 413 ? 12.110 -13.081 -34.030 1.00 92.69 413 ALA A O 1
ATOM 2956 N N . ALA A 1 414 ? 14.055 -14.115 -34.498 1.00 94.81 414 ALA A N 1
ATOM 2957 C CA . ALA A 1 414 ? 13.584 -15.462 -34.186 1.00 94.81 414 ALA A CA 1
ATOM 2958 C C . ALA A 1 414 ? 13.240 -15.621 -32.693 1.00 94.81 414 ALA A C 1
ATOM 2960 O O . ALA A 1 414 ? 12.188 -16.172 -32.366 1.00 94.81 414 ALA A O 1
ATOM 2961 N N . LEU A 1 415 ? 14.065 -15.073 -31.791 1.00 93.38 415 LEU A N 1
ATOM 2962 C CA . LEU A 1 415 ? 13.788 -15.055 -30.349 1.00 93.38 415 LEU A CA 1
ATOM 2963 C C . LEU A 1 415 ? 12.489 -14.305 -30.029 1.00 93.38 415 LEU A C 1
ATOM 2965 O O . LEU A 1 415 ? 11.656 -14.816 -29.284 1.00 93.38 415 LEU A O 1
ATOM 2969 N N . LEU A 1 416 ? 12.268 -13.134 -30.636 1.00 92.94 416 LEU A N 1
ATOM 2970 C CA . LEU A 1 416 ? 11.024 -12.378 -30.463 1.00 92.94 416 LEU A CA 1
ATOM 2971 C C . LEU A 1 416 ? 9.796 -13.138 -30.978 1.00 92.94 416 LEU A C 1
ATOM 2973 O O . LEU A 1 416 ? 8.742 -13.098 -30.342 1.00 92.94 416 LEU A O 1
ATOM 2977 N N . ALA A 1 417 ? 9.909 -13.819 -32.121 1.00 94.44 417 ALA A N 1
ATOM 2978 C CA . ALA A 1 417 ? 8.823 -14.632 -32.663 1.00 94.44 417 ALA A CA 1
ATOM 2979 C C . ALA A 1 417 ? 8.483 -15.807 -31.731 1.00 94.44 417 ALA A C 1
ATOM 2981 O O . ALA A 1 417 ? 7.312 -16.016 -31.416 1.00 94.44 417 ALA A O 1
ATOM 2982 N N . SER A 1 418 ? 9.505 -16.510 -31.232 1.00 95.75 418 SER A N 1
ATOM 2983 C CA . SER A 1 418 ? 9.353 -17.599 -30.261 1.00 95.75 418 SER A CA 1
ATOM 2984 C C . SER A 1 418 ? 8.709 -17.115 -28.958 1.00 95.75 418 SER A C 1
ATOM 2986 O O . SER A 1 418 ? 7.727 -17.692 -28.493 1.00 95.75 418 SER A O 1
ATOM 2988 N N . HIS A 1 419 ? 9.180 -15.990 -28.412 1.00 93.62 419 HIS A N 1
ATOM 2989 C CA . HIS A 1 419 ? 8.628 -15.412 -27.189 1.00 93.62 419 HIS A CA 1
ATOM 2990 C C . HIS A 1 419 ? 7.150 -15.018 -27.345 1.00 93.62 419 HIS A C 1
ATOM 2992 O O . HIS A 1 419 ? 6.333 -15.316 -26.477 1.00 93.62 419 HIS A O 1
ATOM 2998 N N . ARG A 1 420 ? 6.769 -14.412 -28.478 1.00 93.75 420 ARG A N 1
ATOM 2999 C CA . ARG A 1 420 ? 5.360 -14.095 -28.776 1.00 93.75 420 ARG A CA 1
ATOM 3000 C C . ARG A 1 420 ? 4.490 -15.345 -28.876 1.00 93.75 420 ARG A C 1
ATOM 3002 O O . ARG A 1 420 ? 3.370 -15.331 -28.374 1.00 93.75 420 ARG A O 1
ATOM 3009 N N . ALA A 1 421 ? 4.994 -16.410 -29.497 1.00 94.00 421 ALA A N 1
ATOM 3010 C CA . ALA A 1 421 ? 4.281 -17.682 -29.575 1.00 94.00 421 ALA A CA 1
ATOM 3011 C C . ALA A 1 421 ? 4.081 -18.304 -28.182 1.00 94.00 421 ALA A C 1
ATOM 3013 O O . ALA A 1 421 ? 2.981 -18.755 -27.868 1.00 94.00 421 ALA A O 1
ATOM 3014 N N . ALA A 1 422 ? 5.104 -18.255 -27.322 1.00 93.75 422 ALA A N 1
ATOM 3015 C CA . ALA A 1 422 ? 5.008 -18.718 -25.939 1.00 93.75 422 ALA A CA 1
ATOM 3016 C C . ALA A 1 422 ? 3.970 -17.919 -25.130 1.00 93.75 422 ALA A C 1
ATOM 3018 O O . ALA A 1 422 ? 3.140 -18.514 -24.448 1.00 93.75 422 ALA A O 1
ATOM 3019 N N . LEU A 1 423 ? 3.957 -16.586 -25.251 1.00 92.75 423 LEU A N 1
ATOM 3020 C CA . LEU A 1 423 ? 2.952 -15.742 -24.593 1.00 92.75 423 LEU A CA 1
ATOM 3021 C C . LEU A 1 423 ? 1.525 -16.050 -25.071 1.00 92.75 423 LEU A C 1
ATOM 3023 O O . LEU A 1 423 ? 0.612 -16.116 -24.252 1.00 92.75 423 LEU A O 1
ATOM 3027 N N . ALA A 1 424 ? 1.327 -16.280 -26.372 1.00 92.69 424 ALA A N 1
ATOM 3028 C CA . ALA A 1 424 ? 0.023 -16.665 -26.912 1.00 92.69 424 ALA A CA 1
ATOM 3029 C C . ALA A 1 424 ? -0.452 -18.022 -26.359 1.00 92.69 424 ALA A C 1
ATOM 3031 O O . ALA A 1 424 ? -1.616 -18.164 -25.984 1.00 92.69 424 ALA A O 1
ATOM 3032 N N . ALA A 1 425 ? 0.454 -18.998 -26.245 1.00 91.25 425 ALA A N 1
ATOM 3033 C CA . ALA A 1 425 ? 0.151 -20.292 -25.640 1.00 91.25 425 ALA A CA 1
ATOM 3034 C C . ALA A 1 425 ? -0.217 -20.157 -24.152 1.00 91.25 425 ALA A C 1
ATOM 3036 O O . ALA A 1 425 ? -1.219 -20.721 -23.715 1.00 91.25 425 ALA A O 1
ATOM 3037 N N . LEU A 1 426 ? 0.529 -19.357 -23.384 1.00 90.56 426 LEU A N 1
ATOM 3038 C CA . LEU A 1 426 ? 0.215 -19.086 -21.977 1.00 90.56 426 LEU A CA 1
ATOM 3039 C C . LEU A 1 426 ? -1.147 -18.400 -21.808 1.00 90.56 426 LEU A C 1
ATOM 3041 O O . LEU A 1 426 ? -1.918 -18.809 -20.945 1.00 90.56 426 LEU A O 1
ATOM 3045 N N . SER A 1 427 ? -1.477 -17.421 -22.658 1.00 88.69 427 SER A N 1
ATOM 3046 C CA . SER A 1 427 ? -2.799 -16.776 -22.647 1.00 88.69 427 SER A CA 1
ATOM 3047 C C . SER A 1 427 ? -3.915 -17.801 -22.838 1.00 88.69 427 SER A C 1
ATOM 3049 O O . SER A 1 427 ? -4.865 -17.823 -22.063 1.00 88.69 427 SER A O 1
ATOM 3051 N N . SER A 1 428 ? -3.758 -18.719 -23.799 1.00 85.44 428 SER A N 1
ATOM 3052 C CA . SER A 1 428 ? -4.771 -19.747 -24.065 1.00 85.44 428 SER A CA 1
ATOM 3053 C C . SER A 1 428 ? -5.012 -20.696 -22.881 1.00 85.44 428 SER A C 1
ATOM 3055 O O . SER A 1 428 ? -6.133 -21.162 -22.691 1.00 85.44 428 SER A O 1
ATOM 3057 N N . LEU A 1 429 ? -3.993 -20.947 -22.048 1.00 83.69 429 LEU A N 1
ATOM 3058 C CA . LEU A 1 429 ? -4.126 -21.753 -20.828 1.00 83.69 429 LEU A CA 1
ATOM 3059 C C . LEU A 1 429 ? -4.909 -21.017 -19.734 1.00 83.69 429 LEU A C 1
ATOM 3061 O O . LEU A 1 429 ? -5.704 -21.633 -19.025 1.00 83.69 429 LEU A O 1
ATOM 3065 N N . VAL A 1 430 ? -4.701 -19.705 -19.602 1.00 81.06 430 VAL A N 1
ATOM 3066 C CA . VAL A 1 430 ? -5.443 -18.863 -18.651 1.00 81.06 430 VAL A CA 1
ATOM 3067 C C . VAL A 1 430 ? -6.913 -18.762 -19.064 1.00 81.06 430 VAL A C 1
ATOM 3069 O O . VAL A 1 430 ? -7.802 -18.954 -18.231 1.00 81.06 430 VAL A O 1
ATOM 3072 N N . ASP A 1 431 ? -7.174 -18.559 -20.355 1.00 77.56 431 ASP A N 1
ATOM 3073 C CA . ASP A 1 431 ? -8.531 -18.502 -20.904 1.00 77.56 431 ASP A CA 1
ATOM 3074 C C . ASP A 1 431 ? -9.264 -19.847 -20.720 1.00 77.56 431 ASP A C 1
ATOM 3076 O O . ASP A 1 431 ? -10.412 -19.878 -20.281 1.00 77.56 431 ASP A O 1
ATOM 3080 N N . ALA A 1 432 ? -8.584 -20.978 -20.940 1.00 69.06 432 ALA A N 1
ATOM 3081 C CA . ALA A 1 432 ? -9.151 -22.307 -20.699 1.00 69.06 432 ALA A CA 1
ATOM 3082 C C . ALA A 1 432 ? -9.434 -22.592 -19.208 1.00 69.06 432 ALA A C 1
ATOM 3084 O O . ALA A 1 432 ? -10.441 -23.219 -18.884 1.00 69.06 432 ALA A O 1
ATOM 3085 N N . SER A 1 433 ? -8.577 -22.119 -18.296 1.00 61.31 433 SER A N 1
ATOM 3086 C CA . SER A 1 433 ? -8.759 -22.268 -16.843 1.00 61.31 433 SER A CA 1
ATOM 3087 C C . SER A 1 433 ? -9.939 -21.437 -16.320 1.00 61.31 433 SER A C 1
ATOM 3089 O O . SER A 1 433 ? -10.753 -21.920 -15.533 1.00 61.31 433 SER A O 1
ATOM 3091 N N . SER A 1 434 ? -10.095 -20.208 -16.821 1.00 57.78 434 SER A N 1
ATOM 3092 C CA . SER A 1 434 ? -11.227 -19.336 -16.472 1.00 57.78 434 SER A CA 1
ATOM 3093 C C . SER A 1 434 ? -12.572 -19.822 -17.028 1.00 57.78 434 SER A C 1
ATOM 3095 O O . SER A 1 434 ? -13.605 -19.571 -16.415 1.00 57.78 434 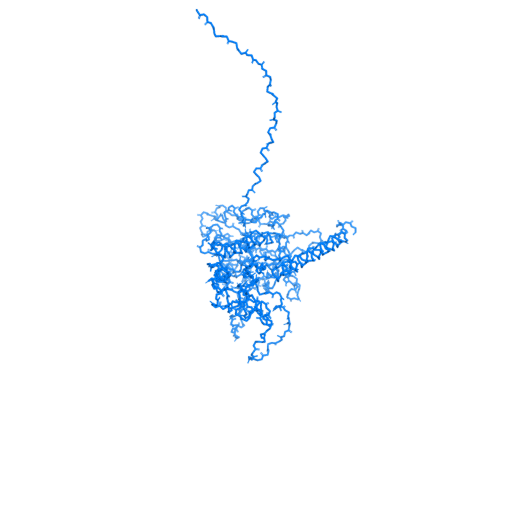SER A O 1
ATOM 3097 N N . ALA A 1 435 ? -12.571 -20.589 -18.123 1.00 53.53 435 ALA A N 1
ATOM 3098 C CA . ALA A 1 435 ? -13.764 -21.271 -18.626 1.00 53.53 435 ALA A CA 1
ATOM 3099 C C . ALA A 1 435 ? -14.190 -22.487 -17.769 1.00 53.53 435 ALA A C 1
ATOM 3101 O O . ALA A 1 435 ? -15.311 -22.970 -17.917 1.00 53.53 435 ALA A O 1
ATOM 3102 N N . GLY A 1 436 ? -13.318 -22.981 -16.878 1.00 51.12 436 GLY A N 1
ATOM 3103 C CA . GLY A 1 436 ? -13.565 -24.141 -16.011 1.00 51.12 436 GLY A CA 1
ATOM 3104 C C . GLY A 1 436 ? -13.818 -23.821 -14.532 1.00 51.12 436 GLY A C 1
ATOM 3105 O O . GLY A 1 436 ? -14.126 -24.733 -13.768 1.00 51.12 436 GLY A O 1
ATOM 3106 N N . ALA A 1 437 ? -13.704 -22.560 -14.105 1.00 46.09 437 ALA A N 1
ATOM 3107 C CA . ALA A 1 437 ? -13.820 -22.170 -12.702 1.00 46.09 437 ALA A CA 1
ATOM 3108 C C . ALA A 1 437 ? -14.850 -21.049 -12.521 1.00 46.09 437 ALA A C 1
ATOM 3110 O O . ALA A 1 437 ? -14.517 -19.882 -12.673 1.00 46.09 437 ALA A O 1
ATOM 3111 N N . PHE A 1 438 ? -16.093 -21.448 -12.233 1.00 32.81 438 PHE A N 1
ATOM 3112 C CA . PHE A 1 438 ? -17.087 -20.842 -11.329 1.00 32.81 438 PHE A CA 1
ATOM 3113 C C . PHE A 1 438 ? -18.473 -21.371 -11.746 1.00 32.81 438 PHE A C 1
ATOM 3115 O O . PHE A 1 438 ? -19.056 -20.840 -12.695 1.00 32.81 438 PHE A O 1
ATOM 3122 N N . PRO A 1 439 ? -19.050 -22.392 -11.076 1.00 37.03 439 PRO A N 1
ATOM 3123 C CA . PRO A 1 439 ? -20.502 -22.483 -11.070 1.00 37.03 439 PRO A CA 1
ATOM 3124 C C . PRO A 1 439 ? -21.046 -21.180 -10.452 1.00 37.03 439 PRO A C 1
ATOM 3126 O O . PRO A 1 439 ? -20.419 -20.624 -9.538 1.00 37.03 439 PRO A O 1
ATOM 3129 N N . PRO A 1 440 ? -22.162 -20.634 -10.962 1.00 32.56 440 PRO A N 1
ATOM 3130 C CA . PRO A 1 440 ? -22.800 -19.488 -10.331 1.00 32.56 440 PRO A CA 1
ATOM 3131 C C . PRO A 1 440 ? -23.111 -19.826 -8.864 1.00 32.56 440 PRO A C 1
ATOM 3133 O O . PRO A 1 440 ? -23.411 -20.981 -8.560 1.00 32.56 440 PRO A O 1
ATOM 3136 N N . PRO A 1 441 ? -23.056 -18.855 -7.936 1.00 34.22 441 PRO A N 1
ATOM 3137 C CA . PRO A 1 441 ? -23.517 -19.090 -6.576 1.00 34.22 441 PRO A CA 1
ATOM 3138 C C . PRO A 1 441 ? -25.023 -19.378 -6.636 1.00 34.22 441 PRO A C 1
ATOM 3140 O O . PRO A 1 441 ? -25.819 -18.462 -6.842 1.00 34.22 441 PRO A O 1
ATOM 3143 N N . GLY A 1 442 ? -25.398 -20.656 -6.538 1.00 45.38 442 GLY A N 1
ATOM 3144 C CA . GLY A 1 442 ? -26.786 -21.091 -6.686 1.00 45.38 442 GLY A CA 1
ATOM 3145 C C . GLY A 1 442 ? -27.043 -22.568 -7.007 1.00 45.38 442 GLY A C 1
ATOM 3146 O O . GLY A 1 442 ? -28.207 -22.894 -7.220 1.00 45.38 442 GLY A O 1
ATOM 3147 N N . GLU A 1 443 ? -26.036 -23.448 -7.024 1.00 30.78 443 GLU A N 1
ATOM 3148 C CA . GLU A 1 443 ? -26.238 -24.911 -6.981 1.00 30.78 443 GLU A CA 1
ATOM 3149 C C . GLU A 1 443 ? -25.540 -25.541 -5.775 1.00 30.78 443 GLU A C 1
ATOM 3151 O O . GLU A 1 443 ? -24.365 -25.179 -5.517 1.00 30.78 443 GLU A O 1
#

Solvent-accessible surface area (backbone atoms only — not comparable to full-atom values): 25418 Å² total; per-residue (Å²): 135,81,84,86,85,79,91,79,89,78,83,82,77,84,76,79,70,80,72,79,75,69,86,68,79,79,69,62,95,67,69,63,50,64,67,53,38,28,51,52,48,53,56,52,37,44,42,19,57,39,20,8,58,71,65,76,47,79,52,33,40,20,33,44,34,42,12,27,71,46,31,65,55,27,58,56,26,41,43,50,47,37,35,63,72,53,50,43,77,66,85,49,70,81,57,97,83,61,50,72,46,63,58,32,48,33,68,30,36,40,30,33,32,50,70,84,62,95,85,63,99,51,30,35,38,31,34,40,51,55,73,68,17,42,70,64,50,50,56,54,60,66,35,56,76,54,93,46,67,45,77,48,75,52,84,73,25,71,75,35,72,69,47,35,52,53,48,51,38,53,46,51,51,63,61,51,60,91,44,53,29,42,22,31,48,72,66,76,71,70,94,83,65,81,81,80,86,84,80,94,74,77,66,74,63,63,73,13,55,50,41,46,49,41,38,37,76,92,70,70,63,87,45,47,51,75,78,66,25,50,77,47,67,21,44,68,29,53,51,56,58,64,66,56,84,44,74,60,50,51,45,49,44,60,59,49,55,48,49,50,53,52,49,46,55,48,49,41,52,47,59,59,56,67,40,84,46,71,73,59,37,30,66,36,33,39,31,68,52,13,48,58,34,29,59,51,28,53,54,38,43,73,69,29,38,96,86,53,57,48,70,61,80,87,78,77,76,75,98,69,82,90,71,77,96,72,76,84,81,85,76,75,80,66,72,66,44,32,12,25,32,36,30,57,51,66,71,42,94,51,56,23,61,38,25,64,60,39,53,77,51,30,35,44,43,38,13,68,97,52,33,56,29,52,38,31,42,38,32,40,44,38,38,58,78,53,49,72,49,75,45,81,43,72,72,56,78,59,90,40,88,84,31,72,58,30,49,55,51,50,52,51,52,49,50,53,52,51,51,52,53,52,51,54,54,53,51,53,52,52,54,55,50,58,76,72,63,73,80,70,96,84,124

Mean predicted aligned error: 14.36 Å

Sequence (443 aa):
SNSPPSEKHLPAAEARAPAPAAQRLRSMPGAISQADAAQRWRWLGCLPVLAGRAALSEPPDAVALVPGIDGSSNWGSQAMLKYLFLGSRSSGALEPTVRAEDEALEDVVLVVRAQREKESFGADVAVYAPAAAGSSATRLITTLAGPNRHILRSDEADRDADKAEEFKARAFVDMVRGCKRVAFPLDSPPAGAEASPGHVASSPVERWPLVQAYGNADLATGGFFTMVHSVSDATAAVGALLSHVDAHALRSVACSAASTLQQQMSLTVALAAARRTPARRATMSVQLLADALRNFAEFSAMQAPDGDAHVPPAARVGDAEPGPAGEASAAPAALCGAGVVVGEATGAEDPAAALAAPPATPLAEAGAGGSPALHGVAEAWDPASGLRASRVLFLSAPRAPSGPEAVLRNVHAALLASHRAALAALSSLVDASSAGAFPPPGE